Protein AF-A0A3M1UTF3-F1 (afdb_monomer)

Sequence (709 aa):
MISAFPHQFLVDLTLMGKEVNLPTYLRELIRQRDIADFEKFEEFLTQELSNAPLQSQQTVDYFLFLANQGLQYYFYRTDHEGFGHSLEILKHRLVSLRNVQQAHVNTKGWQQYLELAETAFLRTLRHISIEAYEAKIDELDWSLFDKTLIAYVSRLIGYVYLNEEEEEQCGKSRLWLQKSIHESDFEHNLANHLFMAGYYLKHANADNVARLNKIVNHLRAGMDKLSEAGLGIYFSSSVFELETLILNKQFAHFDDNLTRLEFCQQQIREVESAFNKQKNLPAYSQTVILNAIARLYEQLYHMTNDDLEQASFAKYAQRYIDRAIELAEQTHDQVNLMLLRLEKGEIAVSTQSQLTEKETKEVVQFFKKSASYPLYIRAINNYIKLLQRNDTANKTYDLLTDVFKLGSKRMEQGGFYLICCGLRLANDVFLEETEKPGVSWMIHLLDSFFERLKKVIDSMDEYIPRVGKSLIETFRSEFIRFEPVSHFNIKTYFIYQLYEIKMMRIGAMLYGDQHSLTLANKLIAELDNPNNPLHFIHADWEEFKKVPNTVRNNTLNKCISISKGDLPLAAEHLDFSYRNLRSYITFKEVNRLGFFLDLQQTDNKQLEQGIRYMFYDLYKRGTIFEVVFDMPKFLVKYAKKGFYSQDLERELNIKGTTAKKYIKIMMEIKLIRQDKTTGRKHYYRLIRENIMNRLGKDLNTLIEPQQEY

Secondary structure (DSSP, 8-state):
---HHHHHHHHHHHHHHHHS---HHHHHHHHHTS-S-HHHHHHHHHHHHHH---SSHHHHHHHHHHHHHHHHHHHHHT-HHHHHHHHHHHHHHHHHHHT-TT----HHHHHHHHHHHHHHHHHHTTSS-HHHHHHHHHT--GGG--HHHHHHHHHHHHHHHHT-SSHHHHHHHHHHHHHHHHTS-SGGGHHHHHHHHHHHHHT-SHHHHHHHHHHHHHHHHHHHHHTTTT-HHHHHHHHHHHHHHHHHHHHTT--S-HHHHHHHHHHHHHHHHHHHH-TT--HHHHHHHHHHHHHHHHHHHHT---HHHHHHHHHHHHHHHHHHHHHHHHTT-HHHHHHHHHHHHHHHHHTT----HHHHHHHHHHHHHHT-HHHHHHHHHHHHHHHHHTT-HHHHHHHHHHHHHHHHHTGGGTTHHHHHHHHHHHHHHHHHHHTSTT--THHHHHHHHHHHHHHHHHHHHHHHHHH-HHHHHHHHHHHHHTHHHHTTSHHHHHHHHHHHHHHHHHHHHHHT-HHHHHHHHHHHHHHSSTTSHHHHHS--HHHHTTS-HHHHHHHHHHHHHHSTT-HHHHHHHTT--HHHHTTS--HHHHTTS-TT-S---SS-HHHHHHHHHHHHHHHHTT--S---TTHHHHHHHTTTT-EEHHHHHHHTT--HHHHHHHHHHHHHTTSEEEEEEETTEEEEEE-HHHHHHHHHHSGGGS-------

Structure (mmCIF, N/CA/C/O backbone):
data_AF-A0A3M1UTF3-F1
#
_entry.id   AF-A0A3M1UTF3-F1
#
loop_
_atom_site.group_PDB
_atom_site.id
_atom_site.type_symbol
_atom_site.label_atom_id
_atom_site.label_alt_id
_atom_site.label_comp_id
_atom_site.label_asym_id
_atom_site.label_entity_id
_atom_site.label_seq_id
_atom_site.pdbx_PDB_ins_code
_atom_site.Cartn_x
_atom_site.Cartn_y
_atom_site.Cartn_z
_atom_site.occupancy
_atom_site.B_iso_or_equiv
_atom_site.auth_seq_id
_atom_site.auth_comp_id
_atom_site.auth_asym_id
_atom_site.auth_atom_id
_atom_site.pdbx_PDB_model_num
ATOM 1 N N . MET A 1 1 ? 6.282 -5.605 8.129 1.00 56.56 1 MET A N 1
ATOM 2 C CA . MET A 1 1 ? 7.331 -5.553 7.084 1.00 56.56 1 MET A CA 1
ATOM 3 C C . MET A 1 1 ? 8.385 -6.586 7.444 1.00 56.56 1 MET A C 1
ATOM 5 O O . MET A 1 1 ? 8.622 -6.720 8.632 1.00 56.56 1 MET A O 1
ATOM 9 N N . ILE A 1 2 ? 8.947 -7.328 6.484 1.00 70.31 2 ILE A N 1
ATOM 10 C CA . ILE A 1 2 ? 10.072 -8.244 6.751 1.00 70.31 2 ILE A CA 1
ATOM 11 C C . ILE A 1 2 ? 11.376 -7.548 6.348 1.00 70.31 2 ILE A C 1
ATOM 13 O O . ILE A 1 2 ? 11.422 -6.959 5.266 1.00 70.31 2 ILE A O 1
ATOM 17 N N . SER A 1 3 ? 12.430 -7.632 7.162 1.00 77.50 3 SER A N 1
ATOM 18 C CA . SER A 1 3 ? 13.737 -7.004 6.907 1.00 77.50 3 SER A CA 1
ATOM 19 C C . SER A 1 3 ? 14.610 -7.783 5.903 1.00 77.50 3 SER A C 1
ATOM 21 O O . SER A 1 3 ? 15.782 -8.081 6.123 1.00 77.50 3 SER A O 1
ATOM 23 N N . ALA A 1 4 ? 14.043 -8.116 4.741 1.00 83.62 4 ALA A N 1
ATOM 24 C CA . ALA A 1 4 ? 14.695 -8.983 3.759 1.00 83.62 4 ALA A CA 1
ATOM 25 C C . ALA A 1 4 ? 16.003 -8.407 3.188 1.00 83.62 4 ALA A C 1
ATOM 27 O O . ALA A 1 4 ? 16.962 -9.154 2.990 1.00 83.62 4 ALA A O 1
ATOM 28 N N . PHE A 1 5 ? 16.056 -7.094 2.938 1.00 88.44 5 PHE A N 1
ATOM 29 C CA . PHE A 1 5 ? 17.226 -6.465 2.324 1.00 88.44 5 PHE A CA 1
ATOM 30 C C . PHE A 1 5 ? 18.461 -6.447 3.233 1.00 88.44 5 PHE A C 1
ATOM 32 O O . PHE A 1 5 ? 19.465 -7.015 2.813 1.00 88.44 5 PHE A O 1
ATOM 39 N N . PRO A 1 6 ? 18.441 -5.861 4.452 1.00 88.62 6 PRO A N 1
ATOM 40 C CA . PRO A 1 6 ? 19.667 -5.742 5.246 1.00 88.62 6 PRO A CA 1
ATOM 41 C C . PRO A 1 6 ? 20.283 -7.107 5.579 1.00 88.62 6 PRO A C 1
ATOM 43 O O . PRO A 1 6 ? 21.502 -7.266 5.539 1.00 88.62 6 PRO A O 1
ATOM 46 N N . HIS A 1 7 ? 19.439 -8.116 5.821 1.00 88.50 7 HIS A N 1
ATOM 47 C CA . HIS A 1 7 ? 19.877 -9.495 6.007 1.00 88.50 7 HIS A CA 1
ATOM 48 C C . HIS A 1 7 ? 20.588 -10.058 4.772 1.00 88.50 7 HIS A C 1
ATOM 50 O O . HIS A 1 7 ? 21.702 -10.568 4.890 1.00 88.50 7 HIS A O 1
ATOM 56 N N . GLN A 1 8 ? 19.973 -9.955 3.590 1.00 91.31 8 GLN A N 1
ATOM 57 C CA . GLN A 1 8 ? 20.579 -10.455 2.356 1.00 91.31 8 GLN A CA 1
ATOM 58 C C . GLN A 1 8 ? 21.850 -9.685 1.993 1.00 91.31 8 GLN A C 1
ATOM 60 O O . GLN A 1 8 ? 22.844 -10.305 1.630 1.00 91.31 8 GLN A O 1
ATOM 65 N N . PHE A 1 9 ? 21.845 -8.360 2.155 1.00 92.88 9 PHE A N 1
ATOM 66 C CA . PHE A 1 9 ? 23.001 -7.513 1.895 1.00 92.88 9 PHE A CA 1
ATOM 67 C C . PHE A 1 9 ? 24.205 -7.944 2.734 1.00 92.88 9 PHE A C 1
ATOM 69 O O . PHE A 1 9 ? 25.283 -8.146 2.187 1.00 92.88 9 PHE A O 1
ATOM 76 N N . LEU A 1 10 ? 24.034 -8.141 4.046 1.00 91.62 10 LEU A N 1
ATOM 77 C CA . LEU A 1 10 ? 25.134 -8.547 4.926 1.00 91.62 10 LEU A CA 1
ATOM 78 C C . LEU A 1 10 ? 25.625 -9.974 4.640 1.00 91.62 10 LEU A C 1
ATOM 80 O O . LEU A 1 10 ? 26.825 -10.238 4.761 1.00 91.62 10 LEU A O 1
ATOM 84 N N . VAL A 1 11 ? 24.734 -10.883 4.224 1.00 91.12 11 VAL A N 1
ATOM 85 C CA . VAL A 1 11 ? 25.117 -12.227 3.762 1.00 91.12 11 VAL A CA 1
ATOM 86 C C . VAL A 1 11 ? 25.951 -12.138 2.485 1.00 91.12 11 VAL A C 1
ATOM 88 O O . VAL A 1 11 ? 27.083 -12.624 2.471 1.00 91.12 11 VAL A O 1
ATOM 91 N N . ASP A 1 12 ? 25.439 -11.468 1.452 1.00 91.81 12 ASP A N 1
ATOM 92 C CA . ASP A 1 12 ? 26.133 -11.333 0.169 1.00 91.81 12 ASP A CA 1
ATOM 93 C C . ASP A 1 12 ? 27.456 -10.572 0.333 1.00 91.81 12 ASP A C 1
ATOM 95 O O . ASP A 1 12 ? 28.465 -10.949 -0.255 1.00 91.81 12 ASP A O 1
ATOM 99 N N . LEU A 1 13 ? 27.491 -9.550 1.192 1.00 92.81 13 LEU A N 1
ATOM 100 C CA . LEU A 1 13 ? 28.699 -8.789 1.498 1.00 92.81 13 LEU A CA 1
ATOM 101 C C . LEU A 1 13 ? 29.766 -9.654 2.182 1.00 92.81 13 LEU A C 1
ATOM 103 O O . LEU A 1 13 ? 30.949 -9.558 1.856 1.00 92.81 13 LEU A O 1
ATOM 107 N N . THR A 1 14 ? 29.359 -10.518 3.116 1.00 91.00 14 THR A N 1
ATOM 108 C CA . THR A 1 14 ? 30.274 -11.440 3.808 1.00 91.00 14 THR A CA 1
ATOM 109 C C . THR A 1 14 ? 30.868 -12.466 2.839 1.00 91.00 14 THR A C 1
ATOM 111 O O . THR A 1 14 ? 32.042 -12.818 2.960 1.00 91.00 14 THR A O 1
ATOM 114 N N . LEU A 1 15 ? 30.080 -12.934 1.867 1.00 90.25 15 LEU A N 1
ATOM 115 C CA . LEU A 1 15 ? 30.552 -13.823 0.804 1.00 90.25 15 LEU A CA 1
ATOM 116 C C . LEU A 1 15 ? 31.507 -13.088 -0.140 1.00 90.25 15 LEU A C 1
ATOM 118 O O . LEU A 1 15 ? 32.619 -13.561 -0.365 1.00 90.25 15 LEU A O 1
ATOM 122 N N . MET A 1 16 ? 31.131 -11.886 -0.582 1.00 90.12 16 MET A N 1
ATOM 123 C CA . MET A 1 16 ? 31.942 -11.057 -1.473 1.00 90.12 16 MET A CA 1
ATOM 124 C C . MET A 1 16 ? 33.301 -10.694 -0.863 1.00 90.12 16 MET A C 1
ATOM 126 O O . MET A 1 16 ? 34.317 -10.659 -1.555 1.00 90.12 16 MET A O 1
ATOM 130 N N . GLY A 1 17 ? 33.359 -10.499 0.457 1.00 87.88 17 GLY A N 1
ATOM 131 C CA . GLY A 1 17 ? 34.605 -10.246 1.184 1.00 87.88 17 GLY A CA 1
ATOM 132 C C . GLY A 1 17 ? 35.620 -11.393 1.159 1.00 87.88 17 GLY A C 1
ATOM 133 O O . GLY A 1 17 ? 36.774 -11.177 1.529 1.00 87.88 17 GLY A O 1
ATOM 134 N N . LYS A 1 18 ? 35.226 -12.600 0.7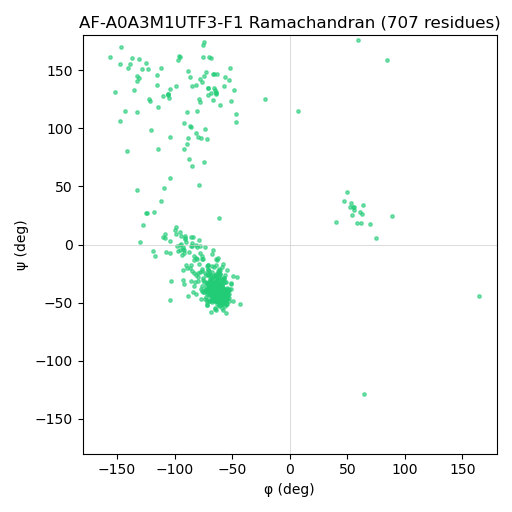27 1.00 87.19 18 LYS A N 1
ATOM 135 C CA . LYS A 1 18 ? 36.150 -13.723 0.494 1.00 87.19 18 LYS A CA 1
ATOM 136 C C . LYS A 1 18 ? 36.825 -13.649 -0.875 1.00 87.19 18 LYS A C 1
ATOM 138 O O . LYS A 1 18 ? 37.904 -14.211 -1.045 1.00 87.19 18 LYS A O 1
ATOM 143 N N . GLU A 1 19 ? 36.199 -12.968 -1.829 1.00 85.88 19 GLU A N 1
ATOM 144 C CA . GLU A 1 19 ? 36.628 -12.904 -3.229 1.00 85.88 19 GLU A CA 1
ATOM 145 C C . GLU A 1 19 ? 37.325 -11.582 -3.559 1.00 85.88 19 GLU A C 1
ATOM 147 O O . GLU A 1 19 ? 38.242 -11.544 -4.383 1.00 85.88 19 GLU A O 1
ATOM 152 N N . VAL A 1 20 ? 36.924 -10.497 -2.887 1.00 86.94 20 VAL A N 1
ATOM 153 C CA . VAL A 1 20 ? 37.408 -9.139 -3.141 1.00 86.94 20 VAL A CA 1
ATOM 154 C C . VAL A 1 20 ? 37.841 -8.455 -1.845 1.00 86.94 20 VAL A C 1
ATOM 156 O O . VAL A 1 20 ? 37.220 -8.590 -0.792 1.00 86.94 20 VAL A O 1
ATOM 159 N N . ASN A 1 21 ? 38.911 -7.659 -1.923 1.00 86.50 21 ASN A N 1
ATOM 160 C CA . ASN A 1 21 ? 39.336 -6.808 -0.816 1.00 86.50 21 ASN A CA 1
ATOM 161 C C . ASN A 1 21 ? 38.387 -5.607 -0.669 1.00 86.50 21 ASN A C 1
ATOM 163 O O . ASN A 1 21 ? 38.494 -4.624 -1.402 1.00 86.50 21 ASN A O 1
ATOM 167 N N . LEU A 1 22 ? 37.455 -5.706 0.277 1.00 90.38 22 LEU A N 1
ATOM 168 C CA . LEU A 1 22 ? 36.430 -4.692 0.510 1.00 90.38 22 LEU A CA 1
ATOM 169 C C . LEU A 1 22 ? 36.994 -3.415 1.169 1.00 90.38 22 LEU A C 1
ATOM 171 O O . LEU A 1 22 ? 37.891 -3.499 2.021 1.00 90.38 22 LEU A O 1
ATOM 175 N N . PRO A 1 23 ? 36.417 -2.232 0.875 1.00 91.25 23 PRO A N 1
ATOM 176 C CA . PRO A 1 23 ? 36.687 -1.007 1.619 1.00 91.25 23 PRO A CA 1
ATOM 177 C C . PRO A 1 23 ? 36.521 -1.178 3.133 1.00 91.25 23 PRO A C 1
ATOM 179 O O . PRO A 1 23 ? 35.727 -1.986 3.617 1.00 91.25 23 PRO A O 1
ATOM 182 N N . THR A 1 24 ? 37.266 -0.383 3.906 1.00 92.31 24 THR A N 1
ATOM 183 C CA . THR A 1 24 ? 37.257 -0.442 5.379 1.00 92.31 24 THR A CA 1
ATOM 184 C C . THR A 1 24 ? 35.855 -0.292 5.964 1.00 92.31 24 THR A C 1
ATOM 186 O O . THR A 1 24 ? 35.524 -1.016 6.896 1.00 92.31 24 THR A O 1
ATOM 189 N N . TYR A 1 25 ? 35.020 0.571 5.382 1.00 93.25 25 TYR A N 1
ATOM 190 C CA . TYR A 1 25 ? 33.638 0.754 5.819 1.00 93.25 25 TYR A CA 1
ATOM 191 C C . TYR A 1 25 ? 32.808 -0.538 5.702 1.00 93.25 25 TYR A C 1
ATOM 193 O O . TYR A 1 25 ? 32.222 -0.976 6.685 1.00 93.25 25 TYR A O 1
ATOM 201 N N . LEU A 1 26 ? 32.839 -1.229 4.558 1.00 92.44 26 LEU A N 1
ATOM 202 C CA . LEU A 1 26 ? 32.107 -2.490 4.372 1.00 92.44 26 LEU A CA 1
ATOM 203 C C . LEU A 1 26 ? 32.621 -3.628 5.266 1.00 92.44 26 LEU A C 1
ATOM 205 O O . LEU A 1 26 ? 31.834 -4.427 5.772 1.00 92.44 26 LEU A O 1
ATOM 209 N N . ARG A 1 27 ? 33.937 -3.695 5.509 1.00 91.88 27 ARG A N 1
ATOM 210 C CA . ARG A 1 27 ? 34.512 -4.662 6.464 1.00 91.88 27 ARG A CA 1
ATOM 211 C C . ARG A 1 27 ? 34.033 -4.408 7.888 1.00 91.88 27 ARG A C 1
ATOM 213 O O . ARG A 1 27 ? 33.811 -5.355 8.640 1.00 91.88 27 ARG A O 1
ATOM 220 N N . GLU A 1 28 ? 33.856 -3.141 8.243 1.00 92.25 28 GLU A N 1
ATOM 221 C CA . GLU A 1 28 ? 33.309 -2.749 9.533 1.00 92.25 28 GLU A CA 1
ATOM 222 C C . GLU A 1 28 ? 31.838 -3.167 9.673 1.00 92.25 28 GLU A C 1
ATOM 224 O O . GLU A 1 28 ? 31.483 -3.708 10.716 1.00 92.25 28 GLU A O 1
ATOM 229 N N . LEU A 1 29 ? 31.023 -3.055 8.615 1.00 91.81 29 LEU A N 1
ATOM 230 C CA . LEU A 1 29 ? 2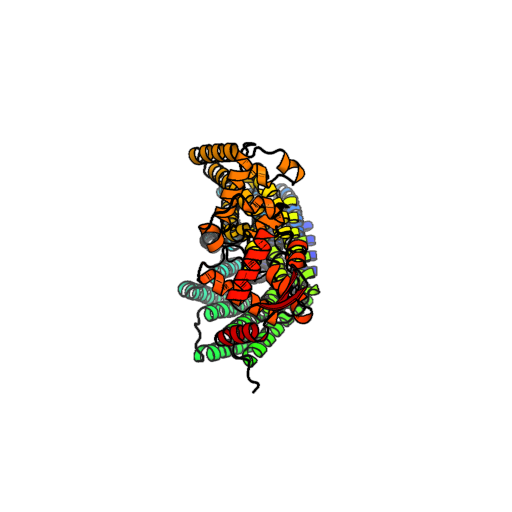9.646 -3.575 8.615 1.00 91.81 29 LEU A CA 1
ATOM 231 C C . LEU A 1 29 ? 29.601 -5.094 8.846 1.00 91.81 29 LEU A C 1
ATOM 233 O O . LEU A 1 29 ? 28.817 -5.563 9.666 1.00 91.81 29 LEU A O 1
ATOM 237 N N . ILE A 1 30 ? 30.481 -5.872 8.198 1.00 89.62 30 ILE A N 1
ATOM 238 C CA . ILE A 1 30 ? 30.591 -7.326 8.443 1.00 89.62 30 ILE A CA 1
ATOM 239 C C . ILE A 1 30 ? 30.978 -7.601 9.904 1.00 89.62 30 ILE A C 1
ATOM 241 O O . ILE A 1 30 ? 30.433 -8.505 10.540 1.00 89.62 30 ILE A O 1
ATOM 245 N N . ARG A 1 31 ? 31.927 -6.830 10.453 1.00 88.44 31 ARG A N 1
ATOM 246 C CA . ARG A 1 31 ? 32.400 -6.994 11.835 1.00 88.44 31 ARG A CA 1
ATOM 247 C C . ARG A 1 31 ? 31.307 -6.669 12.852 1.00 88.44 31 ARG A C 1
ATOM 249 O O . ARG A 1 31 ? 31.159 -7.405 13.827 1.00 88.44 31 ARG A O 1
ATOM 256 N N . GLN A 1 32 ? 30.573 -5.582 12.628 1.00 88.44 32 GLN A N 1
ATOM 257 C CA . GLN A 1 32 ? 29.450 -5.148 13.462 1.00 88.44 32 GLN A CA 1
ATOM 258 C C . GLN A 1 32 ? 28.210 -6.025 13.266 1.00 88.44 32 GLN A C 1
ATOM 260 O O . GLN A 1 32 ? 27.413 -6.150 14.190 1.00 88.44 32 GLN A O 1
ATOM 265 N N . ARG A 1 33 ? 28.096 -6.681 12.102 1.00 88.19 33 ARG A N 1
ATOM 266 C CA . ARG A 1 33 ? 26.949 -7.496 11.668 1.00 88.19 33 ARG A CA 1
ATOM 267 C C . ARG A 1 33 ? 25.657 -6.688 11.571 1.00 88.19 33 ARG A C 1
ATOM 269 O O . ARG A 1 33 ? 24.570 -7.232 11.747 1.00 88.19 33 ARG A O 1
ATOM 276 N N . ASP A 1 34 ? 25.789 -5.395 11.304 1.00 88.94 34 ASP A N 1
ATOM 277 C CA . ASP A 1 34 ? 24.692 -4.439 11.325 1.00 88.94 34 ASP A CA 1
ATOM 278 C C . ASP A 1 34 ? 25.007 -3.225 10.445 1.00 88.94 34 ASP A C 1
ATOM 280 O O . ASP A 1 34 ? 26.169 -2.953 10.134 1.00 88.94 34 ASP A O 1
ATOM 284 N N . ILE A 1 35 ? 23.962 -2.488 10.072 1.00 90.06 35 ILE A N 1
ATOM 285 C CA . ILE A 1 35 ? 24.053 -1.159 9.468 1.00 90.06 35 ILE A CA 1
ATOM 286 C C . ILE A 1 35 ? 23.684 -0.161 10.565 1.00 90.06 35 ILE A C 1
ATOM 288 O O . ILE A 1 35 ? 22.514 0.130 10.795 1.00 90.06 35 ILE A O 1
ATOM 292 N N . ALA A 1 36 ? 24.698 0.331 11.277 1.00 86.62 36 ALA A N 1
ATOM 293 C CA . ALA A 1 36 ? 24.494 1.203 12.435 1.00 86.62 36 ALA A CA 1
ATOM 294 C C . ALA A 1 36 ? 23.982 2.610 12.067 1.00 86.62 36 ALA A C 1
ATOM 296 O O . ALA A 1 36 ? 23.418 3.296 12.914 1.00 86.62 36 ALA A O 1
ATOM 297 N N . ASP A 1 37 ? 24.216 3.050 10.829 1.00 92.00 37 ASP A N 1
ATOM 298 C CA . ASP A 1 37 ? 23.894 4.393 10.347 1.00 92.00 37 ASP A CA 1
ATOM 299 C C . ASP A 1 37 ? 23.534 4.325 8.856 1.00 92.00 37 ASP A C 1
ATOM 301 O O . ASP A 1 37 ? 24.405 4.091 8.010 1.00 92.00 37 ASP A O 1
ATOM 305 N N . PHE A 1 38 ? 22.242 4.464 8.552 1.00 91.56 38 PHE A N 1
ATOM 306 C CA . PHE A 1 38 ? 21.717 4.336 7.192 1.00 91.56 38 PHE A CA 1
ATOM 307 C C . PHE A 1 38 ? 22.014 5.558 6.320 1.00 91.56 38 PHE A C 1
ATOM 309 O O . PHE A 1 38 ? 22.210 5.397 5.119 1.00 91.56 38 PHE A O 1
ATOM 316 N N . GLU A 1 39 ? 22.131 6.750 6.904 1.00 91.69 39 GLU A N 1
ATOM 317 C CA . GLU A 1 39 ? 22.504 7.964 6.171 1.00 91.69 39 GLU A CA 1
ATOM 318 C C . GLU A 1 39 ? 23.940 7.839 5.645 1.00 91.69 39 GLU A C 1
ATOM 320 O O . GLU A 1 39 ? 24.191 7.968 4.446 1.00 91.69 39 GLU A O 1
ATOM 325 N N . LYS A 1 40 ? 24.883 7.434 6.508 1.00 93.12 40 LYS A N 1
ATOM 326 C CA . LYS A 1 40 ? 26.265 7.155 6.074 1.00 93.12 40 LYS A CA 1
ATOM 327 C C . LYS A 1 40 ? 26.350 6.005 5.078 1.00 93.12 40 LYS A C 1
ATOM 329 O O . LYS A 1 40 ? 27.223 6.008 4.209 1.00 93.12 40 LYS A O 1
ATOM 334 N N . PHE A 1 41 ? 25.486 5.003 5.219 1.00 93.06 41 PHE A N 1
ATOM 335 C CA . PHE A 1 41 ? 25.434 3.881 4.289 1.00 93.06 41 PHE A CA 1
ATOM 336 C C . PHE A 1 41 ? 24.988 4.330 2.892 1.00 93.06 41 PHE A C 1
ATOM 338 O O . PHE A 1 41 ? 25.611 3.942 1.905 1.00 93.06 41 PHE A O 1
ATOM 345 N N . GLU A 1 42 ? 23.974 5.192 2.804 1.00 91.38 42 GLU A N 1
ATOM 346 C CA . GLU A 1 42 ? 23.498 5.794 1.552 1.00 91.38 42 GLU A CA 1
ATOM 347 C C . GLU A 1 42 ? 24.562 6.671 0.883 1.00 91.38 42 GLU A C 1
ATOM 349 O O . GLU A 1 42 ? 24.805 6.546 -0.325 1.00 91.38 42 GLU A O 1
ATOM 354 N N . GLU A 1 43 ? 25.242 7.516 1.664 1.00 91.88 43 GLU A N 1
ATOM 355 C CA . GLU A 1 43 ? 26.363 8.328 1.181 1.00 91.88 43 GLU A CA 1
ATOM 356 C C . GLU A 1 43 ? 27.477 7.446 0.608 1.00 91.88 43 GLU A C 1
ATOM 358 O O . GLU A 1 43 ? 27.962 7.687 -0.502 1.00 91.88 43 GLU A O 1
ATOM 363 N N . PHE A 1 44 ? 27.853 6.392 1.340 1.00 93.56 44 PHE A N 1
ATOM 364 C CA . PHE A 1 44 ? 28.868 5.439 0.909 1.00 93.56 44 PHE A CA 1
ATOM 365 C C . PHE A 1 44 ? 28.461 4.716 -0.380 1.00 93.56 44 PHE A C 1
ATOM 367 O O . PHE A 1 44 ? 29.250 4.672 -1.324 1.00 93.56 44 PHE A O 1
ATOM 374 N N . LEU A 1 45 ? 27.236 4.180 -0.448 1.00 91.00 45 LEU A N 1
ATOM 375 C CA . LEU A 1 45 ? 26.735 3.487 -1.638 1.00 91.00 45 LEU A CA 1
ATOM 376 C C . LEU A 1 45 ? 26.787 4.397 -2.866 1.00 91.00 45 LEU A C 1
ATOM 378 O O . LEU A 1 45 ? 27.314 3.997 -3.902 1.00 91.00 45 LEU A O 1
ATOM 382 N N . THR A 1 46 ? 26.304 5.633 -2.748 1.00 89.00 46 THR A N 1
ATOM 383 C CA . THR A 1 46 ? 26.277 6.592 -3.862 1.00 89.00 46 THR A CA 1
ATOM 384 C C . THR A 1 46 ? 27.688 6.930 -4.356 1.00 89.00 46 THR A C 1
ATOM 386 O O . THR A 1 46 ? 27.955 6.952 -5.566 1.00 89.00 46 THR A O 1
ATOM 389 N N . GLN A 1 47 ? 28.622 7.153 -3.426 1.00 91.81 47 GLN A N 1
ATOM 390 C CA . GLN A 1 47 ? 30.020 7.446 -3.747 1.00 91.81 47 GLN A CA 1
ATOM 391 C C . GLN A 1 47 ? 30.719 6.256 -4.410 1.00 91.81 47 GLN A C 1
ATOM 393 O O . GLN A 1 47 ? 31.390 6.434 -5.431 1.00 91.81 47 GLN A O 1
ATOM 398 N N . GLU A 1 48 ? 30.553 5.047 -3.875 1.00 91.88 48 GLU A N 1
ATOM 399 C CA . GLU A 1 48 ? 31.177 3.843 -4.424 1.00 91.88 48 GLU A CA 1
ATOM 400 C C . GLU A 1 48 ? 30.591 3.459 -5.783 1.00 91.88 48 GLU A C 1
ATOM 402 O O . GLU A 1 48 ? 31.346 3.150 -6.702 1.00 91.88 48 GLU A O 1
ATOM 407 N N . LEU A 1 49 ? 29.270 3.543 -5.971 1.00 90.19 49 LEU A N 1
ATOM 408 C CA . LEU A 1 49 ? 28.634 3.288 -7.270 1.00 90.19 49 LEU A CA 1
ATOM 409 C C . LEU A 1 49 ? 29.189 4.197 -8.371 1.00 90.19 49 LEU A C 1
ATOM 411 O O . LEU A 1 49 ? 29.410 3.762 -9.506 1.00 90.19 49 LEU A O 1
ATOM 415 N N . SER A 1 50 ? 29.463 5.452 -8.020 1.00 90.50 50 SER A N 1
ATOM 416 C CA . SER A 1 50 ? 30.018 6.442 -8.941 1.00 90.50 50 SER A CA 1
ATOM 417 C C . SER A 1 50 ? 31.491 6.182 -9.266 1.00 90.50 50 SER A C 1
ATOM 419 O O . SER A 1 50 ? 31.917 6.402 -10.405 1.00 90.50 50 SER A O 1
ATOM 421 N N . ASN A 1 51 ? 32.268 5.690 -8.294 1.00 91.00 51 ASN A N 1
ATOM 422 C CA . ASN A 1 51 ? 33.734 5.726 -8.335 1.00 91.00 51 ASN A CA 1
ATOM 423 C C . ASN A 1 51 ? 34.430 4.360 -8.322 1.00 91.00 51 ASN A C 1
ATOM 425 O O . ASN A 1 51 ? 35.648 4.324 -8.498 1.00 91.00 51 ASN A O 1
ATOM 429 N N . ALA A 1 52 ? 33.706 3.247 -8.171 1.00 89.38 52 ALA A N 1
ATOM 430 C CA . ALA A 1 52 ? 34.310 1.918 -8.100 1.00 89.38 52 ALA A CA 1
ATOM 431 C C . ALA A 1 52 ? 35.255 1.661 -9.298 1.00 89.38 52 ALA A C 1
ATOM 433 O O . ALA A 1 52 ? 34.966 2.082 -10.424 1.00 89.38 52 ALA A O 1
ATOM 434 N N . PRO A 1 53 ? 36.399 0.994 -9.111 1.00 87.56 53 PRO A N 1
ATOM 435 C CA . PRO A 1 53 ? 37.291 0.672 -10.222 1.00 87.56 53 PRO A CA 1
ATOM 436 C C . PRO A 1 53 ? 36.638 -0.333 -11.188 1.00 87.56 53 PRO A C 1
ATOM 438 O O . PRO A 1 53 ? 35.888 -1.200 -10.763 1.00 87.56 53 PRO A O 1
ATOM 441 N N . LEU A 1 54 ? 36.932 -0.223 -12.491 1.00 88.88 54 LEU A N 1
ATOM 442 C CA . LEU A 1 54 ? 36.412 -1.111 -13.553 1.00 88.88 54 LEU A CA 1
ATOM 443 C C . LEU A 1 54 ? 37.540 -1.749 -14.388 1.00 88.88 54 LEU A C 1
ATOM 445 O O . LEU A 1 54 ? 37.385 -1.993 -15.580 1.00 88.88 54 LEU A O 1
ATOM 449 N N . GLN A 1 55 ? 38.724 -1.922 -13.799 1.00 86.12 55 GLN A N 1
ATOM 450 C CA . GLN A 1 55 ? 39.955 -2.237 -14.541 1.00 86.12 55 GLN A CA 1
ATOM 451 C C . GLN A 1 55 ? 40.238 -3.740 -14.646 1.00 86.12 55 GLN A C 1
ATOM 453 O O . GLN A 1 55 ? 40.975 -4.160 -15.530 1.00 86.12 55 GLN A O 1
ATOM 458 N N . SER A 1 56 ? 39.675 -4.546 -13.746 1.00 86.19 56 SER A N 1
ATOM 459 C CA . SER A 1 56 ? 39.896 -5.994 -13.645 1.00 86.19 56 SER A CA 1
ATOM 460 C C . SER A 1 56 ? 38.580 -6.727 -13.396 1.00 86.19 56 SER A C 1
ATOM 462 O O . SER A 1 56 ? 37.639 -6.124 -12.884 1.00 86.19 56 SER A O 1
ATOM 464 N N . GLN A 1 57 ? 38.526 -8.034 -13.672 1.00 88.00 57 GLN A N 1
ATOM 465 C CA . GLN A 1 57 ? 37.320 -8.837 -13.428 1.00 88.00 57 GLN A CA 1
ATOM 466 C C . GLN A 1 57 ? 36.834 -8.732 -11.970 1.00 88.00 57 GLN A C 1
ATOM 468 O O . GLN A 1 57 ? 35.676 -8.420 -11.750 1.00 88.00 57 GLN A O 1
ATOM 473 N N . GLN A 1 58 ? 37.728 -8.830 -10.978 1.00 87.69 58 GLN A N 1
ATOM 474 C CA . GLN A 1 58 ? 37.365 -8.679 -9.557 1.00 87.69 58 GLN A CA 1
ATOM 475 C C . GLN A 1 58 ? 36.736 -7.314 -9.229 1.00 87.69 58 GLN A C 1
ATOM 477 O O . GLN A 1 58 ? 35.798 -7.222 -8.442 1.00 87.69 58 GLN A O 1
ATOM 482 N N . THR A 1 59 ? 37.257 -6.233 -9.819 1.00 88.94 59 THR A N 1
ATOM 483 C CA . THR A 1 59 ? 36.723 -4.878 -9.585 1.00 88.94 59 THR A CA 1
ATOM 484 C C . THR A 1 59 ? 35.402 -4.648 -10.318 1.00 88.94 59 THR A C 1
ATOM 486 O O . THR A 1 59 ? 34.519 -3.963 -9.804 1.00 88.94 59 THR A O 1
ATOM 489 N N . VAL A 1 60 ? 35.222 -5.298 -11.469 1.00 90.06 60 VAL A N 1
ATOM 490 C CA . VAL A 1 60 ? 33.948 -5.360 -12.188 1.00 90.06 60 VAL A CA 1
ATOM 491 C C . VAL A 1 60 ? 32.901 -6.147 -11.399 1.00 90.06 60 VAL A C 1
ATOM 493 O O . VAL A 1 60 ? 31.792 -5.648 -11.237 1.00 90.06 60 VAL A O 1
ATOM 496 N N . ASP A 1 61 ? 33.242 -7.318 -10.863 1.00 89.75 61 ASP A N 1
ATOM 497 C CA . ASP A 1 61 ? 32.334 -8.139 -10.052 1.00 89.75 61 ASP A CA 1
ATOM 498 C C . ASP A 1 61 ? 31.895 -7.380 -8.793 1.00 89.75 61 ASP A C 1
ATOM 500 O O . ASP A 1 61 ? 30.711 -7.353 -8.460 1.00 89.75 61 ASP A O 1
ATOM 504 N N . TYR A 1 62 ? 32.822 -6.658 -8.151 1.00 92.00 62 TYR A N 1
ATOM 505 C CA . TYR A 1 62 ? 32.517 -5.741 -7.048 1.00 92.00 62 TYR A CA 1
ATOM 506 C C . TYR A 1 62 ? 31.559 -4.621 -7.444 1.00 92.00 62 TYR A C 1
ATOM 508 O O . TYR A 1 62 ? 30.583 -4.367 -6.737 1.00 92.00 62 TYR A O 1
ATOM 516 N N . PHE A 1 63 ? 31.791 -3.979 -8.588 1.00 92.62 63 PHE A N 1
ATOM 517 C CA . PHE A 1 63 ? 30.878 -2.960 -9.088 1.00 92.62 63 PHE A CA 1
ATOM 518 C C . PHE A 1 63 ? 29.485 -3.532 -9.394 1.00 92.62 63 PHE A C 1
ATOM 520 O O . PHE A 1 63 ? 28.496 -2.916 -9.013 1.00 92.62 63 PHE A O 1
ATOM 527 N N . LEU A 1 64 ? 29.381 -4.697 -10.043 1.00 91.56 64 LEU A N 1
ATOM 528 C CA . LEU A 1 64 ? 28.094 -5.331 -10.360 1.00 91.56 64 LEU A CA 1
ATOM 529 C C . LEU A 1 64 ? 27.347 -5.789 -9.099 1.00 91.56 64 LEU A C 1
ATOM 531 O O . LEU A 1 64 ? 26.123 -5.655 -9.023 1.00 91.56 64 LEU A O 1
ATOM 535 N N . PHE A 1 65 ? 28.078 -6.274 -8.093 1.00 91.94 65 PHE A N 1
ATOM 536 C CA . PHE A 1 65 ? 27.545 -6.540 -6.760 1.00 91.94 65 PHE A CA 1
ATOM 537 C C . PHE A 1 65 ? 26.941 -5.266 -6.157 1.00 91.94 65 PHE A C 1
ATOM 539 O O . PHE A 1 65 ? 25.747 -5.246 -5.855 1.00 91.94 65 PHE A O 1
ATOM 546 N N . LEU A 1 66 ? 27.720 -4.183 -6.053 1.00 92.44 66 LEU A N 1
ATOM 547 C CA . LEU A 1 66 ? 27.229 -2.912 -5.516 1.00 92.44 66 LEU A CA 1
ATOM 548 C C . LEU A 1 66 ? 26.061 -2.354 -6.328 1.00 92.44 66 LEU A C 1
ATOM 550 O O . LEU A 1 66 ? 25.111 -1.845 -5.743 1.00 92.44 66 LEU A O 1
ATOM 554 N N . ALA A 1 67 ? 26.097 -2.480 -7.654 1.00 91.62 67 ALA A N 1
ATOM 555 C CA . ALA A 1 67 ? 25.037 -2.027 -8.544 1.00 91.62 67 ALA A CA 1
ATOM 556 C C . ALA A 1 67 ? 23.696 -2.682 -8.211 1.00 91.62 67 ALA A C 1
ATOM 558 O O . ALA A 1 67 ? 22.684 -1.998 -8.059 1.00 91.62 67 ALA A O 1
ATOM 559 N N . ASN A 1 68 ? 23.693 -4.004 -8.046 1.00 91.75 68 ASN A N 1
ATOM 560 C CA . ASN A 1 68 ? 22.491 -4.729 -7.665 1.00 91.75 68 ASN A CA 1
ATOM 561 C C . ASN A 1 68 ? 22.027 -4.374 -6.247 1.00 91.75 68 ASN A C 1
ATOM 563 O O . ASN A 1 68 ? 20.840 -4.131 -6.040 1.00 91.75 68 ASN A O 1
ATOM 567 N N . GLN A 1 69 ? 22.948 -4.324 -5.279 1.00 90.88 69 GLN A N 1
ATOM 568 C CA . GLN A 1 69 ? 22.606 -4.025 -3.885 1.00 90.88 69 GLN A CA 1
ATOM 569 C C . GLN A 1 69 ? 22.087 -2.591 -3.718 1.00 90.88 69 GLN A C 1
ATOM 571 O O . GLN A 1 69 ? 21.093 -2.387 -3.030 1.00 90.88 69 GLN A O 1
ATOM 576 N N . GLY A 1 70 ? 22.690 -1.613 -4.397 1.00 91.31 70 GLY A N 1
ATOM 577 C CA . GLY A 1 70 ? 22.238 -0.222 -4.397 1.00 91.31 70 GLY A CA 1
ATOM 578 C C . GLY A 1 70 ? 20.843 -0.068 -4.998 1.00 91.31 70 GLY A C 1
ATOM 579 O O . GLY A 1 70 ? 19.982 0.563 -4.393 1.00 91.31 70 GLY A O 1
ATOM 580 N N . LEU A 1 71 ? 20.563 -0.716 -6.136 1.00 91.50 71 LEU A N 1
ATOM 581 C CA . LEU A 1 71 ? 19.210 -0.711 -6.704 1.00 91.50 71 LEU A CA 1
ATOM 582 C C . LEU A 1 71 ? 18.197 -1.337 -5.753 1.00 91.50 71 LEU A C 1
ATOM 584 O O . LEU A 1 71 ? 17.153 -0.741 -5.504 1.00 91.50 71 LEU A O 1
ATOM 588 N N . GLN A 1 72 ? 18.503 -2.516 -5.207 1.00 91.38 72 GLN A N 1
ATOM 589 C CA . GLN A 1 72 ? 17.610 -3.217 -4.286 1.00 91.38 72 GLN A CA 1
ATOM 590 C C . GLN A 1 72 ? 17.357 -2.413 -3.005 1.00 91.38 72 GLN A C 1
ATOM 592 O O . GLN A 1 72 ? 16.224 -2.394 -2.525 1.00 91.38 72 GLN A O 1
ATOM 597 N N . TYR A 1 73 ? 18.372 -1.712 -2.491 1.00 91.56 73 TYR A N 1
ATOM 598 C CA . TYR A 1 73 ? 18.257 -0.843 -1.323 1.00 91.56 73 TYR A CA 1
ATOM 599 C C . TYR A 1 73 ? 17.152 0.202 -1.506 1.00 91.56 73 TYR A C 1
ATOM 601 O O . TYR A 1 73 ? 16.176 0.214 -0.753 1.00 91.56 73 TYR A O 1
ATOM 609 N N . TYR A 1 74 ? 17.260 1.037 -2.544 1.00 91.31 74 TYR A N 1
ATOM 610 C CA . TYR A 1 74 ? 16.273 2.089 -2.801 1.00 91.31 74 TYR A CA 1
ATOM 611 C C . TYR A 1 74 ? 14.926 1.518 -3.251 1.00 91.31 74 TYR A C 1
ATOM 613 O O . TYR A 1 74 ? 13.868 2.016 -2.857 1.00 91.31 74 TYR A O 1
ATOM 621 N N . PHE A 1 75 ? 14.951 0.423 -4.016 1.00 92.12 75 PHE A N 1
ATOM 622 C CA . PHE A 1 75 ? 13.753 -0.233 -4.524 1.00 92.12 75 PHE A CA 1
ATOM 623 C C . PHE A 1 75 ? 12.848 -0.737 -3.395 1.00 92.12 75 PHE A C 1
ATOM 625 O O . PHE A 1 75 ? 11.667 -0.392 -3.348 1.00 92.12 75 PHE A O 1
ATOM 632 N N . TYR A 1 76 ? 13.388 -1.512 -2.449 1.00 88.88 76 TYR A N 1
ATOM 633 C CA . TYR A 1 76 ? 12.596 -2.074 -1.349 1.00 88.88 76 TYR A CA 1
ATOM 634 C C . TYR A 1 76 ? 12.169 -1.029 -0.313 1.00 88.88 76 TYR A C 1
ATOM 636 O O . TYR A 1 76 ? 11.223 -1.265 0.439 1.00 88.88 76 TYR A O 1
ATOM 644 N N . ARG A 1 77 ? 12.838 0.129 -0.290 1.00 86.38 77 ARG A N 1
ATOM 645 C CA . ARG A 1 77 ? 12.475 1.291 0.533 1.00 86.38 77 ARG A CA 1
ATOM 646 C C . ARG A 1 77 ? 11.472 2.215 -0.155 1.00 86.38 77 ARG A C 1
ATOM 648 O O . ARG A 1 77 ? 10.969 3.139 0.478 1.00 86.38 77 ARG A O 1
ATOM 655 N N . THR A 1 78 ? 11.138 1.963 -1.423 1.00 86.81 78 THR A N 1
ATOM 656 C CA . THR A 1 78 ? 10.290 2.840 -2.248 1.00 86.81 78 THR A CA 1
ATOM 657 C C . THR A 1 78 ? 10.806 4.286 -2.313 1.00 86.81 78 THR A C 1
ATOM 659 O O . THR A 1 78 ? 10.019 5.226 -2.403 1.00 86.81 78 THR A O 1
ATOM 662 N N . ASP A 1 79 ? 12.130 4.474 -2.254 1.00 87.81 79 ASP A N 1
ATOM 663 C CA . ASP A 1 79 ? 12.765 5.794 -2.322 1.00 87.81 79 ASP A CA 1
ATOM 664 C C . ASP A 1 79 ? 12.976 6.216 -3.778 1.00 87.81 79 ASP A C 1
ATOM 666 O O . ASP A 1 79 ? 13.893 5.757 -4.460 1.00 87.81 79 ASP A O 1
ATOM 670 N N . HIS A 1 80 ? 12.089 7.086 -4.262 1.00 87.19 80 HIS A N 1
ATOM 671 C CA . HIS A 1 80 ? 12.066 7.501 -5.659 1.00 87.19 80 HIS A CA 1
ATOM 672 C C . HIS A 1 80 ? 13.287 8.322 -6.080 1.00 87.19 80 HIS A C 1
ATOM 674 O O . HIS A 1 80 ? 13.802 8.121 -7.181 1.00 87.19 80 HIS A O 1
ATOM 680 N N . GLU A 1 81 ? 13.757 9.237 -5.230 1.00 86.88 81 GLU A N 1
ATOM 681 C CA . GLU A 1 81 ? 14.893 10.103 -5.566 1.00 86.88 81 GLU A CA 1
ATOM 682 C C . GLU A 1 81 ? 16.195 9.289 -5.577 1.00 86.88 81 GLU A C 1
ATOM 684 O O . GLU A 1 81 ? 16.933 9.324 -6.568 1.00 86.88 81 GLU A O 1
ATOM 689 N N . GLY A 1 82 ? 16.429 8.485 -4.533 1.00 89.00 82 GLY A N 1
ATOM 690 C CA . GLY A 1 82 ? 17.610 7.626 -4.435 1.00 89.00 82 GLY A CA 1
ATOM 691 C C . GLY A 1 82 ? 17.668 6.545 -5.519 1.00 89.00 82 GLY A C 1
ATOM 692 O O . GLY A 1 82 ? 18.730 6.310 -6.111 1.00 89.00 82 GLY A O 1
ATOM 693 N N . PHE A 1 83 ? 16.523 5.934 -5.855 1.00 93.44 83 PHE A N 1
ATOM 694 C CA . PHE A 1 83 ? 16.442 4.940 -6.927 1.00 93.44 83 PHE A CA 1
ATOM 695 C C . PHE A 1 83 ? 16.758 5.554 -8.294 1.00 93.44 83 PHE A C 1
ATOM 697 O O . PHE A 1 83 ? 17.581 5.005 -9.027 1.00 93.44 83 PHE A O 1
ATOM 704 N N . GLY A 1 84 ? 16.146 6.697 -8.629 1.00 92.31 84 GLY A N 1
ATOM 705 C CA . GLY A 1 84 ? 16.372 7.381 -9.904 1.00 92.31 84 GLY A CA 1
ATOM 706 C C . GLY A 1 84 ? 17.838 7.770 -10.097 1.00 92.31 84 GLY A C 1
ATOM 707 O O . GLY A 1 84 ? 18.436 7.433 -11.119 1.00 92.31 84 GLY A O 1
ATOM 708 N N . HIS A 1 85 ? 18.446 8.387 -9.079 1.00 92.00 85 HIS A N 1
ATOM 709 C CA . HIS A 1 85 ? 19.856 8.773 -9.121 1.00 92.00 85 HIS A CA 1
ATOM 710 C C . HIS A 1 85 ? 20.790 7.564 -9.295 1.00 92.00 85 HIS A C 1
ATOM 712 O O . HIS A 1 85 ? 21.672 7.564 -10.157 1.00 92.00 85 HIS A O 1
ATOM 718 N N . SER A 1 86 ? 20.560 6.497 -8.525 1.00 92.75 86 SER A N 1
ATOM 719 C CA . SER A 1 86 ? 21.355 5.268 -8.618 1.00 92.75 86 SER A CA 1
ATOM 720 C C . SER A 1 86 ? 21.206 4.593 -9.978 1.00 92.75 86 SER A C 1
ATOM 722 O O . SER A 1 86 ? 22.195 4.162 -10.569 1.00 92.75 86 SER A O 1
ATOM 724 N N . LEU A 1 87 ? 19.987 4.531 -10.515 1.00 95.12 87 LEU A N 1
ATOM 725 C CA . LEU A 1 87 ? 19.718 3.960 -11.830 1.00 95.12 87 LEU A CA 1
ATOM 726 C C . LEU A 1 87 ? 20.454 4.722 -12.942 1.00 95.12 87 LEU A C 1
ATOM 728 O O . LEU A 1 87 ? 21.028 4.092 -13.832 1.00 95.12 87 LEU A O 1
ATOM 732 N N . GLU A 1 88 ? 20.474 6.056 -12.892 1.00 94.25 88 GLU A N 1
ATOM 733 C CA . GLU A 1 88 ? 21.207 6.892 -13.851 1.00 94.25 88 GLU A CA 1
ATOM 734 C C . GLU A 1 88 ? 22.717 6.641 -13.799 1.00 94.25 88 GLU A C 1
ATOM 736 O O . GLU A 1 88 ? 23.337 6.398 -14.844 1.00 94.25 88 GLU A O 1
ATOM 741 N N . ILE A 1 89 ? 23.302 6.623 -12.593 1.00 92.69 89 ILE A N 1
ATOM 742 C CA . ILE A 1 89 ? 24.719 6.289 -12.391 1.00 92.69 89 ILE A CA 1
ATOM 743 C C . ILE A 1 89 ? 25.019 4.924 -13.014 1.00 92.69 89 ILE A C 1
ATOM 745 O O . ILE A 1 89 ? 25.979 4.778 -13.774 1.00 92.69 89 ILE A O 1
ATOM 749 N N . LEU A 1 90 ? 24.180 3.925 -12.743 1.00 92.38 90 LEU A N 1
ATOM 750 C CA . LEU A 1 90 ? 24.383 2.564 -13.225 1.00 92.38 90 LEU A CA 1
ATOM 751 C C . LEU A 1 90 ? 24.254 2.437 -14.738 1.00 92.38 90 LEU A C 1
ATOM 753 O O . LEU A 1 90 ? 25.107 1.797 -15.355 1.00 92.38 90 LEU A O 1
ATOM 757 N N . LYS A 1 91 ? 23.261 3.084 -15.355 1.00 92.50 91 LYS A N 1
ATOM 758 C CA . LYS A 1 91 ? 23.125 3.134 -16.819 1.00 92.50 91 LYS A CA 1
ATOM 759 C C . LYS A 1 91 ? 24.374 3.746 -17.461 1.00 92.50 91 LYS A C 1
ATOM 761 O O . LYS A 1 91 ? 24.914 3.168 -18.404 1.00 92.50 91 LYS A O 1
ATOM 766 N N . HIS A 1 92 ? 24.884 4.857 -16.923 1.00 92.06 92 HIS A N 1
ATOM 767 C CA . HIS A 1 92 ? 26.103 5.501 -17.422 1.00 92.06 92 HIS A CA 1
ATOM 768 C C . HIS A 1 92 ? 27.340 4.600 -17.264 1.00 92.06 92 HIS A C 1
ATOM 770 O O . HIS A 1 92 ? 28.110 4.391 -18.201 1.00 92.06 92 HIS A O 1
ATOM 776 N N . ARG A 1 93 ? 27.516 4.005 -16.084 1.00 91.12 93 ARG A N 1
ATOM 777 C CA . ARG A 1 93 ? 28.664 3.149 -15.759 1.00 91.12 93 ARG A CA 1
ATOM 778 C C . ARG A 1 93 ? 28.649 1.821 -16.529 1.00 91.12 93 ARG A C 1
ATOM 780 O O . ARG A 1 93 ? 29.714 1.315 -16.884 1.00 91.12 93 ARG A O 1
ATOM 787 N N . LEU A 1 94 ? 27.470 1.293 -16.867 1.00 89.88 94 LEU A N 1
ATOM 788 C CA . LEU A 1 94 ? 27.317 0.108 -17.717 1.00 89.88 94 LEU A CA 1
ATOM 789 C C . LEU A 1 94 ? 27.811 0.355 -19.153 1.00 89.88 94 LEU A C 1
ATOM 791 O O . LEU A 1 94 ? 28.363 -0.552 -19.777 1.00 89.88 94 LEU A O 1
ATOM 795 N N . VAL A 1 95 ? 27.674 1.582 -19.674 1.00 87.31 95 VAL A N 1
ATOM 796 C CA . VAL A 1 95 ? 28.272 1.965 -20.966 1.00 87.31 95 VAL A CA 1
ATOM 797 C C . VAL A 1 95 ? 29.796 1.913 -20.885 1.00 87.31 95 VAL A C 1
ATOM 799 O O . VAL A 1 95 ? 30.432 1.364 -21.783 1.00 87.31 95 VAL A O 1
ATOM 802 N N . SER A 1 96 ? 30.389 2.404 -19.793 1.00 86.31 96 SER A N 1
ATOM 803 C CA . SER A 1 96 ? 31.839 2.326 -19.573 1.00 86.31 96 SER A CA 1
ATOM 804 C C . SER A 1 96 ? 32.345 0.882 -19.524 1.00 86.31 96 SER A C 1
ATOM 806 O O . SER A 1 96 ? 33.391 0.591 -20.098 1.00 86.31 96 SER A O 1
ATOM 808 N N . LEU A 1 97 ? 31.581 -0.038 -18.920 1.00 85.44 97 LEU A N 1
ATOM 809 C CA . LEU A 1 97 ? 31.908 -1.469 -18.876 1.00 85.44 97 LEU A CA 1
ATOM 810 C C . LEU A 1 97 ? 31.978 -2.128 -20.258 1.00 85.44 97 LEU A C 1
ATOM 812 O O . LEU A 1 97 ? 32.811 -3.007 -20.461 1.00 85.44 97 LEU A O 1
ATOM 816 N N . ARG A 1 98 ? 31.164 -1.693 -21.231 1.00 80.12 98 ARG A N 1
ATOM 817 C CA . ARG A 1 98 ? 31.217 -2.228 -22.609 1.00 80.12 98 ARG A CA 1
ATOM 818 C C . ARG A 1 98 ? 32.570 -2.014 -23.280 1.00 80.12 98 ARG A C 1
ATOM 820 O O . ARG A 1 98 ? 32.926 -2.769 -24.178 1.00 80.12 98 ARG A O 1
ATOM 827 N N . ASN A 1 99 ? 33.306 -0.994 -22.848 1.00 74.81 99 ASN A N 1
ATOM 828 C CA . ASN A 1 99 ? 34.587 -0.612 -23.431 1.00 74.81 99 ASN A CA 1
ATOM 829 C C . ASN A 1 99 ? 35.785 -1.285 -22.735 1.00 74.81 99 ASN A C 1
ATOM 831 O O . ASN A 1 99 ? 36.921 -1.125 -23.182 1.00 74.81 99 ASN A O 1
ATOM 835 N N . VAL A 1 100 ? 35.557 -2.047 -21.657 1.00 77.75 100 VAL A N 1
ATOM 836 C CA . VAL A 1 100 ? 36.612 -2.752 -20.918 1.00 77.75 100 VAL A CA 1
ATOM 837 C C . VAL A 1 100 ? 36.868 -4.113 -21.569 1.00 77.75 100 VAL A C 1
ATOM 839 O O . VAL A 1 100 ? 36.126 -5.066 -21.360 1.00 77.75 100 VAL A O 1
ATOM 842 N N . GLN A 1 101 ? 37.952 -4.226 -22.342 1.00 63.00 101 GLN A N 1
ATOM 843 C CA . GLN A 1 101 ? 38.289 -5.449 -23.096 1.00 63.00 101 GLN A CA 1
ATOM 844 C C . GLN A 1 101 ? 38.595 -6.681 -22.222 1.00 63.00 101 GLN A C 1
ATOM 846 O O . GLN A 1 101 ? 38.585 -7.799 -22.728 1.00 63.00 101 GLN A O 1
ATOM 851 N N . GLN A 1 102 ? 38.893 -6.492 -20.932 1.00 65.31 102 GLN A N 1
ATOM 852 C CA . GLN A 1 102 ? 39.330 -7.557 -20.019 1.00 65.31 102 GLN A CA 1
ATOM 853 C C . GLN A 1 102 ? 38.200 -8.174 -19.178 1.00 65.31 102 GLN A C 1
ATOM 855 O O . GLN A 1 102 ? 38.466 -9.116 -18.435 1.00 65.31 102 GLN A O 1
ATOM 860 N N . ALA A 1 103 ? 36.968 -7.660 -19.262 1.00 66.69 103 ALA A N 1
ATOM 861 C CA . ALA A 1 103 ? 35.859 -8.103 -18.419 1.00 66.69 103 ALA A CA 1
ATOM 862 C C . ALA A 1 103 ? 34.805 -8.879 -19.224 1.00 66.69 103 ALA A C 1
ATOM 864 O O . ALA A 1 103 ? 34.277 -8.386 -20.223 1.00 66.69 103 ALA A O 1
ATOM 865 N N . HIS A 1 104 ? 34.449 -10.082 -18.769 1.00 79.12 104 HIS A N 1
ATOM 866 C CA . HIS A 1 104 ? 33.390 -10.890 -19.380 1.00 79.12 104 HIS A CA 1
ATOM 867 C C . HIS A 1 104 ? 32.029 -10.529 -18.774 1.00 79.12 104 HIS A C 1
ATOM 869 O O . HIS A 1 104 ? 31.470 -11.279 -17.980 1.00 79.12 104 HIS A O 1
ATOM 875 N N . VAL A 1 105 ? 31.491 -9.359 -19.135 1.00 83.88 105 VAL A N 1
ATOM 876 C CA . VAL A 1 105 ? 30.197 -8.883 -18.614 1.00 83.88 105 VAL A CA 1
ATOM 877 C C . VAL A 1 105 ? 29.098 -9.006 -19.656 1.00 83.88 105 VAL A C 1
ATOM 879 O O . VAL A 1 105 ? 29.192 -8.475 -20.765 1.00 83.88 105 VAL A O 1
ATOM 882 N N . ASN A 1 106 ? 27.986 -9.614 -19.254 1.00 88.94 106 ASN A N 1
ATOM 883 C CA . ASN A 1 106 ? 26.757 -9.650 -20.032 1.00 88.94 106 ASN A CA 1
ATOM 884 C C . ASN A 1 106 ? 26.020 -8.294 -20.011 1.00 88.94 106 ASN A C 1
ATOM 886 O O . ASN A 1 106 ? 24.974 -8.116 -19.387 1.00 88.94 106 ASN A O 1
ATOM 890 N N . THR A 1 107 ? 26.576 -7.295 -20.696 1.00 89.88 107 THR A N 1
ATOM 891 C CA . THR A 1 107 ? 26.054 -5.916 -20.663 1.00 89.88 107 THR A CA 1
ATOM 892 C C . THR A 1 107 ? 24.682 -5.745 -21.323 1.00 89.88 107 THR A C 1
ATOM 894 O O . THR A 1 107 ? 24.013 -4.743 -21.071 1.00 89.88 107 THR A O 1
ATOM 897 N N . LYS A 1 108 ? 24.250 -6.689 -22.172 1.00 92.00 108 LYS A N 1
ATOM 898 C CA . LYS A 1 108 ? 22.900 -6.691 -22.760 1.00 92.00 108 LYS A CA 1
ATOM 899 C C . LYS A 1 108 ? 21.860 -7.176 -21.750 1.00 92.00 108 LYS A C 1
ATOM 901 O O . LYS A 1 108 ? 20.858 -6.492 -21.566 1.00 92.00 108 LYS A O 1
ATOM 906 N N . GLY A 1 109 ? 22.138 -8.283 -21.054 1.00 94.44 109 GLY A N 1
ATOM 907 C CA . GLY A 1 109 ? 21.294 -8.771 -19.962 1.00 94.44 109 GLY A CA 1
ATOM 908 C C . GLY A 1 109 ? 21.158 -7.736 -18.845 1.00 94.44 109 GLY A C 1
ATOM 909 O O . GLY A 1 109 ? 20.049 -7.403 -18.438 1.00 94.44 109 GLY A O 1
ATOM 910 N N . TRP A 1 110 ? 22.266 -7.121 -18.421 1.00 94.75 110 TRP A N 1
ATOM 911 C CA . TRP A 1 110 ? 22.219 -6.036 -17.435 1.00 94.75 110 TRP A CA 1
ATOM 912 C C . TRP A 1 110 ? 21.389 -4.836 -17.899 1.00 94.75 110 TRP A C 1
ATOM 914 O O . TRP A 1 110 ? 20.643 -4.282 -17.101 1.00 94.75 110 TRP A O 1
ATOM 924 N N . GLN A 1 111 ? 21.458 -4.448 -19.177 1.00 94.75 111 GLN A N 1
ATOM 925 C CA . GLN A 1 111 ? 20.625 -3.357 -19.686 1.00 94.75 111 GLN A CA 1
ATOM 926 C C . GLN A 1 111 ? 19.128 -3.691 -19.571 1.00 94.75 111 GLN A C 1
ATOM 928 O O . GLN A 1 111 ? 18.377 -2.878 -19.036 1.00 94.75 111 GLN A O 1
ATOM 933 N N . GLN A 1 112 ? 18.701 -4.883 -20.009 1.00 95.81 112 GLN A N 1
ATOM 934 C CA . GLN A 1 112 ? 17.298 -5.297 -19.869 1.00 95.81 112 GLN A CA 1
ATOM 935 C C . GLN A 1 112 ? 16.867 -5.396 -18.398 1.00 95.81 112 GLN A C 1
ATOM 937 O O . GLN A 1 112 ? 15.750 -5.004 -18.065 1.00 95.81 112 GLN A O 1
ATOM 942 N N . TYR A 1 113 ? 17.752 -5.851 -17.503 1.00 96.31 113 TYR A N 1
ATOM 943 C CA . TYR A 1 113 ? 17.486 -5.859 -16.063 1.00 96.31 113 TYR A CA 1
ATOM 944 C C . TYR A 1 113 ? 17.251 -4.447 -15.506 1.00 96.31 113 TYR A C 1
ATOM 946 O O . TYR A 1 113 ? 16.290 -4.247 -14.769 1.00 96.31 113 TYR A O 1
ATOM 954 N N . LEU A 1 114 ? 18.071 -3.457 -15.881 1.00 95.94 114 LEU A N 1
ATOM 955 C CA . LEU A 1 114 ? 17.900 -2.068 -15.434 1.00 95.94 114 LEU A CA 1
ATOM 956 C C . LEU A 1 114 ? 16.588 -1.448 -15.943 1.00 95.94 114 LEU A C 1
ATOM 958 O O . LEU A 1 114 ? 15.907 -0.755 -15.191 1.00 95.94 114 LEU A O 1
ATOM 962 N N . GLU A 1 115 ? 16.211 -1.712 -17.196 1.00 95.94 115 GLU A N 1
ATOM 963 C CA . GLU A 1 115 ? 14.928 -1.263 -17.761 1.00 95.94 115 GLU A CA 1
ATOM 964 C C . GLU A 1 115 ? 13.727 -1.912 -17.052 1.00 95.94 115 GLU A C 1
ATOM 966 O O . GLU A 1 115 ? 12.713 -1.258 -16.784 1.00 95.94 115 GLU A O 1
ATOM 971 N N . LEU A 1 116 ? 13.836 -3.201 -16.717 1.00 97.19 116 LEU A N 1
ATOM 972 C CA . LEU A 1 116 ? 12.825 -3.891 -15.925 1.00 97.19 116 LEU A CA 1
ATOM 973 C C . LEU A 1 116 ? 12.760 -3.337 -14.498 1.00 97.19 116 LEU A C 1
ATOM 975 O O . LEU A 1 116 ? 11.660 -3.147 -13.995 1.00 97.19 116 LEU A O 1
ATOM 979 N N . ALA A 1 117 ? 13.899 -3.066 -13.854 1.00 97.00 117 ALA A N 1
ATOM 980 C CA . ALA A 1 117 ? 13.969 -2.496 -12.507 1.00 97.00 117 ALA A CA 1
ATOM 981 C C . ALA A 1 117 ? 13.268 -1.138 -12.428 1.00 97.00 117 ALA A C 1
ATOM 983 O O . ALA A 1 117 ? 12.491 -0.907 -11.506 1.00 97.00 117 ALA A O 1
ATOM 984 N N . GLU A 1 118 ? 13.479 -0.276 -13.420 1.00 96.88 118 GLU A N 1
ATOM 985 C CA . GLU A 1 118 ? 12.778 1.003 -13.547 1.00 96.88 118 GLU A CA 1
ATOM 986 C C . GLU A 1 118 ? 11.262 0.817 -13.650 1.00 96.88 118 GLU A C 1
ATOM 988 O O . GLU A 1 118 ? 10.500 1.401 -12.881 1.00 96.88 118 GLU A O 1
ATOM 993 N N . THR A 1 119 ? 10.823 -0.067 -14.545 1.00 96.62 119 THR A N 1
ATOM 994 C CA . THR A 1 119 ? 9.396 -0.346 -14.759 1.00 96.62 119 THR A CA 1
ATOM 995 C C . THR A 1 119 ? 8.759 -0.970 -13.510 1.00 96.62 119 THR A C 1
ATOM 997 O O . THR A 1 119 ? 7.682 -0.563 -13.076 1.00 96.62 119 THR A O 1
ATOM 1000 N N . ALA A 1 120 ? 9.453 -1.917 -12.878 1.00 97.19 120 ALA A N 1
ATOM 1001 C CA . ALA A 1 120 ? 9.058 -2.543 -11.623 1.00 97.19 120 ALA A CA 1
ATOM 1002 C C . ALA A 1 120 ? 8.908 -1.508 -10.501 1.00 97.19 120 ALA A C 1
ATOM 1004 O O . ALA A 1 120 ? 7.954 -1.574 -9.728 1.00 97.19 120 ALA A O 1
ATOM 1005 N N . PHE A 1 121 ? 9.812 -0.530 -10.433 1.00 96.19 121 PHE A N 1
ATOM 1006 C CA . PHE A 1 121 ? 9.808 0.496 -9.397 1.00 96.19 121 PHE A CA 1
ATOM 1007 C C . PHE A 1 121 ? 8.654 1.482 -9.591 1.00 96.19 121 PHE A C 1
ATOM 1009 O O . PHE A 1 121 ? 7.918 1.800 -8.659 1.00 96.19 121 PHE A O 1
ATOM 1016 N N . LEU A 1 122 ? 8.402 1.894 -10.835 1.00 95.06 122 LEU A N 1
ATOM 1017 C CA . LEU A 1 122 ? 7.209 2.673 -11.158 1.00 95.06 122 LEU A CA 1
ATOM 1018 C C . LEU A 1 122 ? 5.926 1.907 -10.802 1.00 95.06 122 LEU A C 1
ATOM 1020 O O . LEU A 1 122 ? 4.956 2.511 -10.337 1.00 95.06 122 LEU A O 1
ATOM 1024 N N . ARG A 1 123 ? 5.902 0.575 -10.960 1.00 94.94 123 ARG A N 1
ATOM 1025 C CA . ARG A 1 123 ? 4.739 -0.239 -10.580 1.00 94.94 123 ARG A CA 1
ATOM 1026 C C . ARG A 1 123 ? 4.538 -0.324 -9.066 1.00 94.94 123 ARG A C 1
ATOM 1028 O O . ARG A 1 123 ? 3.390 -0.208 -8.623 1.00 94.94 123 ARG A O 1
ATOM 1035 N N . THR A 1 124 ? 5.599 -0.486 -8.270 1.00 94.00 124 THR A N 1
ATOM 1036 C CA . THR A 1 124 ? 5.490 -0.509 -6.795 1.00 94.00 124 THR A CA 1
ATOM 1037 C C . THR A 1 124 ? 4.983 0.823 -6.243 1.00 94.00 124 THR A C 1
ATOM 1039 O O . THR A 1 124 ? 4.195 0.831 -5.298 1.00 94.00 124 THR A O 1
ATOM 1042 N N . LEU A 1 125 ? 5.332 1.943 -6.886 1.00 93.50 125 LEU A N 1
ATOM 1043 C CA . LEU A 1 125 ? 4.805 3.275 -6.565 1.00 93.50 125 LEU A CA 1
ATOM 1044 C C . LEU A 1 125 ? 3.392 3.550 -7.110 1.00 93.50 125 LEU A C 1
ATOM 1046 O O . LEU A 1 125 ? 2.799 4.572 -6.761 1.00 93.50 125 LEU A O 1
ATOM 1050 N N . ARG A 1 126 ? 2.838 2.646 -7.934 1.00 94.06 126 ARG A N 1
ATOM 1051 C CA . ARG A 1 126 ? 1.562 2.797 -8.665 1.00 94.06 126 ARG A CA 1
ATOM 1052 C C . ARG A 1 126 ? 1.561 3.932 -9.692 1.00 94.06 126 ARG A C 1
ATOM 1054 O O . ARG A 1 126 ? 0.530 4.557 -9.916 1.00 94.06 126 ARG A O 1
ATOM 1061 N N . HIS A 1 127 ? 2.701 4.190 -10.331 1.00 93.69 127 HIS A N 1
ATOM 1062 C CA . HIS A 1 127 ? 2.827 5.176 -11.414 1.00 93.69 127 HIS A CA 1
ATOM 1063 C C . HIS A 1 127 ? 2.483 4.597 -12.793 1.00 93.69 127 HIS A C 1
ATOM 1065 O O . HIS A 1 127 ? 2.181 5.356 -13.708 1.00 93.69 127 HIS A O 1
ATOM 1071 N N . ILE A 1 128 ? 2.476 3.266 -12.926 1.00 93.38 128 ILE A N 1
ATOM 1072 C CA . ILE A 1 128 ? 2.047 2.536 -14.130 1.00 93.38 128 ILE A CA 1
ATOM 1073 C C . ILE A 1 128 ? 1.057 1.412 -13.786 1.00 93.38 128 ILE A C 1
ATOM 1075 O O . ILE A 1 128 ? 0.990 0.944 -12.640 1.00 93.38 128 ILE A O 1
ATOM 1079 N N . SER A 1 129 ? 0.295 0.961 -14.784 1.00 92.06 129 SER A N 1
ATOM 1080 C CA . SER A 1 129 ? -0.638 -0.163 -14.656 1.00 92.06 129 SER A CA 1
ATOM 1081 C C . SER A 1 129 ? 0.076 -1.511 -14.499 1.00 92.06 129 SER A C 1
ATOM 1083 O O . SER A 1 129 ? 1.268 -1.637 -14.792 1.00 92.06 129 SER A O 1
ATOM 1085 N N . ILE A 1 130 ? -0.647 -2.525 -14.007 1.00 92.81 130 ILE A N 1
ATOM 1086 C CA . ILE A 1 130 ? -0.095 -3.884 -13.911 1.00 92.81 130 ILE A CA 1
ATOM 1087 C C . ILE A 1 130 ? 0.095 -4.478 -15.305 1.00 92.81 130 ILE A C 1
ATOM 1089 O O . ILE A 1 130 ? 1.102 -5.119 -15.561 1.00 92.81 130 ILE A O 1
ATOM 1093 N N . GLU A 1 131 ? -0.806 -4.169 -16.232 1.00 92.31 131 GLU A N 1
ATOM 1094 C CA . GLU A 1 131 ? -0.764 -4.651 -17.608 1.00 92.31 131 GLU A CA 1
ATOM 1095 C C . GLU A 1 131 ? 0.444 -4.085 -18.370 1.00 92.31 131 GLU A C 1
ATOM 1097 O O . GLU A 1 131 ? 1.083 -4.802 -19.133 1.00 92.31 131 GLU A O 1
ATOM 1102 N N . ALA A 1 132 ? 0.811 -2.818 -18.134 1.00 92.62 132 ALA A N 1
ATOM 1103 C CA . ALA A 1 132 ? 2.027 -2.234 -18.706 1.00 92.62 132 ALA A CA 1
ATOM 1104 C C . ALA A 1 132 ? 3.295 -2.896 -18.144 1.00 92.62 132 ALA A C 1
ATOM 1106 O O . ALA A 1 132 ? 4.272 -3.097 -18.866 1.00 92.62 132 ALA A O 1
ATOM 1107 N N . TYR A 1 133 ? 3.278 -3.255 -16.858 1.00 95.62 133 TYR A N 1
ATOM 1108 C CA . TYR A 1 133 ? 4.368 -3.999 -16.239 1.00 95.62 133 TYR A CA 1
ATOM 1109 C C . TYR A 1 133 ? 4.479 -5.427 -16.799 1.00 95.62 133 TYR A C 1
ATOM 1111 O O . TYR A 1 133 ? 5.578 -5.873 -17.121 1.00 95.62 133 TYR A O 1
ATOM 1119 N N . GLU A 1 134 ? 3.353 -6.117 -16.973 1.00 95.62 134 GLU A N 1
ATOM 1120 C CA . GLU A 1 134 ? 3.281 -7.452 -17.576 1.00 95.62 134 GLU A CA 1
ATOM 1121 C C . GLU A 1 134 ? 3.766 -7.458 -19.025 1.00 95.62 134 GLU A C 1
ATOM 1123 O O . GLU A 1 134 ? 4.602 -8.287 -19.375 1.00 95.62 134 GLU A O 1
ATOM 1128 N N . ALA A 1 135 ? 3.358 -6.473 -19.829 1.00 94.94 135 ALA A N 1
ATOM 1129 C CA . ALA A 1 135 ? 3.864 -6.309 -21.189 1.00 94.94 135 ALA A CA 1
ATOM 1130 C C . ALA A 1 135 ? 5.397 -6.179 -21.215 1.00 94.94 135 ALA A C 1
ATOM 1132 O O . ALA A 1 135 ? 6.059 -6.811 -22.036 1.00 94.94 135 ALA A O 1
ATOM 1133 N N . LYS A 1 136 ? 5.991 -5.438 -20.265 1.00 96.38 136 LYS A N 1
ATOM 1134 C CA . LYS A 1 136 ? 7.455 -5.336 -20.159 1.00 96.38 136 LYS A CA 1
ATOM 1135 C C . LYS A 1 136 ? 8.117 -6.667 -19.790 1.00 96.38 136 LYS A C 1
ATOM 1137 O O . LYS A 1 136 ? 9.241 -6.905 -20.221 1.00 96.38 136 LYS A O 1
ATOM 1142 N N . ILE A 1 137 ? 7.459 -7.520 -18.999 1.00 97.19 137 ILE A N 1
ATOM 1143 C CA . ILE A 1 137 ? 7.953 -8.873 -18.689 1.00 97.19 137 ILE A CA 1
ATOM 1144 C C . ILE A 1 137 ? 7.916 -9.756 -19.943 1.00 97.19 137 ILE A C 1
ATOM 1146 O O . ILE A 1 137 ? 8.873 -10.491 -20.193 1.00 97.19 137 ILE A O 1
ATOM 1150 N N . ASP A 1 138 ? 6.846 -9.667 -20.733 1.00 96.75 138 ASP A N 1
ATOM 1151 C CA . ASP A 1 138 ? 6.674 -10.444 -21.966 1.00 96.75 138 ASP A CA 1
ATOM 1152 C C . ASP A 1 138 ? 7.684 -10.046 -23.059 1.00 96.75 138 ASP A C 1
ATOM 1154 O O . ASP A 1 138 ? 8.075 -10.874 -23.881 1.00 96.75 138 ASP A O 1
ATOM 1158 N N . GLU A 1 139 ? 8.159 -8.798 -23.042 1.00 96.19 139 GLU A N 1
ATOM 1159 C CA . GLU A 1 139 ? 9.203 -8.280 -23.936 1.00 96.19 139 GLU A CA 1
ATOM 1160 C C . GLU A 1 139 ? 10.632 -8.731 -23.573 1.00 96.19 139 GLU A C 1
ATOM 1162 O O . GLU A 1 139 ? 11.568 -8.479 -24.341 1.00 96.19 139 GLU A O 1
ATOM 1167 N N . LEU A 1 140 ? 10.843 -9.359 -22.410 1.00 96.44 140 LEU A N 1
ATOM 1168 C CA . LEU A 1 140 ? 12.180 -9.769 -21.976 1.00 96.44 140 LEU A CA 1
ATOM 1169 C C . LEU A 1 140 ? 12.737 -10.891 -22.860 1.00 96.44 140 LEU A C 1
ATOM 1171 O O . LEU A 1 140 ? 12.119 -11.943 -23.035 1.00 96.44 140 LEU A O 1
ATOM 1175 N N . ASP A 1 141 ? 13.973 -10.717 -23.330 1.00 96.25 141 ASP A N 1
ATOM 1176 C CA . ASP A 1 141 ? 14.697 -11.781 -24.019 1.00 96.25 141 ASP A CA 1
ATOM 1177 C C . ASP A 1 141 ? 15.451 -12.621 -22.986 1.00 96.25 141 ASP A C 1
ATOM 1179 O O . ASP A 1 141 ? 16.594 -12.343 -22.621 1.00 96.25 141 ASP A O 1
ATOM 1183 N N . TRP A 1 142 ? 14.795 -13.682 -22.516 1.00 94.50 142 TRP A N 1
ATOM 1184 C CA . TRP A 1 142 ? 15.348 -14.589 -21.510 1.00 94.50 142 TRP A CA 1
ATOM 1185 C C . TRP A 1 142 ? 16.665 -15.254 -21.929 1.00 94.50 142 TRP A C 1
ATOM 1187 O O . TRP A 1 142 ? 17.408 -15.700 -21.056 1.00 94.50 142 TRP A O 1
ATOM 1197 N N . SER A 1 143 ? 16.989 -15.299 -23.229 1.00 95.25 143 SER A N 1
ATOM 1198 C CA . SER A 1 143 ? 18.273 -15.828 -23.707 1.00 95.25 143 SER A CA 1
ATOM 1199 C C . SER A 1 143 ? 19.459 -14.916 -23.372 1.00 95.25 143 SER A C 1
ATOM 1201 O O . SER A 1 143 ? 20.606 -15.363 -23.380 1.00 95.25 143 SER A O 1
ATOM 1203 N N . LEU A 1 144 ? 19.190 -13.649 -23.036 1.00 94.06 144 LEU A N 1
ATOM 1204 C CA . LEU A 1 144 ? 20.192 -12.673 -22.624 1.00 94.06 144 LEU A CA 1
ATOM 1205 C C . LEU A 1 144 ? 20.507 -12.723 -21.132 1.00 94.06 144 LEU A C 1
ATOM 1207 O O . LEU A 1 144 ? 21.344 -11.939 -20.700 1.00 94.06 144 LEU A O 1
ATOM 1211 N N . PHE A 1 145 ? 19.880 -13.583 -20.330 1.00 94.38 145 PHE A N 1
ATOM 1212 C CA . PHE A 1 145 ? 20.166 -13.670 -18.898 1.00 94.38 145 PHE A CA 1
ATOM 1213 C C . PHE A 1 145 ? 20.976 -14.924 -18.572 1.00 94.38 145 PHE A C 1
ATOM 1215 O O . PHE A 1 145 ? 20.608 -16.038 -18.938 1.00 94.38 145 PHE A O 1
ATOM 1222 N N . ASP A 1 146 ? 22.076 -14.739 -17.843 1.00 91.56 146 ASP A N 1
ATOM 1223 C CA . ASP A 1 146 ? 22.734 -15.846 -17.153 1.00 91.56 146 ASP A CA 1
ATOM 1224 C C . ASP A 1 146 ? 21.934 -16.254 -15.904 1.00 91.56 146 ASP A C 1
ATOM 1226 O O . ASP A 1 146 ? 20.978 -15.586 -15.505 1.00 91.56 146 ASP A O 1
ATOM 1230 N N . LYS A 1 147 ? 22.330 -17.363 -15.274 1.00 90.69 147 LYS A N 1
ATOM 1231 C CA . LYS A 1 147 ? 21.649 -17.917 -14.096 1.00 90.69 147 LYS A CA 1
ATOM 1232 C C . LYS A 1 147 ? 21.461 -16.876 -12.976 1.00 90.69 147 LYS A C 1
ATOM 1234 O O . LYS A 1 147 ? 20.376 -16.770 -12.405 1.00 90.69 147 LYS A O 1
ATOM 1239 N N . THR A 1 148 ? 22.483 -16.061 -12.716 1.00 89.62 148 THR A N 1
ATOM 1240 C CA . THR A 1 148 ? 22.459 -15.013 -11.686 1.00 89.62 148 THR A CA 1
ATOM 1241 C C . THR A 1 148 ? 21.450 -13.914 -12.021 1.00 89.62 148 THR A C 1
ATOM 1243 O O . THR A 1 148 ? 20.621 -13.549 -11.185 1.00 89.62 148 THR A O 1
ATOM 1246 N N . LEU A 1 149 ? 21.456 -13.413 -13.259 1.00 92.38 149 LEU A N 1
ATOM 1247 C CA . LEU A 1 149 ? 20.489 -12.416 -13.719 1.00 92.38 149 LEU A CA 1
ATOM 1248 C C . LEU A 1 149 ? 19.062 -12.968 -13.751 1.00 92.38 149 LEU A C 1
ATOM 1250 O O . LEU A 1 149 ? 18.140 -12.248 -13.370 1.00 92.38 149 LEU A O 1
ATOM 1254 N N . ILE A 1 150 ? 18.860 -14.238 -14.122 1.00 94.81 150 ILE A N 1
ATOM 1255 C CA . ILE A 1 150 ? 17.540 -14.884 -14.044 1.00 94.81 150 ILE A CA 1
ATOM 1256 C C . ILE A 1 150 ? 17.025 -14.847 -12.604 1.00 94.81 150 ILE A C 1
ATOM 1258 O O . ILE A 1 150 ? 15.848 -14.533 -12.387 1.00 94.81 150 ILE A O 1
ATOM 1262 N N . ALA A 1 151 ? 17.880 -15.125 -11.617 1.00 92.69 151 ALA A N 1
ATOM 1263 C CA . ALA A 1 151 ? 17.494 -15.056 -10.217 1.00 92.69 151 ALA A CA 1
ATOM 1264 C C . ALA A 1 151 ? 17.108 -13.628 -9.792 1.00 92.69 151 ALA A C 1
ATOM 1266 O O . ALA A 1 151 ? 16.065 -13.457 -9.153 1.00 92.69 151 ALA A O 1
ATOM 1267 N N . TYR A 1 152 ? 17.876 -12.605 -10.185 1.00 93.19 152 TYR A N 1
ATOM 1268 C CA . TYR A 1 152 ? 17.573 -11.197 -9.875 1.00 93.19 152 TYR A CA 1
ATOM 1269 C C . TYR A 1 152 ? 16.286 -10.705 -10.538 1.00 93.19 152 TYR A C 1
ATOM 1271 O O . TYR A 1 152 ? 15.418 -10.158 -9.858 1.00 93.19 152 TYR A O 1
ATOM 1279 N N . VAL A 1 153 ? 16.121 -10.962 -11.837 1.00 96.00 153 VAL A N 1
ATOM 1280 C CA . VAL A 1 153 ? 14.903 -10.646 -12.597 1.00 96.00 153 VAL A CA 1
ATOM 1281 C C . VAL A 1 153 ? 13.690 -11.320 -11.951 1.00 96.00 153 VAL A C 1
ATOM 1283 O O . VAL A 1 153 ? 12.682 -10.668 -11.688 1.00 96.00 153 VAL A O 1
ATOM 1286 N N . SER A 1 154 ? 13.794 -12.608 -11.616 1.00 96.62 154 SER A N 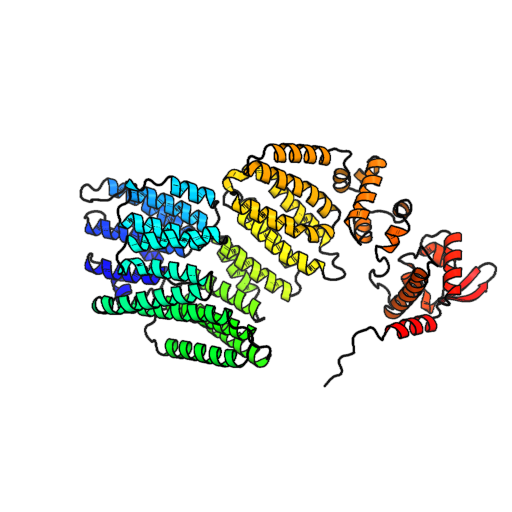1
ATOM 1287 C CA . SER A 1 154 ? 12.687 -13.357 -11.009 1.00 96.62 154 SER A CA 1
ATOM 1288 C C . SER A 1 154 ? 12.348 -12.858 -9.598 1.00 96.62 154 SER A C 1
ATOM 1290 O O . SER A 1 154 ? 11.173 -12.774 -9.249 1.00 96.62 154 SER A O 1
ATOM 1292 N N . ARG A 1 155 ? 13.350 -12.475 -8.792 1.00 94.69 155 ARG A N 1
ATOM 1293 C CA . ARG A 1 155 ? 13.147 -11.860 -7.466 1.00 94.69 155 ARG A CA 1
ATOM 1294 C C . ARG A 1 155 ? 12.406 -10.535 -7.578 1.00 94.69 155 ARG A C 1
ATOM 1296 O O . ARG A 1 155 ? 11.433 -10.325 -6.860 1.00 94.69 155 ARG A O 1
ATOM 1303 N N . LEU A 1 156 ? 12.862 -9.668 -8.480 1.00 95.56 156 LEU A N 1
ATOM 1304 C CA . LEU A 1 156 ? 12.271 -8.358 -8.729 1.00 95.56 156 LEU A CA 1
ATOM 1305 C C . LEU A 1 156 ? 10.795 -8.494 -9.123 1.00 95.56 156 LEU A C 1
ATOM 1307 O O . LEU A 1 156 ? 9.936 -7.873 -8.500 1.00 95.56 156 LEU A O 1
ATOM 1311 N N . ILE A 1 157 ? 10.497 -9.372 -10.087 1.00 97.31 157 ILE A N 1
ATOM 1312 C CA . ILE A 1 157 ? 9.123 -9.661 -10.513 1.00 97.31 157 ILE A CA 1
ATOM 1313 C C . ILE A 1 157 ? 8.290 -10.218 -9.355 1.00 97.31 157 ILE A C 1
ATOM 1315 O O . ILE A 1 157 ? 7.179 -9.750 -9.096 1.00 97.31 157 ILE A O 1
ATOM 1319 N N . GLY A 1 158 ? 8.842 -11.176 -8.607 1.00 95.88 158 GLY A N 1
ATOM 1320 C CA . GLY A 1 158 ? 8.195 -11.746 -7.430 1.00 95.88 158 GLY A CA 1
ATOM 1321 C C . GLY A 1 158 ? 7.839 -10.698 -6.374 1.00 95.88 158 GLY A C 1
ATOM 1322 O O . GLY A 1 158 ? 6.739 -10.740 -5.827 1.00 95.88 158 GLY A O 1
ATOM 1323 N N . TYR A 1 159 ? 8.725 -9.732 -6.120 1.00 94.62 159 TYR A N 1
ATOM 1324 C CA . TYR A 1 159 ? 8.479 -8.652 -5.166 1.00 94.62 159 TYR A CA 1
ATOM 1325 C C . TYR A 1 159 ? 7.397 -7.675 -5.637 1.00 94.62 159 TYR A C 1
ATOM 1327 O O . TYR A 1 159 ? 6.578 -7.248 -4.820 1.00 94.62 159 TYR A O 1
ATOM 1335 N N . VAL A 1 160 ? 7.359 -7.314 -6.926 1.00 95.94 160 VAL A N 1
ATOM 1336 C CA . VAL A 1 160 ? 6.293 -6.442 -7.452 1.00 95.94 160 VAL A CA 1
ATOM 1337 C C . VAL A 1 160 ? 4.935 -7.098 -7.232 1.00 95.94 160 VAL A C 1
ATOM 1339 O O . VAL A 1 160 ? 4.077 -6.501 -6.584 1.00 95.94 160 VAL A O 1
ATOM 1342 N N . TYR A 1 161 ? 4.781 -8.358 -7.656 1.00 96.31 161 TYR A N 1
ATOM 1343 C CA . TYR A 1 161 ? 3.543 -9.107 -7.437 1.00 96.31 161 TYR A CA 1
ATOM 1344 C C . TYR A 1 161 ? 3.210 -9.271 -5.957 1.00 96.31 161 TYR A C 1
ATOM 1346 O O . TYR A 1 161 ? 2.054 -9.128 -5.579 1.00 96.31 161 TYR A O 1
ATOM 1354 N N . LEU A 1 162 ? 4.204 -9.498 -5.090 1.00 93.44 162 LEU A N 1
ATOM 1355 C CA . LEU A 1 162 ? 3.977 -9.588 -3.646 1.00 93.44 162 LEU A CA 1
ATOM 1356 C C . LEU A 1 162 ? 3.305 -8.324 -3.094 1.00 93.44 162 LEU A C 1
ATOM 1358 O O . LEU A 1 162 ? 2.595 -8.409 -2.097 1.00 93.44 162 LEU A O 1
ATOM 1362 N N . ASN A 1 163 ? 3.514 -7.161 -3.714 1.00 91.69 163 ASN A N 1
ATOM 1363 C CA . ASN A 1 163 ? 2.930 -5.883 -3.311 1.00 91.69 163 ASN A CA 1
ATOM 1364 C C . ASN A 1 163 ? 1.627 -5.532 -4.047 1.00 91.69 163 ASN A C 1
ATOM 1366 O O . ASN A 1 163 ? 1.106 -4.434 -3.864 1.00 91.69 163 ASN A O 1
ATOM 1370 N N . GLU A 1 164 ? 1.066 -6.439 -4.844 1.00 91.62 164 GLU A N 1
ATOM 1371 C CA . GLU A 1 164 ? -0.262 -6.271 -5.436 1.00 91.62 164 GLU A CA 1
ATOM 1372 C C . GLU A 1 164 ? -1.380 -6.469 -4.401 1.00 91.62 164 GLU A C 1
ATOM 1374 O O . GLU A 1 164 ? -1.240 -7.244 -3.452 1.00 91.62 164 GLU A O 1
ATOM 1379 N N . GLU A 1 165 ? -2.470 -5.707 -4.553 1.00 85.31 165 GLU A N 1
ATOM 1380 C CA . GLU A 1 165 ? -3.648 -5.794 -3.671 1.00 85.31 165 GLU A CA 1
ATOM 1381 C C . GLU A 1 165 ? -4.588 -6.930 -4.094 1.00 85.31 165 GLU A C 1
ATOM 1383 O O . GLU A 1 165 ? -5.179 -7.592 -3.244 1.00 85.31 165 GLU A O 1
ATOM 1388 N N . GLU A 1 166 ? -4.708 -7.175 -5.401 1.00 85.88 166 GLU A N 1
ATOM 1389 C CA . GLU A 1 166 ? -5.532 -8.253 -5.944 1.00 85.88 166 GLU A CA 1
ATOM 1390 C C . GLU A 1 166 ? -4.899 -9.618 -5.651 1.00 85.88 166 GLU A C 1
ATOM 1392 O O . GLU A 1 166 ? -3.729 -9.855 -5.961 1.00 85.88 166 GLU A O 1
ATOM 1397 N N . GLU A 1 167 ? -5.681 -10.543 -5.088 1.00 86.38 167 GLU A N 1
ATOM 1398 C CA . GLU A 1 167 ? -5.198 -11.870 -4.687 1.00 86.38 167 GLU A CA 1
ATOM 1399 C C . GLU A 1 167 ? -4.629 -12.674 -5.864 1.00 86.38 167 GLU A C 1
ATOM 1401 O O . GLU A 1 167 ? -3.600 -13.333 -5.713 1.00 86.38 167 GLU A O 1
ATOM 1406 N N . GLU A 1 168 ? -5.242 -12.583 -7.046 1.00 88.25 168 GLU A N 1
ATOM 1407 C CA . GLU A 1 168 ? -4.753 -13.254 -8.256 1.00 88.25 168 GLU A CA 1
ATOM 1408 C C . GLU A 1 168 ? -3.350 -12.762 -8.643 1.00 88.25 168 GLU A C 1
ATOM 1410 O O . GLU A 1 168 ? -2.442 -13.566 -8.876 1.00 88.25 168 GLU A O 1
ATOM 1415 N N . GLN A 1 169 ? -3.149 -11.442 -8.645 1.00 91.31 169 GLN A N 1
ATOM 1416 C CA . GLN A 1 169 ? -1.864 -10.827 -8.967 1.00 91.31 169 GLN A CA 1
ATOM 1417 C C . GLN A 1 169 ? -0.825 -11.119 -7.881 1.00 91.31 169 GLN A C 1
ATOM 1419 O O . GLN A 1 169 ? 0.292 -11.539 -8.185 1.00 91.31 169 GLN A O 1
ATOM 1424 N N . CYS A 1 170 ? -1.208 -11.013 -6.606 1.00 91.00 170 CYS A N 1
ATOM 1425 C CA . CYS A 1 170 ? -0.363 -11.408 -5.482 1.00 91.00 170 CYS A CA 1
ATOM 1426 C C . CYS A 1 170 ? 0.053 -12.885 -5.576 1.00 91.00 170 CYS A C 1
ATOM 1428 O O . CYS A 1 170 ? 1.209 -13.230 -5.322 1.00 91.00 170 CYS A O 1
ATOM 1430 N N . GLY A 1 171 ? -0.845 -13.764 -6.029 1.00 91.12 171 GLY A N 1
ATOM 1431 C CA . GLY A 1 171 ? -0.599 -15.190 -6.241 1.00 91.12 171 GLY A CA 1
ATOM 1432 C C . GLY A 1 171 ? 0.541 -15.497 -7.216 1.00 91.12 171 GLY A C 1
ATOM 1433 O O . GLY A 1 171 ? 1.264 -16.481 -7.017 1.00 91.12 171 GLY A O 1
ATOM 1434 N N . LYS A 1 172 ? 0.772 -14.636 -8.219 1.00 94.81 172 LYS A N 1
ATOM 1435 C CA . LYS A 1 172 ? 1.881 -14.781 -9.180 1.00 94.81 172 LYS A CA 1
ATOM 1436 C C . LYS A 1 172 ? 3.253 -14.653 -8.515 1.00 94.81 172 LYS A C 1
ATOM 1438 O O . LYS A 1 172 ? 4.208 -15.271 -8.989 1.00 94.81 172 LYS A O 1
ATOM 1443 N N . SER A 1 173 ? 3.358 -13.939 -7.389 1.00 95.25 173 SER A N 1
ATOM 1444 C CA . SER A 1 173 ? 4.621 -13.774 -6.650 1.00 95.25 173 SER A CA 1
ATOM 1445 C C . SER A 1 173 ? 5.270 -15.113 -6.295 1.00 95.25 173 SER A C 1
ATOM 1447 O O . SER A 1 173 ? 6.478 -15.280 -6.459 1.00 95.25 173 SER A O 1
ATOM 1449 N N . ARG A 1 174 ? 4.465 -16.108 -5.896 1.00 93.44 174 ARG A N 1
ATOM 1450 C CA . ARG A 1 174 ? 4.940 -17.436 -5.492 1.00 93.44 174 ARG A CA 1
ATOM 1451 C C . ARG A 1 174 ? 5.752 -18.116 -6.591 1.00 93.44 174 ARG A C 1
ATOM 1453 O O . ARG A 1 174 ? 6.809 -18.667 -6.301 1.00 93.44 174 ARG A O 1
ATOM 1460 N N . LEU A 1 175 ? 5.264 -18.078 -7.832 1.00 95.06 175 LEU A N 1
ATOM 1461 C CA . LEU A 1 175 ? 5.923 -18.715 -8.976 1.00 95.06 175 LEU A CA 1
ATOM 1462 C C . LEU A 1 175 ? 7.299 -18.085 -9.228 1.00 95.06 175 LEU A C 1
ATOM 1464 O O . LEU A 1 175 ? 8.300 -18.785 -9.362 1.00 95.06 175 LEU A O 1
ATOM 1468 N N . TRP A 1 176 ? 7.345 -16.755 -9.252 1.00 96.44 176 TRP A N 1
ATOM 1469 C CA . TRP A 1 176 ? 8.559 -15.996 -9.538 1.00 96.44 176 TRP A CA 1
ATOM 1470 C C . TRP A 1 176 ? 9.604 -16.110 -8.427 1.00 96.44 176 TRP A C 1
ATOM 1472 O O . TRP A 1 176 ? 10.787 -16.309 -8.706 1.00 96.44 176 TRP A O 1
ATOM 1482 N N . LEU A 1 177 ? 9.172 -16.086 -7.166 1.00 95.25 177 LEU A N 1
ATOM 1483 C CA . LEU A 1 177 ? 10.064 -16.300 -6.028 1.00 95.25 177 LEU A CA 1
ATOM 1484 C C . LEU A 1 177 ? 10.606 -17.736 -6.000 1.00 95.25 177 LEU A C 1
ATOM 1486 O O . LEU A 1 177 ? 11.793 -17.924 -5.751 1.00 95.25 177 LEU A O 1
ATOM 1490 N N . GLN A 1 178 ? 9.789 -18.746 -6.321 1.00 94.69 178 GLN A N 1
ATOM 1491 C CA . GLN A 1 178 ? 10.253 -20.133 -6.457 1.00 94.69 178 GLN A CA 1
ATOM 1492 C C . GLN A 1 178 ? 11.280 -20.292 -7.580 1.00 94.69 178 GLN A C 1
ATOM 1494 O O . GLN A 1 178 ? 12.292 -20.963 -7.380 1.00 94.69 178 GLN A O 1
ATOM 1499 N N . LYS A 1 179 ? 11.050 -19.645 -8.731 1.00 94.38 179 LYS A N 1
ATOM 1500 C CA . LYS A 1 179 ? 12.020 -19.606 -9.829 1.00 94.38 179 LYS A CA 1
ATOM 1501 C C . LYS A 1 179 ? 13.337 -18.979 -9.370 1.00 94.38 179 LYS A C 1
ATOM 1503 O O . LYS A 1 179 ? 14.382 -19.582 -9.560 1.00 94.38 179 LYS A O 1
ATOM 1508 N N . SER A 1 180 ? 13.296 -17.831 -8.689 1.00 94.19 180 SER A N 1
ATOM 1509 C CA . SER A 1 180 ? 14.507 -17.191 -8.157 1.00 94.19 180 SER A CA 1
ATOM 1510 C C . SER A 1 180 ? 15.264 -18.099 -7.176 1.00 94.19 180 SER A C 1
ATOM 1512 O O . SER A 1 180 ? 16.479 -18.225 -7.283 1.00 94.19 180 SER A O 1
ATOM 1514 N N . ILE A 1 181 ? 14.548 -18.794 -6.280 1.00 93.69 181 ILE A N 1
ATOM 1515 C CA . ILE A 1 181 ? 15.152 -19.744 -5.331 1.00 93.69 181 ILE A CA 1
ATOM 1516 C C . ILE A 1 181 ? 15.851 -20.896 -6.057 1.00 93.69 181 ILE A C 1
ATOM 1518 O O . ILE A 1 181 ? 16.951 -21.276 -5.672 1.00 93.69 181 ILE A O 1
ATOM 1522 N N . HIS A 1 182 ? 15.241 -21.444 -7.109 1.00 93.38 182 HIS A N 1
ATOM 1523 C CA . HIS A 1 182 ? 15.822 -22.548 -7.877 1.00 93.38 182 HIS A CA 1
ATOM 1524 C C . HIS A 1 182 ? 17.117 -22.158 -8.610 1.00 93.38 182 HIS A C 1
ATOM 1526 O O . HIS A 1 182 ? 18.020 -22.980 -8.766 1.00 93.38 182 HIS A O 1
ATOM 1532 N N . GLU A 1 183 ? 17.214 -20.899 -9.033 1.00 90.69 183 GLU A N 1
ATOM 1533 C CA . GLU A 1 183 ? 18.319 -20.380 -9.842 1.00 90.69 183 GLU A CA 1
ATOM 1534 C C . GLU A 1 183 ? 19.469 -19.798 -9.009 1.00 90.69 183 GLU A C 1
ATOM 1536 O O . GLU A 1 183 ? 20.402 -19.216 -9.554 1.00 90.69 183 GLU A O 1
ATOM 1541 N N . SER A 1 184 ? 19.456 -19.936 -7.687 1.00 87.56 184 SER A N 1
ATOM 1542 C CA . SER A 1 184 ? 20.520 -19.418 -6.820 1.00 87.56 184 SER A CA 1
ATOM 1543 C C . SER A 1 184 ? 20.876 -20.401 -5.720 1.00 87.56 184 SER A C 1
ATOM 1545 O O . SER A 1 184 ? 20.061 -21.234 -5.324 1.00 87.56 184 SER A O 1
ATOM 1547 N N . ASP A 1 185 ? 22.100 -20.294 -5.215 1.00 86.88 185 ASP A N 1
ATOM 1548 C CA . ASP A 1 185 ? 22.522 -21.073 -4.057 1.00 86.88 185 ASP A CA 1
ATOM 1549 C C . ASP A 1 185 ? 21.784 -20.608 -2.795 1.00 86.88 185 ASP A C 1
ATOM 1551 O O . ASP A 1 185 ? 21.174 -19.533 -2.745 1.00 86.88 185 ASP A O 1
ATOM 1555 N N . PHE A 1 186 ? 21.765 -21.459 -1.773 1.00 88.19 186 PHE A N 1
ATOM 1556 C CA . PHE A 1 186 ? 20.915 -21.264 -0.600 1.00 88.19 186 PHE A CA 1
ATOM 1557 C C . PHE A 1 186 ? 21.225 -19.947 0.138 1.00 88.19 186 PHE A C 1
ATOM 1559 O O . PHE A 1 186 ? 20.309 -19.212 0.511 1.00 88.19 186 PHE A O 1
ATOM 1566 N N . GLU A 1 187 ? 22.504 -19.613 0.296 1.00 86.50 187 GLU A N 1
ATOM 1567 C CA . GLU A 1 187 ? 22.990 -18.392 0.942 1.00 86.50 187 GLU A CA 1
ATOM 1568 C C . GLU A 1 187 ? 22.552 -17.101 0.223 1.00 86.50 187 GLU A C 1
ATOM 1570 O O . GLU A 1 187 ? 22.208 -16.115 0.875 1.00 86.50 187 GLU A O 1
ATOM 1575 N N . HIS A 1 188 ? 22.441 -17.120 -1.107 1.00 87.50 188 HIS A N 1
ATOM 1576 C CA . HIS A 1 188 ? 22.000 -15.971 -1.909 1.00 87.50 188 HIS A CA 1
ATOM 1577 C C . HIS A 1 188 ? 20.473 -15.805 -1.956 1.00 87.50 188 HIS A C 1
ATOM 1579 O O . HIS A 1 188 ? 19.953 -14.884 -2.593 1.00 87.50 188 HIS A O 1
ATOM 1585 N N . ASN A 1 189 ? 19.736 -16.697 -1.290 1.00 89.00 189 ASN A N 1
ATOM 1586 C CA . ASN A 1 189 ? 18.284 -16.789 -1.355 1.00 89.00 189 ASN A CA 1
ATOM 1587 C C . ASN A 1 189 ? 17.560 -16.370 -0.071 1.00 89.00 189 ASN A C 1
ATOM 1589 O O . ASN A 1 189 ? 16.339 -16.529 -0.002 1.00 89.00 189 ASN A O 1
ATOM 1593 N N . LEU A 1 190 ? 18.243 -15.844 0.947 1.00 90.69 190 LEU A N 1
ATOM 1594 C CA . LEU A 1 190 ? 17.604 -15.438 2.204 1.00 90.69 190 LEU A CA 1
ATOM 1595 C C . LEU A 1 190 ? 16.453 -14.438 1.971 1.00 90.69 190 LEU A C 1
ATOM 1597 O O . LEU A 1 190 ? 15.333 -14.691 2.414 1.00 90.69 190 LEU A O 1
ATOM 1601 N N . ALA A 1 191 ? 16.668 -13.378 1.185 1.00 90.12 191 ALA A N 1
ATOM 1602 C CA . ALA A 1 191 ? 15.618 -12.424 0.815 1.00 90.12 191 ALA A CA 1
ATOM 1603 C C . ALA A 1 191 ? 14.441 -13.097 0.097 1.00 90.12 191 ALA A C 1
ATOM 1605 O O . ALA A 1 191 ? 13.289 -12.789 0.386 1.00 90.12 191 ALA A O 1
ATOM 1606 N N . ASN A 1 192 ? 14.708 -14.051 -0.801 1.00 92.06 192 ASN A N 1
ATOM 1607 C CA . ASN A 1 192 ? 13.655 -14.764 -1.523 1.00 92.06 192 ASN A CA 1
ATOM 1608 C C . ASN A 1 192 ? 12.793 -15.612 -0.582 1.00 92.06 192 ASN A C 1
ATOM 1610 O O . ASN A 1 192 ? 11.570 -15.585 -0.695 1.00 92.06 192 ASN A O 1
ATOM 1614 N N . HIS A 1 193 ? 13.408 -16.326 0.366 1.00 93.44 193 HIS A N 1
ATOM 1615 C CA . HIS A 1 193 ? 12.685 -17.079 1.395 1.00 93.44 193 HIS A CA 1
ATOM 1616 C C . HIS A 1 193 ? 11.848 -16.158 2.286 1.00 93.44 193 HIS A C 1
ATOM 1618 O O . HIS A 1 193 ? 10.709 -16.489 2.614 1.00 93.44 193 HIS A O 1
ATOM 1624 N N . LEU A 1 194 ? 12.386 -14.986 2.627 1.00 92.69 194 LEU A N 1
ATOM 1625 C CA . LEU A 1 194 ? 11.697 -13.968 3.411 1.00 92.69 194 LEU A CA 1
ATOM 1626 C C . LEU A 1 194 ? 10.518 -13.344 2.652 1.00 92.69 194 LEU A C 1
ATOM 1628 O O . LEU A 1 194 ? 9.433 -13.220 3.213 1.00 92.69 194 LEU A O 1
ATOM 1632 N N . PHE A 1 195 ? 10.661 -13.041 1.361 1.00 93.31 195 PHE A N 1
ATOM 1633 C CA . PHE A 1 195 ? 9.541 -12.601 0.521 1.00 93.31 195 PHE A CA 1
ATOM 1634 C C . PHE A 1 195 ? 8.484 -13.692 0.356 1.00 93.31 195 PHE A C 1
ATOM 1636 O O . PHE A 1 195 ? 7.289 -13.406 0.420 1.00 93.31 195 PHE A O 1
ATOM 1643 N N . MET A 1 196 ? 8.908 -14.951 0.231 1.00 92.94 196 MET A N 1
ATOM 1644 C CA . MET A 1 196 ? 7.993 -16.089 0.202 1.00 92.94 196 MET A CA 1
ATOM 1645 C C . MET A 1 196 ? 7.207 -16.215 1.515 1.00 92.94 196 MET A C 1
ATOM 1647 O O . MET A 1 196 ? 5.996 -16.444 1.508 1.00 92.94 196 MET A O 1
ATOM 1651 N N . ALA A 1 197 ? 7.869 -16.027 2.657 1.00 92.75 197 ALA A N 1
ATOM 1652 C CA . ALA A 1 197 ? 7.189 -15.961 3.944 1.00 92.75 197 ALA A CA 1
ATOM 1653 C C . ALA A 1 197 ? 6.217 -14.769 3.997 1.00 92.75 197 ALA A C 1
ATOM 1655 O O . ALA A 1 197 ? 5.080 -14.927 4.433 1.00 92.75 197 ALA A O 1
ATOM 1656 N N . GLY A 1 198 ? 6.610 -13.610 3.464 1.00 90.75 198 GLY A N 1
ATOM 1657 C CA . GLY A 1 198 ? 5.739 -12.444 3.302 1.00 90.75 198 GLY A CA 1
ATOM 1658 C C . GLY A 1 198 ? 4.446 -12.758 2.542 1.00 90.75 198 GLY A C 1
ATOM 1659 O O . GLY A 1 198 ? 3.371 -12.366 2.994 1.00 90.75 198 GLY A O 1
ATOM 1660 N N . TYR A 1 199 ? 4.528 -13.523 1.449 1.00 91.25 199 TYR A N 1
ATOM 1661 C CA . TYR A 1 199 ? 3.355 -13.990 0.703 1.00 91.25 199 TYR A CA 1
ATOM 1662 C C . TYR A 1 199 ? 2.412 -14.821 1.588 1.00 91.25 199 TYR A C 1
ATOM 1664 O O . TYR A 1 199 ? 1.222 -14.524 1.688 1.00 91.25 199 TYR A O 1
ATOM 1672 N N . TYR A 1 200 ? 2.933 -15.827 2.297 1.00 90.44 200 TYR A N 1
ATOM 1673 C CA . TYR A 1 200 ? 2.097 -16.667 3.163 1.00 90.44 200 TYR A CA 1
ATOM 1674 C C . TYR A 1 200 ? 1.538 -15.924 4.384 1.00 90.44 200 TYR A C 1
ATOM 1676 O O . TYR A 1 200 ? 0.441 -16.250 4.835 1.00 90.44 200 TYR A O 1
ATOM 1684 N N . LEU A 1 201 ? 2.242 -14.911 4.898 1.00 87.94 201 LEU A N 1
ATOM 1685 C CA . LEU A 1 201 ? 1.737 -14.051 5.974 1.00 87.94 201 LEU A CA 1
ATOM 1686 C C . LEU A 1 201 ? 0.571 -13.162 5.510 1.00 87.94 201 LEU A C 1
ATOM 1688 O O . LEU A 1 201 ? -0.301 -12.842 6.322 1.00 87.94 201 LEU A O 1
ATOM 1692 N N . LYS A 1 202 ? 0.525 -12.757 4.233 1.00 85.25 202 LYS A N 1
ATOM 1693 C CA . LYS A 1 202 ? -0.608 -11.988 3.686 1.00 85.25 202 LYS A CA 1
ATOM 1694 C C . LYS A 1 202 ? -1.894 -12.814 3.624 1.00 85.25 202 LYS A C 1
ATOM 1696 O O . LYS A 1 202 ? -2.949 -12.293 3.965 1.00 85.25 202 LYS A O 1
ATOM 1701 N N . HIS A 1 203 ? -1.794 -14.096 3.279 1.00 78.25 203 HIS A N 1
ATOM 1702 C CA . HIS A 1 203 ? -2.941 -14.994 3.096 1.00 78.25 203 HIS A CA 1
ATOM 1703 C C . HIS A 1 203 ? -3.043 -16.036 4.219 1.00 78.25 203 HIS A C 1
ATOM 1705 O O . HIS A 1 203 ? -3.135 -17.230 3.952 1.00 78.25 203 HIS A O 1
ATOM 1711 N N . ALA A 1 204 ? -2.952 -15.628 5.485 1.00 64.12 204 ALA A N 1
ATOM 1712 C CA . ALA A 1 204 ? -2.866 -16.582 6.588 1.00 64.12 204 ALA A CA 1
ATOM 1713 C C . ALA A 1 204 ? -4.100 -17.507 6.655 1.00 64.12 204 ALA A C 1
ATOM 1715 O O . ALA A 1 204 ? -5.239 -17.069 6.779 1.00 64.12 204 ALA A O 1
ATOM 1716 N N . ASN A 1 205 ? -3.839 -18.804 6.536 1.00 78.06 205 ASN A N 1
ATOM 1717 C CA . ASN A 1 205 ? -4.751 -19.906 6.804 1.00 78.06 205 ASN A CA 1
ATOM 1718 C C . ASN A 1 205 ? -3.911 -21.072 7.356 1.00 78.06 205 ASN A C 1
ATOM 1720 O O . ASN A 1 205 ? -2.676 -21.012 7.327 1.00 78.06 205 ASN A O 1
ATOM 1724 N N . ALA A 1 206 ? -4.549 -22.130 7.860 1.00 74.94 206 ALA A N 1
ATOM 1725 C CA . ALA A 1 206 ? -3.837 -23.251 8.485 1.00 74.94 206 ALA A CA 1
ATOM 1726 C C . ALA A 1 206 ? -2.742 -23.853 7.574 1.00 74.94 206 ALA A C 1
ATOM 1728 O O . ALA A 1 206 ? -1.627 -24.122 8.033 1.00 74.94 206 ALA A O 1
ATOM 1729 N N . ASP A 1 207 ? -3.012 -23.974 6.271 1.00 83.88 207 ASP A N 1
ATOM 1730 C CA . ASP A 1 207 ? -2.047 -24.474 5.286 1.00 83.88 207 ASP A CA 1
ATOM 1731 C C . ASP A 1 207 ? -0.850 -23.532 5.115 1.00 83.88 207 ASP A C 1
ATOM 1733 O O . ASP A 1 207 ? 0.298 -23.975 5.017 1.00 83.88 207 ASP A O 1
ATOM 1737 N N . ASN A 1 208 ? -1.090 -22.223 5.105 1.00 86.50 208 ASN A N 1
ATOM 1738 C CA . ASN A 1 208 ? -0.045 -21.215 4.980 1.00 86.50 208 ASN A CA 1
ATOM 1739 C C . ASN A 1 208 ? 0.797 -21.098 6.255 1.00 86.50 208 ASN A C 1
ATOM 1741 O O . ASN A 1 208 ? 2.011 -20.943 6.143 1.00 86.50 208 ASN A O 1
ATOM 1745 N N . VAL A 1 209 ? 0.226 -21.305 7.448 1.00 84.19 209 VAL A N 1
ATOM 1746 C CA . VAL A 1 209 ? 1.004 -21.446 8.696 1.00 84.19 209 VAL A CA 1
ATOM 1747 C C . VAL A 1 209 ? 1.920 -22.674 8.629 1.00 84.19 209 VAL A C 1
ATOM 1749 O O . VAL A 1 209 ? 3.106 -22.584 8.950 1.00 84.19 209 VAL A O 1
ATOM 1752 N N . ALA A 1 210 ? 1.427 -23.814 8.132 1.00 86.88 210 ALA A N 1
ATOM 1753 C CA . ALA A 1 210 ? 2.264 -24.998 7.937 1.00 86.88 210 ALA A CA 1
ATOM 1754 C C . ALA A 1 210 ? 3.400 -24.746 6.926 1.00 86.88 210 ALA A C 1
ATOM 1756 O O . ALA A 1 210 ? 4.531 -25.197 7.126 1.00 86.88 210 ALA A O 1
ATOM 1757 N N . ARG A 1 211 ? 3.133 -24.000 5.848 1.00 91.19 211 ARG A N 1
ATOM 1758 C CA . ARG A 1 211 ? 4.150 -23.611 4.857 1.00 91.19 211 ARG A CA 1
ATOM 1759 C C . ARG A 1 211 ? 5.164 -22.605 5.415 1.00 91.19 211 ARG A C 1
ATOM 1761 O O . ARG A 1 211 ? 6.347 -22.736 5.109 1.00 91.19 211 ARG A O 1
ATOM 1768 N N . LEU A 1 212 ? 4.742 -21.669 6.262 1.00 91.44 212 LEU A N 1
ATOM 1769 C CA . LEU A 1 212 ? 5.633 -20.759 6.990 1.00 91.44 212 LEU A CA 1
ATOM 1770 C C . LEU A 1 212 ? 6.589 -21.531 7.902 1.00 91.44 212 LEU A C 1
ATOM 1772 O O . LEU A 1 212 ? 7.799 -21.335 7.827 1.00 91.44 212 LEU A O 1
ATOM 1776 N N . ASN A 1 213 ? 6.073 -22.495 8.668 1.00 90.06 213 ASN A N 1
ATOM 1777 C CA . ASN A 1 213 ? 6.902 -23.364 9.505 1.00 90.06 213 ASN A CA 1
ATOM 1778 C C . ASN A 1 213 ? 7.900 -24.196 8.680 1.00 90.06 213 ASN A C 1
ATOM 1780 O O . ASN A 1 213 ? 9.029 -24.416 9.117 1.00 90.06 213 ASN A O 1
ATOM 1784 N N . LYS A 1 214 ? 7.538 -24.619 7.458 1.00 93.06 214 LYS A N 1
ATOM 1785 C CA . LYS A 1 214 ? 8.492 -25.260 6.533 1.00 93.06 214 LYS A CA 1
ATOM 1786 C C . LYS A 1 214 ? 9.624 -24.314 6.127 1.00 93.06 214 LYS A C 1
ATOM 1788 O O . LYS A 1 214 ? 10.767 -24.759 6.091 1.00 93.06 214 LYS A O 1
ATOM 1793 N N . ILE A 1 215 ? 9.332 -23.038 5.856 1.00 93.19 215 ILE A N 1
ATOM 1794 C CA . ILE A 1 215 ? 10.365 -22.030 5.560 1.00 93.19 215 ILE A CA 1
ATOM 1795 C C . ILE A 1 215 ? 11.274 -21.832 6.778 1.00 93.19 215 ILE A C 1
ATOM 1797 O O . ILE A 1 215 ? 12.489 -21.907 6.633 1.00 93.19 215 ILE A O 1
ATOM 1801 N N . VAL A 1 216 ? 10.709 -21.667 7.979 1.00 93.69 216 VAL A N 1
ATOM 1802 C CA . VAL A 1 216 ? 11.485 -21.525 9.227 1.00 93.69 216 VAL A CA 1
ATOM 1803 C C . VAL A 1 216 ? 12.423 -22.715 9.438 1.00 93.69 216 VAL A C 1
ATOM 1805 O O . VAL A 1 216 ? 13.617 -22.532 9.666 1.00 93.69 216 VAL A O 1
ATOM 1808 N N . ASN A 1 217 ? 11.916 -23.942 9.301 1.00 93.00 217 ASN A N 1
ATOM 1809 C CA . ASN A 1 217 ? 12.729 -25.149 9.448 1.00 93.00 217 ASN A CA 1
ATOM 1810 C C . ASN A 1 217 ? 13.817 -25.253 8.370 1.00 93.00 217 ASN A C 1
ATOM 1812 O O . ASN A 1 217 ? 14.927 -25.693 8.663 1.00 93.00 217 ASN A O 1
ATOM 1816 N N . HIS A 1 218 ? 13.524 -24.824 7.141 1.00 92.00 218 HIS A N 1
ATOM 1817 C CA . HIS A 1 218 ? 14.510 -24.782 6.065 1.00 92.00 218 HIS A CA 1
ATOM 1818 C C . HIS A 1 218 ? 15.636 -23.780 6.361 1.00 92.00 218 HIS A C 1
ATOM 1820 O O . HIS A 1 218 ? 16.810 -24.123 6.223 1.00 92.00 218 HIS A O 1
ATOM 1826 N N . LEU A 1 219 ? 15.294 -22.583 6.850 1.00 92.12 219 LEU A N 1
ATOM 1827 C CA . LEU A 1 219 ? 16.268 -21.567 7.256 1.00 92.12 219 LEU A CA 1
ATOM 1828 C C . LEU A 1 219 ? 17.119 -22.026 8.448 1.00 92.12 219 LEU A C 1
ATOM 1830 O O . LEU A 1 219 ? 18.330 -21.826 8.432 1.00 92.12 219 LEU A O 1
ATOM 1834 N N . ARG A 1 220 ? 16.525 -22.708 9.438 1.00 91.31 220 ARG A N 1
ATOM 1835 C CA . ARG A 1 220 ? 17.256 -23.317 10.565 1.00 91.31 220 ARG A CA 1
ATOM 1836 C C . ARG A 1 220 ? 18.246 -24.387 10.110 1.00 91.31 220 ARG A C 1
ATOM 1838 O O . ARG A 1 220 ? 19.405 -24.347 10.497 1.00 91.31 220 ARG A O 1
ATOM 1845 N N . ALA A 1 221 ? 17.819 -25.299 9.239 1.00 88.12 221 ALA A N 1
ATOM 1846 C CA . ALA A 1 221 ? 18.708 -26.330 8.704 1.00 88.12 221 ALA A CA 1
ATOM 1847 C C . ALA A 1 221 ? 19.872 -25.733 7.891 1.00 88.12 221 ALA A C 1
ATOM 1849 O O . ALA A 1 221 ? 20.975 -26.278 7.873 1.00 88.12 221 ALA A O 1
ATOM 1850 N N . GLY A 1 222 ? 19.631 -24.612 7.206 1.00 83.75 222 GLY A N 1
ATOM 1851 C CA . GLY A 1 222 ? 20.671 -23.851 6.520 1.00 83.75 222 GLY A CA 1
ATOM 1852 C C . GLY A 1 222 ? 21.620 -23.117 7.467 1.00 83.75 222 GLY A C 1
ATOM 1853 O O . GLY A 1 222 ? 22.826 -23.106 7.234 1.00 83.75 222 GLY A O 1
ATOM 1854 N N . MET A 1 223 ? 21.097 -22.558 8.560 1.00 85.75 223 MET A N 1
ATOM 1855 C CA . MET A 1 223 ? 21.877 -21.885 9.600 1.00 85.75 223 MET A CA 1
ATOM 1856 C C . MET A 1 223 ? 22.970 -22.794 10.171 1.00 85.75 223 MET A C 1
ATOM 1858 O O . MET A 1 223 ? 24.109 -22.348 10.301 1.00 85.75 223 MET A O 1
ATOM 1862 N N . ASP A 1 224 ? 22.654 -24.062 10.449 1.00 78.38 224 ASP A N 1
ATOM 1863 C CA . ASP A 1 224 ? 23.623 -25.025 10.986 1.00 78.38 224 ASP A CA 1
ATOM 1864 C C . ASP A 1 224 ? 24.797 -25.235 10.018 1.00 78.38 224 ASP A C 1
ATOM 1866 O O . ASP A 1 224 ? 25.958 -25.186 10.428 1.00 78.38 224 ASP A O 1
ATOM 1870 N N . LYS A 1 225 ? 24.507 -25.360 8.716 1.00 80.38 225 LYS A N 1
ATOM 1871 C CA . LYS A 1 225 ? 25.518 -25.521 7.654 1.00 80.38 225 LYS A CA 1
ATOM 1872 C C . LYS A 1 225 ? 26.370 -24.271 7.438 1.00 80.38 225 LYS A C 1
ATOM 1874 O O . LYS A 1 225 ? 27.539 -24.375 7.091 1.00 80.38 225 LYS A O 1
ATOM 1879 N N . LEU A 1 226 ? 25.781 -23.090 7.615 1.00 82.62 226 LEU A N 1
ATOM 1880 C CA . LEU A 1 226 ? 26.420 -21.800 7.342 1.00 82.62 226 LEU A CA 1
ATOM 1881 C C . LEU A 1 226 ? 27.050 -21.151 8.588 1.00 82.62 226 LEU A C 1
ATOM 1883 O O . LEU A 1 226 ? 27.636 -20.066 8.506 1.00 82.62 226 LEU A O 1
ATOM 1887 N N . SER A 1 227 ? 26.944 -21.808 9.745 1.00 77.62 227 SER A N 1
ATOM 1888 C CA . SER A 1 227 ? 27.528 -21.360 11.012 1.00 77.62 227 SER A CA 1
ATOM 1889 C C . SER A 1 227 ? 29.057 -21.257 10.935 1.00 77.62 227 SER A C 1
ATOM 1891 O O . SER A 1 227 ? 29.621 -20.243 11.349 1.00 77.62 227 SER A O 1
ATOM 1893 N N . GLU A 1 228 ? 29.714 -22.231 10.296 1.00 72.06 228 GLU A N 1
ATOM 1894 C CA . GLU A 1 228 ? 31.166 -22.259 10.063 1.00 72.06 228 GLU A CA 1
ATOM 1895 C C . GLU A 1 228 ? 31.645 -21.107 9.165 1.00 72.06 228 GLU A C 1
ATOM 1897 O O . GLU A 1 228 ? 32.766 -20.621 9.307 1.00 72.06 228 GLU A O 1
ATOM 1902 N N . ALA A 1 229 ? 30.774 -20.608 8.281 1.00 71.06 229 ALA A N 1
ATOM 1903 C CA . ALA A 1 229 ? 31.049 -19.474 7.401 1.00 71.06 229 ALA A CA 1
ATOM 1904 C C . ALA A 1 229 ? 30.787 -18.103 8.057 1.00 71.06 229 ALA A C 1
ATOM 1906 O O . ALA A 1 229 ? 30.934 -17.079 7.390 1.00 71.06 229 ALA A O 1
ATOM 1907 N N . GLY A 1 230 ? 30.376 -18.065 9.332 1.00 78.00 230 GLY A N 1
ATOM 1908 C CA . GLY A 1 230 ? 30.040 -16.833 10.053 1.00 78.00 230 GLY A CA 1
ATOM 1909 C C . GLY A 1 230 ? 28.692 -16.210 9.668 1.00 78.00 230 GLY A C 1
ATOM 1910 O O . GLY A 1 230 ? 28.358 -15.138 10.170 1.00 78.00 230 GLY A O 1
ATOM 1911 N N . LEU A 1 231 ? 27.901 -16.878 8.821 1.00 84.00 231 LEU A N 1
ATOM 1912 C CA . LEU A 1 231 ? 26.625 -16.373 8.296 1.00 84.00 231 LEU A CA 1
ATOM 1913 C C . LEU A 1 231 ? 25.420 -16.749 9.169 1.00 84.00 231 LEU A C 1
ATOM 1915 O O . LEU A 1 231 ? 24.363 -16.129 9.058 1.00 84.00 231 LEU A O 1
ATOM 1919 N N . GLY A 1 232 ? 25.567 -17.743 10.053 1.00 83.19 232 GLY A N 1
ATOM 1920 C CA . GLY A 1 232 ? 24.462 -18.279 10.858 1.00 83.19 232 GLY A CA 1
ATOM 1921 C C . GLY A 1 232 ? 23.733 -17.235 11.715 1.00 83.19 232 GLY A C 1
ATOM 1922 O O . GLY A 1 232 ? 22.541 -17.376 11.972 1.00 83.19 232 GLY A O 1
ATOM 1923 N N . ILE A 1 233 ? 24.401 -16.145 12.105 1.00 82.62 233 ILE A N 1
ATOM 1924 C CA . ILE A 1 233 ? 23.758 -15.065 12.866 1.00 82.62 233 ILE A CA 1
ATOM 1925 C C . ILE A 1 233 ? 22.679 -14.328 12.063 1.00 82.62 233 ILE A C 1
ATOM 1927 O O . ILE A 1 233 ? 21.624 -14.041 12.618 1.00 82.62 233 ILE A O 1
ATOM 1931 N N . TYR A 1 234 ? 22.891 -14.090 10.765 1.00 84.75 234 TYR A N 1
ATOM 1932 C CA . TYR A 1 234 ? 21.913 -13.399 9.920 1.00 84.75 234 TYR A CA 1
ATOM 1933 C C . TYR A 1 234 ? 20.645 -14.243 9.754 1.00 84.75 234 TYR A C 1
ATOM 1935 O O . TYR A 1 234 ? 19.537 -13.740 9.915 1.00 84.75 234 TYR A O 1
ATOM 1943 N N . PHE A 1 235 ? 20.814 -15.553 9.550 1.00 87.62 235 PHE A N 1
ATOM 1944 C CA . PHE A 1 235 ? 19.707 -16.509 9.486 1.00 87.62 235 PHE A CA 1
ATOM 1945 C C . PHE A 1 235 ? 18.980 -16.638 10.827 1.00 87.62 235 PHE A C 1
ATOM 1947 O O . PHE A 1 235 ? 17.754 -16.678 10.843 1.00 87.62 235 PHE A O 1
ATOM 1954 N N . SER A 1 236 ? 19.709 -16.656 11.946 1.00 87.31 236 SER A N 1
ATOM 1955 C CA . SER A 1 236 ? 19.124 -16.689 13.292 1.00 87.31 236 SER A CA 1
ATOM 1956 C C . SER A 1 236 ? 18.218 -15.481 13.550 1.00 87.31 236 SER A C 1
ATOM 1958 O O . SER A 1 236 ? 17.072 -15.645 13.970 1.00 87.31 236 SER A O 1
ATOM 1960 N N . SER A 1 237 ? 18.689 -14.272 13.221 1.00 87.56 237 SER A N 1
ATOM 1961 C CA . SER A 1 237 ? 17.894 -13.046 13.341 1.00 87.56 237 SER A CA 1
ATOM 1962 C C . SER A 1 237 ? 16.653 -13.071 12.443 1.00 87.56 237 SER A C 1
ATOM 1964 O O . SER A 1 237 ? 15.558 -12.788 12.925 1.00 87.56 237 SER A O 1
ATOM 1966 N N . SER A 1 238 ? 16.791 -13.490 11.179 1.00 89.50 238 SER A N 1
ATOM 1967 C CA . SER A 1 238 ? 15.654 -13.627 10.258 1.00 89.50 238 SER A CA 1
ATOM 1968 C C . SER A 1 238 ? 14.632 -14.670 10.721 1.00 89.50 238 SER A C 1
ATOM 1970 O O . SER A 1 238 ? 13.429 -14.466 10.582 1.00 89.50 238 SER A O 1
ATOM 1972 N N . VAL A 1 239 ? 15.091 -15.793 11.283 1.00 91.44 239 VAL A N 1
ATOM 1973 C CA . VAL A 1 239 ? 14.215 -16.826 11.854 1.00 91.44 239 VAL A CA 1
ATOM 1974 C C . VAL A 1 239 ? 13.436 -16.260 13.034 1.00 91.44 239 VAL A C 1
ATOM 1976 O O . VAL A 1 239 ? 12.220 -16.416 13.069 1.00 91.44 239 VAL A O 1
ATOM 1979 N N . PHE A 1 240 ? 14.097 -15.560 13.958 1.00 91.38 240 PHE A N 1
ATOM 1980 C CA . PHE A 1 240 ? 13.419 -14.986 15.118 1.00 91.38 240 PHE A CA 1
ATOM 1981 C C . PHE A 1 240 ? 12.384 -13.918 14.724 1.00 91.38 240 PHE A C 1
ATOM 1983 O O . PHE A 1 240 ? 11.276 -13.885 15.269 1.00 91.38 240 PHE A O 1
ATOM 1990 N N . GLU A 1 241 ? 12.702 -13.093 13.723 1.00 90.88 241 GLU A N 1
ATOM 1991 C CA . GLU A 1 241 ? 11.750 -12.153 13.129 1.00 90.88 241 GLU A CA 1
ATOM 1992 C C . GLU A 1 241 ? 10.527 -12.881 12.548 1.00 90.88 241 GLU A C 1
ATOM 1994 O O . GLU A 1 241 ? 9.387 -12.542 12.874 1.00 90.88 241 GLU A O 1
ATOM 1999 N N . LEU A 1 242 ? 10.747 -13.919 11.733 1.00 91.62 242 LEU A N 1
ATOM 2000 C CA . LEU A 1 242 ? 9.667 -14.702 11.133 1.00 91.62 242 LEU A CA 1
ATOM 2001 C C . LEU A 1 242 ? 8.796 -15.399 12.175 1.00 91.62 242 LEU A C 1
ATOM 2003 O O . LEU A 1 242 ? 7.578 -15.372 12.044 1.00 91.62 242 LEU A O 1
ATOM 2007 N N . GLU A 1 243 ? 9.382 -16.003 13.205 1.00 91.50 243 GLU A N 1
ATOM 2008 C CA . GLU A 1 243 ? 8.623 -16.661 14.273 1.00 91.50 243 GLU A CA 1
ATOM 2009 C C . GLU A 1 243 ? 7.717 -15.671 15.009 1.00 91.50 243 GLU A C 1
ATOM 2011 O O . GLU A 1 243 ? 6.541 -15.957 15.239 1.00 91.50 243 GLU A O 1
ATOM 2016 N N . THR A 1 244 ? 8.220 -14.462 15.271 1.00 90.06 244 THR A N 1
ATOM 2017 C CA . THR A 1 244 ? 7.425 -13.386 15.877 1.00 90.06 244 THR A CA 1
ATOM 2018 C C . THR A 1 244 ? 6.283 -12.931 14.955 1.00 90.06 244 THR A C 1
ATOM 2020 O O . THR A 1 244 ? 5.159 -12.691 15.400 1.00 90.06 244 THR A O 1
ATOM 2023 N N . LEU A 1 245 ? 6.528 -12.841 13.645 1.00 89.31 245 LEU A N 1
ATOM 2024 C CA . LEU A 1 245 ? 5.498 -12.493 12.660 1.00 89.31 245 LEU A CA 1
ATOM 2025 C C . LEU A 1 245 ? 4.465 -13.612 12.448 1.00 89.31 245 LEU A C 1
ATOM 2027 O O . LEU A 1 245 ? 3.293 -13.321 12.205 1.00 89.31 245 LEU A O 1
ATOM 2031 N N . ILE A 1 246 ? 4.867 -14.880 12.554 1.00 89.19 246 ILE A N 1
ATOM 2032 C CA . ILE A 1 246 ? 3.964 -16.037 12.473 1.00 89.19 246 ILE A CA 1
ATOM 2033 C C . ILE A 1 246 ? 2.986 -16.024 13.651 1.00 89.19 246 ILE A C 1
ATOM 2035 O O . ILE A 1 246 ? 1.795 -16.253 13.435 1.00 89.19 246 ILE A O 1
ATOM 2039 N N . LEU A 1 247 ? 3.451 -15.691 14.861 1.00 87.31 247 LEU A N 1
ATOM 2040 C CA . LEU A 1 247 ? 2.587 -15.566 16.041 1.00 87.31 247 LEU A CA 1
ATOM 2041 C C . LEU A 1 247 ? 1.459 -14.546 15.824 1.00 87.31 247 LEU A C 1
ATOM 2043 O O . LEU A 1 247 ? 0.301 -14.866 16.087 1.00 87.31 247 LEU A O 1
ATOM 2047 N N . ASN A 1 248 ? 1.758 -13.386 15.222 1.00 81.69 248 ASN A N 1
ATOM 2048 C CA . ASN A 1 248 ? 0.741 -12.380 14.870 1.00 81.69 248 ASN A CA 1
ATOM 2049 C C . ASN A 1 248 ? -0.373 -12.955 13.981 1.00 81.69 248 ASN A C 1
ATOM 2051 O O . ASN A 1 248 ? -1.520 -12.523 14.034 1.00 81.69 248 ASN A O 1
ATOM 2055 N N . LYS A 1 249 ? -0.062 -13.923 13.117 1.00 80.25 249 LYS A N 1
ATOM 2056 C CA . LYS A 1 249 ? -1.069 -14.544 12.247 1.00 80.25 249 LYS A CA 1
ATOM 2057 C C . LYS A 1 249 ? -1.806 -15.687 12.918 1.00 80.25 249 LYS A C 1
ATOM 2059 O O . LYS A 1 249 ? -2.984 -15.873 12.644 1.00 80.25 249 LYS A O 1
ATOM 2064 N N . GLN A 1 250 ? -1.153 -16.414 13.817 1.00 80.12 250 GLN A N 1
ATOM 2065 C CA . GLN A 1 250 ? -1.817 -17.442 14.614 1.00 80.12 250 GLN A CA 1
ATOM 2066 C C . GLN A 1 250 ? -2.893 -16.837 15.520 1.00 80.12 250 GLN A C 1
ATOM 2068 O O . GLN A 1 250 ? -3.985 -17.392 15.607 1.00 80.12 250 GLN A O 1
ATOM 2073 N N . PHE A 1 251 ? -2.622 -15.675 16.121 1.00 78.44 251 PHE A N 1
ATOM 2074 C CA . PHE A 1 251 ? -3.573 -15.001 17.007 1.00 78.44 251 PHE A CA 1
ATOM 2075 C C . PHE A 1 251 ? -4.825 -14.518 16.273 1.00 78.44 251 PHE A C 1
ATOM 2077 O O . PHE A 1 251 ? -5.927 -14.664 16.787 1.00 78.44 251 PHE A O 1
ATOM 2084 N N . ALA A 1 252 ? -4.680 -14.058 15.027 1.00 68.38 252 ALA A N 1
ATOM 2085 C CA . ALA A 1 252 ? -5.803 -13.640 14.187 1.00 68.38 252 ALA A CA 1
ATOM 2086 C C . ALA A 1 252 ? -6.810 -14.768 13.854 1.00 68.38 252 ALA A C 1
ATOM 2088 O O . ALA A 1 252 ? -7.877 -14.485 13.317 1.00 68.38 252 ALA A O 1
ATOM 2089 N N . HIS A 1 253 ? -6.484 -16.035 14.140 1.00 67.75 253 HIS A N 1
ATOM 2090 C CA . HIS A 1 253 ? -7.360 -17.194 13.920 1.00 67.75 253 HIS A CA 1
ATOM 2091 C C . HIS A 1 253 ? -7.998 -17.744 15.205 1.00 67.75 253 HIS A C 1
ATOM 2093 O O . HIS A 1 253 ? -8.684 -18.769 15.162 1.00 67.75 253 HIS A O 1
ATOM 2099 N N . PHE A 1 254 ? -7.762 -17.114 16.355 1.00 68.25 254 PHE A N 1
ATOM 2100 C CA . PHE A 1 254 ? -8.355 -17.533 17.617 1.00 68.25 254 PHE A CA 1
ATOM 2101 C C . PHE A 1 254 ? -9.677 -16.795 17.871 1.00 68.25 254 PHE A C 1
ATOM 2103 O O . PHE A 1 254 ? -9.663 -15.648 18.288 1.00 68.25 254 PHE A O 1
ATOM 2110 N N . ASP A 1 255 ? -10.813 -17.478 17.681 1.00 54.97 255 ASP A N 1
ATOM 2111 C CA . ASP A 1 255 ? -12.125 -16.999 18.160 1.00 54.97 255 ASP A CA 1
ATOM 2112 C C . ASP A 1 255 ? -12.173 -16.889 19.699 1.00 54.97 255 ASP A C 1
ATOM 2114 O O . ASP A 1 255 ? -11.568 -17.715 20.402 1.00 54.97 255 ASP A O 1
ATOM 2118 N N . ASP A 1 256 ? -12.932 -15.906 20.192 1.00 55.16 256 ASP A N 1
ATOM 2119 C CA . ASP A 1 256 ? -13.079 -15.482 21.592 1.00 55.16 256 ASP A CA 1
ATOM 2120 C C . ASP A 1 256 ? -13.284 -16.642 22.580 1.00 55.16 256 ASP A C 1
ATOM 2122 O O . ASP A 1 256 ? -14.354 -17.243 22.687 1.00 55.16 256 ASP A O 1
ATOM 2126 N N . ASN A 1 257 ? -12.242 -16.963 23.347 1.00 57.09 257 ASN A N 1
ATOM 2127 C CA . ASN A 1 257 ? -12.339 -17.836 24.513 1.00 57.09 257 ASN A CA 1
ATOM 2128 C C . ASN A 1 257 ? -11.245 -17.464 25.522 1.00 57.09 257 ASN A C 1
ATOM 2130 O O . ASN A 1 257 ? -10.074 -17.383 25.155 1.00 57.09 257 ASN A O 1
ATOM 2134 N N . LEU A 1 258 ? -11.601 -17.297 26.800 1.00 55.72 258 LEU A N 1
ATOM 2135 C CA . LEU A 1 258 ? -10.699 -16.810 27.862 1.00 55.72 258 LEU A CA 1
ATOM 2136 C C . LEU A 1 258 ? -9.399 -17.634 27.992 1.00 55.72 258 LEU A C 1
ATOM 2138 O O . LEU A 1 258 ? -8.318 -17.078 28.161 1.00 55.72 258 LEU A O 1
ATOM 2142 N N . THR A 1 259 ? -9.475 -18.959 27.818 1.00 60.09 259 THR A N 1
ATOM 2143 C CA . THR A 1 259 ? -8.311 -19.870 27.847 1.00 60.09 259 THR A CA 1
ATOM 2144 C C . THR A 1 259 ? -7.296 -19.577 26.729 1.00 60.09 259 THR A C 1
ATOM 2146 O O . THR A 1 259 ? -6.122 -19.922 26.844 1.00 60.09 259 THR A O 1
ATOM 2149 N N . ARG A 1 260 ? -7.726 -18.934 25.635 1.00 75.75 260 ARG A N 1
ATOM 2150 C CA . ARG A 1 260 ? -6.851 -18.529 24.526 1.00 75.75 260 ARG A CA 1
ATOM 2151 C C . ARG A 1 260 ? -6.138 -17.212 24.817 1.00 75.75 260 ARG A C 1
ATOM 2153 O O . ARG A 1 260 ? -4.992 -17.074 24.401 1.00 75.75 260 ARG A O 1
ATOM 2160 N N . LEU A 1 261 ? -6.755 -16.290 25.561 1.00 82.38 261 LEU A N 1
ATOM 2161 C CA . LEU A 1 261 ? -6.134 -15.014 25.931 1.00 82.38 261 LEU A CA 1
ATOM 2162 C C . LEU A 1 261 ? -4.895 -15.236 26.812 1.00 82.38 261 LEU A C 1
ATOM 2164 O O . LEU A 1 261 ? -3.822 -14.728 26.494 1.00 82.38 261 LEU A O 1
ATOM 2168 N N . GLU A 1 262 ? -5.006 -16.060 27.858 1.00 84.19 262 GLU A N 1
ATOM 2169 C CA . GLU A 1 262 ? -3.875 -16.411 28.734 1.00 84.19 262 GLU A CA 1
ATOM 2170 C C . GLU A 1 262 ? -2.741 -17.101 27.961 1.00 84.19 262 GLU A C 1
ATOM 2172 O O . GLU A 1 262 ? -1.564 -16.783 28.150 1.00 84.19 262 GLU A O 1
ATOM 2177 N N . PHE A 1 263 ? -3.089 -18.010 27.042 1.00 87.25 263 PHE A N 1
ATOM 2178 C CA . PHE A 1 263 ? -2.121 -18.656 26.157 1.00 87.25 263 PHE A CA 1
ATOM 2179 C C . PHE A 1 263 ? -1.395 -17.633 25.271 1.00 87.25 263 PHE A C 1
ATOM 2181 O O . PHE A 1 263 ? -0.168 -17.659 25.178 1.00 87.25 263 PHE A O 1
ATOM 2188 N N . CYS A 1 264 ? -2.131 -16.700 24.664 1.00 88.88 264 CYS A N 1
ATOM 2189 C CA . CYS A 1 264 ? -1.556 -15.654 23.824 1.00 88.88 264 CYS A CA 1
ATOM 2190 C C . CYS A 1 264 ? -0.642 -14.721 24.633 1.00 88.88 264 CYS A C 1
ATOM 2192 O O . CYS A 1 264 ? 0.483 -14.450 24.217 1.00 88.88 264 CYS A O 1
ATOM 2194 N N . GLN A 1 265 ? -1.060 -14.302 25.831 1.00 90.06 265 GLN A N 1
ATOM 2195 C CA . GLN A 1 265 ? -0.218 -13.524 26.745 1.00 90.06 265 GLN A CA 1
ATOM 2196 C C . GLN A 1 265 ? 1.077 -14.264 27.107 1.00 90.06 265 GLN A C 1
ATOM 2198 O O . GLN A 1 265 ? 2.150 -13.660 27.127 1.00 90.06 265 GLN A O 1
ATOM 2203 N N . GLN A 1 266 ? 1.000 -15.571 27.375 1.00 91.50 266 GLN A N 1
ATOM 2204 C CA . GLN A 1 266 ? 2.171 -16.391 27.677 1.00 91.50 266 GLN A CA 1
ATOM 2205 C C . GLN A 1 266 ? 3.135 -16.464 26.482 1.00 91.50 266 GLN A C 1
ATOM 2207 O O . GLN A 1 266 ? 4.337 -16.270 26.662 1.00 91.50 266 GLN A O 1
ATOM 2212 N N . GLN A 1 267 ? 2.620 -16.661 25.265 1.00 92.06 267 GLN A N 1
ATOM 2213 C CA . GLN A 1 267 ? 3.429 -16.652 24.042 1.00 92.06 267 GLN A CA 1
ATOM 2214 C C . GLN A 1 267 ? 4.110 -15.293 23.809 1.00 92.06 267 GLN A C 1
ATOM 2216 O O . GLN A 1 267 ? 5.297 -15.248 23.483 1.00 92.06 267 GLN A O 1
ATOM 2221 N N . ILE A 1 268 ? 3.416 -14.173 24.051 1.00 93.06 268 ILE A N 1
ATOM 2222 C CA . ILE A 1 268 ? 4.039 -12.841 23.972 1.00 93.06 268 ILE A CA 1
ATOM 2223 C C . ILE A 1 268 ? 5.175 -12.714 24.992 1.00 93.06 268 ILE A C 1
ATOM 2225 O O . ILE A 1 268 ? 6.272 -12.295 24.628 1.00 93.06 268 ILE A O 1
ATOM 2229 N N . ARG A 1 269 ? 4.962 -13.123 26.250 1.00 93.06 269 ARG A N 1
ATOM 2230 C CA . ARG A 1 269 ? 6.005 -13.076 27.293 1.00 93.06 269 ARG A CA 1
ATOM 2231 C C . ARG A 1 269 ? 7.228 -13.919 26.935 1.00 93.06 269 ARG A C 1
ATOM 2233 O O . ARG A 1 269 ? 8.354 -13.547 27.271 1.00 93.06 269 ARG A O 1
ATOM 2240 N N . GLU A 1 270 ? 7.034 -15.048 26.257 1.00 93.00 270 GLU A N 1
ATOM 2241 C CA . GLU A 1 270 ? 8.125 -15.887 25.751 1.00 93.00 270 GLU A CA 1
ATOM 2242 C C . GLU A 1 270 ? 8.943 -15.161 24.678 1.00 93.00 270 GLU A C 1
ATOM 2244 O O . GLU A 1 270 ? 10.174 -15.127 24.779 1.00 93.00 270 GLU A O 1
ATOM 2249 N N . VAL A 1 271 ? 8.281 -14.503 23.719 1.00 92.88 271 VAL A N 1
ATOM 2250 C CA . VAL A 1 271 ? 8.940 -13.657 22.708 1.00 92.88 271 VAL A CA 1
ATOM 2251 C C . VAL A 1 271 ? 9.682 -12.493 23.359 1.00 92.88 271 VAL A C 1
ATOM 2253 O O . VAL A 1 271 ? 10.847 -12.261 23.045 1.00 92.88 271 VAL A O 1
ATOM 2256 N N . GLU A 1 272 ? 9.062 -11.784 24.304 1.00 93.31 272 GLU A N 1
ATOM 2257 C CA . GLU A 1 272 ? 9.701 -10.687 25.040 1.00 93.31 272 GLU A CA 1
ATOM 2258 C C . GLU A 1 272 ? 10.932 -11.175 25.816 1.00 93.31 272 GLU A C 1
ATOM 2260 O O . GLU A 1 272 ? 11.980 -10.524 25.821 1.00 93.31 272 GLU A O 1
ATOM 2265 N N . SER A 1 273 ? 10.834 -12.339 26.466 1.00 93.00 273 SER A N 1
ATOM 2266 C CA . SER A 1 273 ? 11.955 -12.958 27.176 1.00 93.00 273 SER A CA 1
ATOM 2267 C C . SER A 1 273 ? 13.087 -13.319 26.216 1.00 93.00 273 SER A C 1
ATOM 2269 O O . SER A 1 273 ? 14.252 -13.046 26.517 1.00 93.00 273 SER A O 1
ATOM 2271 N N . ALA A 1 274 ? 12.765 -13.902 25.059 1.00 90.50 274 ALA A N 1
ATOM 2272 C CA . ALA A 1 274 ? 13.736 -14.237 24.024 1.00 90.50 274 ALA A CA 1
ATOM 2273 C C . ALA A 1 274 ? 14.414 -12.978 23.467 1.00 90.50 274 ALA A C 1
ATOM 2275 O O . ALA A 1 274 ? 15.644 -12.918 23.433 1.00 90.50 274 ALA A O 1
ATOM 2276 N N . PHE A 1 275 ? 13.636 -11.944 23.137 1.00 91.69 275 PHE A N 1
ATOM 2277 C CA . PHE A 1 275 ? 14.130 -10.656 22.657 1.00 91.69 275 PHE A CA 1
ATOM 2278 C C . PHE A 1 275 ? 15.098 -10.015 23.659 1.00 91.69 275 PHE A C 1
ATOM 2280 O O . PHE A 1 275 ? 16.221 -9.669 23.305 1.00 91.69 275 PHE A O 1
ATOM 2287 N N . ASN A 1 276 ? 14.725 -9.948 24.940 1.00 88.50 276 ASN A N 1
ATOM 2288 C CA . ASN A 1 276 ? 15.571 -9.357 25.982 1.00 88.50 276 ASN A CA 1
ATOM 2289 C C . ASN A 1 276 ? 16.851 -10.169 26.271 1.00 88.50 276 ASN A C 1
ATOM 2291 O O . ASN A 1 276 ? 17.829 -9.618 26.781 1.00 88.50 276 ASN A O 1
ATOM 2295 N N . LYS A 1 277 ? 16.869 -11.475 25.967 1.00 88.19 277 LYS A N 1
ATOM 2296 C CA . LYS A 1 277 ? 18.062 -12.330 26.103 1.00 88.19 277 LYS A CA 1
ATOM 2297 C C . LYS A 1 277 ? 19.026 -12.192 24.922 1.00 88.19 277 LYS A C 1
ATOM 2299 O O . LYS A 1 277 ? 20.224 -12.425 25.097 1.00 88.19 277 LYS A O 1
ATOM 2304 N N . GLN A 1 278 ? 18.540 -11.825 23.737 1.00 82.62 278 GLN A N 1
ATOM 2305 C CA . GLN A 1 278 ? 19.371 -11.690 22.544 1.00 82.62 278 GLN A CA 1
ATOM 2306 C C . GLN A 1 278 ? 20.108 -10.342 22.528 1.00 82.62 278 GLN A C 1
ATOM 2308 O O . GLN A 1 278 ? 19.597 -9.326 22.075 1.00 82.62 278 GLN A O 1
ATOM 2313 N N . LYS A 1 279 ? 21.360 -10.341 23.002 1.00 69.25 279 LYS A N 1
ATOM 2314 C CA . LYS A 1 279 ? 22.190 -9.124 23.111 1.00 69.25 279 LYS A CA 1
ATOM 2315 C C . LYS A 1 279 ? 22.770 -8.599 21.787 1.00 69.25 279 LYS A C 1
ATOM 2317 O O . LYS A 1 279 ? 23.276 -7.486 21.775 1.00 69.25 279 LYS A O 1
ATOM 2322 N N . ASN A 1 280 ? 22.715 -9.383 20.707 1.00 75.06 280 ASN A N 1
ATOM 2323 C CA . ASN A 1 280 ? 23.427 -9.109 19.448 1.00 75.06 280 ASN A CA 1
ATOM 2324 C C . ASN A 1 280 ? 22.495 -9.062 18.224 1.00 75.06 280 ASN A C 1
ATOM 2326 O O . ASN A 1 280 ? 22.919 -9.407 17.122 1.00 75.06 280 ASN A O 1
ATOM 2330 N N . LEU A 1 281 ? 21.218 -8.722 18.409 1.00 85.19 281 LEU A N 1
ATOM 2331 C CA . LEU A 1 281 ? 20.328 -8.523 17.268 1.00 85.19 281 LEU A CA 1
ATOM 2332 C C . LEU A 1 281 ? 20.705 -7.234 16.528 1.00 85.19 281 LEU A C 1
ATOM 2334 O O . LEU A 1 281 ? 20.861 -6.208 17.193 1.00 85.19 281 LEU A O 1
ATOM 2338 N N . PRO A 1 282 ? 20.787 -7.252 15.188 1.00 87.88 282 PRO A N 1
ATOM 2339 C CA . PRO A 1 282 ? 20.936 -6.030 14.408 1.00 87.88 282 PRO A CA 1
ATOM 2340 C C . PRO A 1 282 ? 19.804 -5.041 14.705 1.00 87.88 282 PRO A C 1
ATOM 2342 O O . PRO A 1 282 ? 18.658 -5.455 14.922 1.00 87.88 282 PRO A O 1
ATOM 2345 N N . ALA A 1 283 ? 20.103 -3.743 14.716 1.00 88.19 283 ALA A N 1
ATOM 2346 C CA . ALA A 1 283 ? 19.150 -2.698 15.067 1.00 88.19 283 ALA A CA 1
ATOM 2347 C C . ALA A 1 283 ? 17.902 -2.739 14.171 1.00 88.19 283 ALA A C 1
ATOM 2349 O O . ALA A 1 283 ? 16.779 -2.668 14.671 1.00 88.19 283 ALA A O 1
ATOM 2350 N N . TYR A 1 284 ? 18.067 -2.976 12.865 1.00 85.50 284 TYR A N 1
ATOM 2351 C CA . TYR A 1 284 ? 16.931 -3.115 11.950 1.00 85.50 284 TYR A CA 1
ATOM 2352 C C . TYR A 1 284 ? 16.018 -4.298 12.329 1.00 85.50 284 TYR A C 1
ATOM 2354 O O . TYR A 1 284 ? 14.801 -4.122 12.396 1.00 85.50 284 TYR A O 1
ATOM 2362 N N . SER A 1 285 ? 16.568 -5.473 12.667 1.00 89.06 285 SER A N 1
ATOM 2363 C CA . SER A 1 285 ? 15.770 -6.629 13.108 1.00 89.06 285 SER A CA 1
ATOM 2364 C C . SER A 1 285 ? 15.044 -6.327 14.415 1.00 89.06 285 SER A C 1
ATOM 2366 O O . SER A 1 285 ? 13.881 -6.691 14.579 1.00 89.06 285 SER A O 1
ATOM 2368 N N . GLN A 1 286 ? 15.698 -5.613 15.338 1.00 92.00 286 GLN A N 1
ATOM 2369 C CA . GLN A 1 286 ? 15.055 -5.175 16.574 1.00 92.00 286 GLN A CA 1
ATOM 2370 C C . GLN A 1 286 ? 13.850 -4.270 16.290 1.00 92.00 286 GLN A C 1
ATOM 2372 O O . GLN A 1 286 ? 12.804 -4.489 16.895 1.00 92.00 286 GLN A O 1
ATOM 2377 N N . THR A 1 287 ? 13.940 -3.312 15.354 1.00 92.94 287 THR A N 1
ATOM 2378 C CA . THR A 1 287 ? 12.780 -2.465 15.002 1.00 92.94 287 THR A CA 1
ATOM 2379 C C . THR A 1 287 ? 11.595 -3.287 14.487 1.00 92.94 287 THR A C 1
ATOM 2381 O O . THR A 1 287 ? 10.459 -3.045 14.900 1.00 92.94 287 THR A O 1
ATOM 2384 N N . VAL A 1 288 ? 11.844 -4.305 13.651 1.00 91.31 288 VAL A N 1
ATOM 2385 C CA . VAL A 1 288 ? 10.780 -5.173 13.123 1.00 91.31 288 VAL A CA 1
ATOM 2386 C C . VAL A 1 288 ? 10.164 -6.034 14.220 1.00 91.31 288 VAL A C 1
ATOM 2388 O O . VAL A 1 288 ? 8.939 -6.115 14.304 1.00 91.31 288 VAL A O 1
ATOM 2391 N N . ILE A 1 289 ? 10.982 -6.641 15.083 1.00 93.19 289 ILE A N 1
ATOM 2392 C CA . ILE A 1 289 ? 10.501 -7.477 16.191 1.00 93.19 289 ILE A CA 1
ATOM 2393 C C . ILE A 1 289 ? 9.695 -6.638 17.189 1.00 93.19 289 ILE A C 1
ATOM 2395 O O . ILE A 1 289 ? 8.614 -7.052 17.596 1.00 93.19 289 ILE A O 1
ATOM 2399 N N . LEU A 1 290 ? 10.168 -5.440 17.544 1.00 95.62 290 LEU A N 1
ATOM 2400 C CA . LEU A 1 290 ? 9.450 -4.524 18.435 1.00 95.62 290 LEU A CA 1
ATOM 2401 C C . LEU A 1 290 ? 8.095 -4.107 17.845 1.00 95.62 290 LEU A C 1
ATOM 2403 O O . LEU A 1 290 ? 7.088 -4.159 18.549 1.00 95.62 290 LEU A O 1
ATOM 2407 N N . ASN A 1 291 ? 8.039 -3.769 16.551 1.00 95.38 291 ASN A N 1
ATOM 2408 C CA . ASN A 1 291 ? 6.770 -3.498 15.870 1.00 95.38 291 ASN A CA 1
ATOM 2409 C C . ASN A 1 291 ? 5.857 -4.740 15.866 1.00 95.38 291 ASN A C 1
ATOM 2411 O O . ASN A 1 291 ? 4.668 -4.648 16.156 1.00 95.38 291 ASN A O 1
ATOM 2415 N N . ALA A 1 292 ? 6.406 -5.929 15.610 1.00 93.38 292 ALA A N 1
ATOM 2416 C CA . ALA A 1 292 ? 5.638 -7.169 15.641 1.00 93.38 292 ALA A CA 1
ATOM 2417 C C . ALA A 1 292 ? 5.068 -7.470 17.041 1.00 93.38 292 ALA A C 1
ATOM 2419 O O . ALA A 1 292 ? 3.923 -7.900 17.135 1.00 93.38 292 ALA A O 1
ATOM 2420 N N . ILE A 1 293 ? 5.810 -7.194 18.120 1.00 95.38 293 ILE A N 1
ATOM 2421 C CA . ILE A 1 293 ? 5.309 -7.290 19.502 1.00 95.38 293 ILE A CA 1
ATOM 2422 C C . ILE A 1 293 ? 4.207 -6.252 19.754 1.00 95.38 293 ILE A C 1
ATOM 2424 O O . ILE A 1 293 ? 3.191 -6.579 20.365 1.00 95.38 293 ILE A O 1
ATOM 2428 N N . ALA A 1 294 ? 4.359 -5.023 19.251 1.00 96.38 294 ALA A N 1
ATOM 2429 C CA . ALA A 1 294 ? 3.317 -4.003 19.357 1.00 96.38 294 ALA A CA 1
ATOM 2430 C C . ALA A 1 294 ? 1.998 -4.464 18.708 1.00 96.38 294 ALA A C 1
ATOM 2432 O O . ALA A 1 294 ? 0.933 -4.308 19.306 1.00 96.38 294 ALA A O 1
ATOM 2433 N N . ARG A 1 295 ? 2.077 -5.109 17.536 1.00 94.25 295 ARG A N 1
ATOM 2434 C CA . ARG A 1 295 ? 0.926 -5.711 16.842 1.00 94.25 295 ARG A CA 1
ATOM 2435 C C . ARG A 1 295 ? 0.311 -6.895 17.601 1.00 94.25 295 ARG A C 1
ATOM 2437 O O . ARG A 1 295 ? -0.909 -7.022 17.609 1.00 94.25 295 ARG A O 1
ATOM 2444 N N . LEU A 1 296 ? 1.107 -7.700 18.311 1.00 93.56 296 LEU A N 1
ATOM 2445 C CA . LEU A 1 296 ? 0.573 -8.771 19.167 1.00 93.56 296 LEU A CA 1
ATOM 2446 C C . LEU A 1 296 ? -0.274 -8.197 20.314 1.00 93.56 296 LEU A C 1
ATOM 2448 O O . LEU A 1 296 ? -1.350 -8.711 20.607 1.00 93.56 296 LEU A O 1
ATOM 2452 N N . TYR A 1 297 ? 0.175 -7.105 20.940 1.00 95.44 297 TYR A N 1
ATOM 2453 C CA . TYR A 1 297 ? -0.606 -6.420 21.975 1.00 95.44 297 TYR A CA 1
ATOM 2454 C C . TYR A 1 297 ? -1.842 -5.703 21.418 1.00 95.44 297 TYR A C 1
ATOM 2456 O O . TYR A 1 297 ? -2.882 -5.706 22.071 1.00 95.44 297 TYR A O 1
ATOM 2464 N N . GLU A 1 298 ? -1.769 -5.132 20.212 1.00 93.81 298 GLU A N 1
ATOM 2465 C CA . GLU A 1 298 ? -2.957 -4.631 19.504 1.00 93.81 298 GLU A CA 1
ATOM 2466 C C . GLU A 1 298 ? -3.987 -5.750 19.288 1.00 93.81 298 GLU A C 1
ATOM 2468 O O . GLU A 1 298 ? -5.178 -5.528 19.465 1.00 93.81 298 GLU A O 1
ATOM 2473 N N . GLN A 1 299 ? -3.559 -6.967 18.955 1.00 90.56 299 GLN A N 1
ATOM 2474 C CA . GLN A 1 299 ? -4.481 -8.096 18.820 1.00 90.56 299 GLN A CA 1
ATOM 2475 C C . GLN A 1 299 ? -5.092 -8.500 20.161 1.00 90.56 299 GLN A C 1
ATOM 2477 O O . GLN A 1 299 ? -6.303 -8.682 20.224 1.00 90.56 299 GLN A O 1
ATOM 2482 N N . LEU A 1 300 ? -4.300 -8.565 21.241 1.00 91.12 300 LEU A N 1
ATOM 2483 C CA . LEU A 1 300 ? -4.841 -8.834 22.579 1.00 91.12 300 LEU A CA 1
ATOM 2484 C C . LEU A 1 300 ? -5.891 -7.804 23.003 1.00 91.12 300 LEU A C 1
ATOM 2486 O O . LEU A 1 300 ? -6.873 -8.189 23.628 1.00 91.12 300 LEU A O 1
ATOM 2490 N N . TYR A 1 301 ? -5.710 -6.526 22.646 1.00 92.19 301 TYR A N 1
ATOM 2491 C CA . TYR A 1 301 ? -6.709 -5.480 22.887 1.00 92.19 301 TYR A CA 1
ATOM 2492 C C . TYR A 1 301 ? -8.077 -5.852 22.295 1.00 92.19 301 TYR A C 1
ATOM 2494 O O . TYR A 1 301 ? -9.089 -5.690 22.965 1.00 92.19 301 TYR A O 1
ATOM 2502 N N . HIS A 1 302 ? -8.106 -6.413 21.083 1.00 89.00 302 HIS A N 1
ATOM 2503 C CA . HIS A 1 302 ? -9.350 -6.826 20.419 1.00 89.00 302 HIS A CA 1
ATOM 2504 C C . HIS A 1 302 ? -9.899 -8.179 20.894 1.00 89.00 302 HIS A C 1
ATOM 2506 O O . HIS A 1 302 ? -11.034 -8.505 20.571 1.00 89.00 302 HIS A O 1
ATOM 2512 N N . MET A 1 303 ? -9.121 -8.964 21.648 1.00 87.44 303 MET A N 1
ATOM 2513 C CA . MET A 1 303 ? -9.514 -10.289 22.162 1.00 87.44 303 MET A CA 1
ATOM 2514 C C . MET A 1 303 ? -10.143 -10.251 23.565 1.00 87.44 303 MET A C 1
ATOM 2516 O O . MET A 1 303 ? -10.524 -11.294 24.100 1.00 87.44 303 MET A O 1
ATOM 2520 N N . THR A 1 304 ? -10.203 -9.082 24.205 1.00 85.62 304 THR A N 1
ATOM 2521 C CA . THR A 1 304 ? -10.814 -8.903 25.529 1.00 85.62 304 THR A CA 1
ATOM 2522 C C . THR A 1 304 ? -11.829 -7.766 25.492 1.00 85.62 304 THR A C 1
ATOM 2524 O O . THR A 1 304 ? -11.689 -6.826 24.715 1.00 85.62 304 THR A O 1
ATOM 2527 N N . ASN A 1 305 ? -12.845 -7.848 26.350 1.00 85.25 305 ASN A N 1
ATOM 2528 C CA . ASN A 1 305 ? -13.822 -6.778 26.585 1.00 85.25 305 ASN A CA 1
ATOM 2529 C C . ASN A 1 305 ? -13.627 -6.117 27.962 1.00 85.25 305 ASN A C 1
ATOM 2531 O O . ASN A 1 305 ? -14.461 -5.319 28.379 1.00 85.25 305 ASN A O 1
ATOM 2535 N N . ASP A 1 306 ? -12.576 -6.486 28.701 1.00 89.00 306 ASP A N 1
ATOM 2536 C CA . ASP A 1 306 ? -12.241 -5.857 29.977 1.00 89.00 306 ASP A CA 1
ATOM 2537 C C . ASP A 1 306 ? -11.491 -4.540 29.723 1.00 89.00 306 ASP A C 1
ATOM 2539 O O . ASP A 1 306 ? -10.373 -4.540 29.204 1.00 89.00 306 ASP A O 1
ATOM 2543 N N . ASP A 1 307 ? -12.099 -3.413 30.104 1.00 90.00 307 ASP A N 1
ATOM 2544 C CA . ASP A 1 307 ? -11.553 -2.069 29.879 1.00 90.00 307 ASP A CA 1
ATOM 2545 C C . ASP A 1 307 ? -10.154 -1.865 30.499 1.00 90.00 307 ASP A C 1
ATOM 2547 O O . ASP A 1 307 ? -9.325 -1.131 29.950 1.00 90.00 307 ASP A O 1
ATOM 2551 N N . LEU A 1 308 ? -9.854 -2.504 31.639 1.00 90.25 308 LEU A N 1
ATOM 2552 C CA . LEU A 1 308 ? -8.550 -2.393 32.304 1.00 90.25 308 LEU A CA 1
ATOM 2553 C C . LEU A 1 308 ? -7.480 -3.193 31.558 1.00 90.25 308 LEU A C 1
ATOM 2555 O O . LEU A 1 308 ? -6.341 -2.724 31.407 1.00 90.25 308 LEU A O 1
ATOM 2559 N N . GLU A 1 309 ? -7.830 -4.388 31.081 1.00 91.06 309 GLU A N 1
ATOM 2560 C CA . GLU A 1 309 ? -6.948 -5.188 30.232 1.00 91.06 309 GLU A CA 1
ATOM 2561 C C . GLU A 1 309 ? -6.708 -4.503 28.886 1.00 91.06 309 GLU A C 1
ATOM 2563 O O . GLU A 1 309 ? -5.555 -4.351 28.477 1.00 91.06 309 GLU A O 1
ATOM 2568 N N . GLN A 1 310 ? -7.763 -3.997 28.242 1.00 93.19 310 GLN A N 1
ATOM 2569 C CA . GLN A 1 310 ? -7.673 -3.223 27.005 1.00 93.19 310 GLN A CA 1
ATOM 2570 C C . GLN A 1 310 ? -6.746 -2.014 27.171 1.00 93.19 310 GLN A C 1
ATOM 2572 O O . GLN A 1 310 ? -5.793 -1.848 26.405 1.00 93.19 310 GLN A O 1
ATOM 2577 N N . ALA A 1 311 ? -6.948 -1.197 28.209 1.00 92.88 311 ALA A N 1
ATOM 2578 C CA . ALA A 1 311 ? -6.081 -0.052 28.486 1.00 92.88 311 ALA A CA 1
ATOM 2579 C C . ALA A 1 311 ? -4.613 -0.470 28.693 1.00 92.88 311 ALA A C 1
ATOM 2581 O O . ALA A 1 311 ? -3.687 0.216 28.243 1.00 92.88 311 ALA A O 1
ATOM 2582 N N . SER A 1 312 ? -4.387 -1.618 29.338 1.00 95.12 312 SER A N 1
ATOM 2583 C CA . SER A 1 312 ? -3.049 -2.172 29.551 1.00 95.12 312 SER A CA 1
ATOM 2584 C C . SER A 1 312 ? -2.404 -2.620 28.238 1.00 95.12 312 SER A C 1
ATOM 2586 O O . SER A 1 312 ? -1.275 -2.216 27.950 1.00 95.12 312 SER A O 1
ATOM 2588 N N . PHE A 1 313 ? -3.106 -3.392 27.405 1.00 95.56 313 PHE A N 1
ATOM 2589 C CA . PHE A 1 313 ? -2.597 -3.856 26.111 1.00 95.56 313 PHE A CA 1
ATOM 2590 C C . PHE A 1 313 ? -2.343 -2.704 25.142 1.00 95.56 313 PHE A C 1
ATOM 2592 O O . PHE A 1 313 ? -1.277 -2.659 24.527 1.00 95.56 313 PHE A O 1
ATOM 2599 N N . ALA A 1 314 ? -3.235 -1.714 25.083 1.00 95.81 314 ALA A N 1
ATOM 2600 C CA . ALA A 1 314 ? -3.024 -0.499 24.301 1.00 95.81 314 ALA A CA 1
ATOM 2601 C C . ALA A 1 314 ? -1.737 0.231 24.728 1.00 95.81 314 ALA A C 1
ATOM 2603 O O . ALA A 1 314 ? -0.923 0.615 23.885 1.00 95.81 314 ALA A O 1
ATOM 2604 N N . LYS A 1 315 ? -1.494 0.357 26.041 1.00 96.31 315 LYS A N 1
ATOM 2605 C CA . LYS A 1 315 ? -0.269 0.965 26.582 1.00 96.31 315 LYS A CA 1
ATOM 2606 C C . LYS A 1 315 ? 0.989 0.165 26.231 1.00 96.31 315 LYS A C 1
ATOM 2608 O O . LYS A 1 315 ? 2.016 0.767 25.914 1.00 96.31 315 LYS A O 1
ATOM 2613 N N . TYR A 1 316 ? 0.937 -1.167 26.285 1.00 96.62 316 TYR A N 1
ATOM 2614 C CA . TYR A 1 316 ? 2.061 -2.010 25.868 1.00 96.62 316 TYR A CA 1
ATOM 2615 C C . TYR A 1 316 ? 2.338 -1.879 24.370 1.00 96.62 316 TYR A C 1
ATOM 2617 O O . TYR A 1 316 ? 3.494 -1.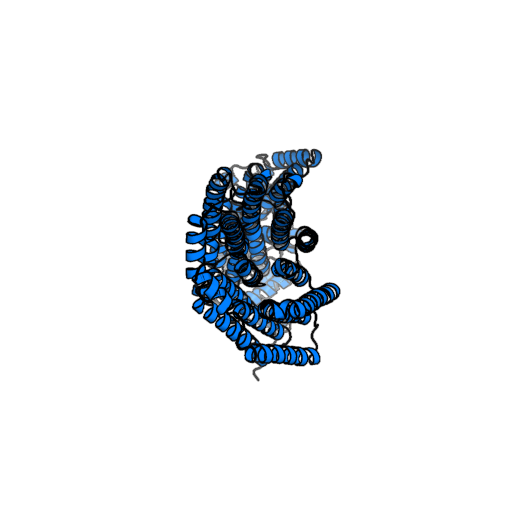674 23.998 1.00 96.62 316 TYR A O 1
ATOM 2625 N N . ALA A 1 317 ? 1.301 -1.903 23.529 1.00 96.81 317 ALA A N 1
ATOM 2626 C CA . ALA A 1 317 ? 1.435 -1.704 22.089 1.00 96.81 317 ALA A CA 1
ATOM 2627 C C . ALA A 1 317 ? 2.130 -0.369 21.768 1.00 96.81 317 ALA A C 1
ATOM 2629 O O . ALA A 1 317 ? 3.132 -0.358 21.051 1.00 96.81 317 ALA A O 1
ATOM 2630 N N . GLN A 1 318 ? 1.677 0.735 22.379 1.00 96.06 318 GLN A N 1
ATOM 2631 C CA . GLN A 1 318 ? 2.296 2.059 22.214 1.00 96.06 318 GLN A CA 1
ATOM 2632 C C . GLN A 1 318 ? 3.759 2.085 22.683 1.00 96.06 318 GLN A C 1
ATOM 2634 O O . GLN A 1 318 ? 4.636 2.558 21.966 1.00 96.06 318 GLN A O 1
ATOM 2639 N N . ARG A 1 319 ? 4.063 1.489 23.841 1.00 96.69 319 ARG A N 1
ATOM 2640 C CA . ARG A 1 319 ? 5.438 1.429 24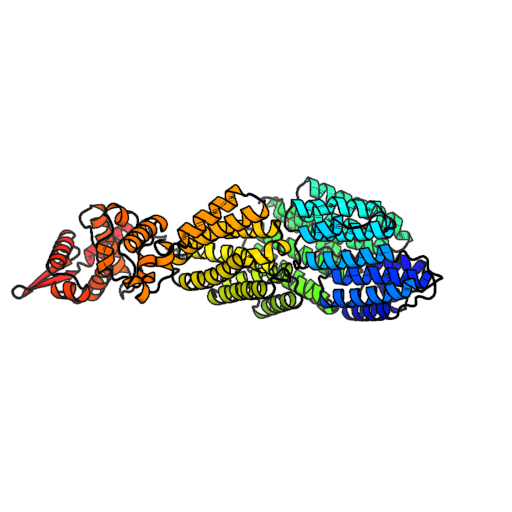.361 1.00 96.69 319 ARG A CA 1
ATOM 2641 C C . ARG A 1 319 ? 6.400 0.710 23.410 1.00 96.69 319 ARG A C 1
ATOM 2643 O O . ARG A 1 319 ? 7.545 1.134 23.266 1.00 96.69 319 ARG A O 1
ATOM 2650 N N . TYR A 1 320 ? 5.976 -0.403 22.813 1.00 97.31 320 TYR A N 1
ATOM 2651 C CA . TYR A 1 320 ? 6.833 -1.180 21.917 1.00 97.31 320 TYR A CA 1
ATOM 2652 C C . TYR A 1 320 ? 7.053 -0.487 20.572 1.00 97.31 320 TYR A C 1
ATOM 2654 O O . TYR A 1 320 ? 8.186 -0.486 20.087 1.00 97.31 320 TYR A O 1
ATOM 2662 N N . ILE A 1 321 ? 6.022 0.151 20.004 1.00 97.12 321 ILE A N 1
ATOM 2663 C CA . ILE A 1 321 ? 6.190 0.914 18.762 1.00 97.12 321 ILE A CA 1
ATOM 2664 C C . ILE A 1 321 ? 7.019 2.186 18.980 1.00 97.12 321 ILE A C 1
ATOM 2666 O O . ILE A 1 321 ? 7.874 2.487 18.151 1.00 97.12 321 ILE A O 1
ATOM 2670 N N . ASP A 1 322 ? 6.872 2.873 20.117 1.00 96.56 322 ASP A N 1
ATOM 2671 C CA . ASP A 1 322 ? 7.713 4.025 20.467 1.00 96.56 322 ASP A CA 1
ATOM 2672 C C . ASP A 1 322 ? 9.187 3.618 20.613 1.00 96.56 322 ASP A C 1
ATOM 2674 O O . ASP A 1 322 ? 10.070 4.277 20.073 1.00 96.56 322 ASP A O 1
ATOM 2678 N N . ARG A 1 323 ? 9.469 2.466 21.236 1.00 96.50 323 ARG A N 1
ATOM 2679 C CA . ARG A 1 323 ? 10.839 1.932 21.316 1.00 96.50 323 ARG A CA 1
ATOM 2680 C C . ARG A 1 323 ? 11.409 1.566 19.940 1.00 96.50 323 ARG A C 1
ATOM 2682 O O . ARG A 1 323 ? 12.607 1.719 19.715 1.00 96.50 323 ARG A O 1
ATOM 2689 N N . ALA A 1 324 ? 10.580 1.064 19.022 1.00 96.31 324 ALA A N 1
ATOM 2690 C CA . ALA A 1 324 ? 11.005 0.808 17.645 1.00 96.31 324 ALA A CA 1
ATOM 2691 C C . ALA A 1 324 ? 11.352 2.119 16.918 1.00 96.31 324 ALA A C 1
ATOM 2693 O O . ALA A 1 324 ? 12.354 2.174 16.208 1.00 96.31 324 ALA A O 1
ATOM 2694 N N . ILE A 1 325 ? 10.550 3.169 17.130 1.00 96.25 325 ILE A N 1
ATOM 2695 C CA . ILE A 1 325 ? 10.767 4.522 16.600 1.00 96.25 325 ILE A CA 1
ATOM 2696 C C . ILE A 1 325 ? 12.081 5.111 17.128 1.00 96.25 325 ILE A C 1
ATOM 2698 O O . ILE A 1 325 ? 12.900 5.546 16.325 1.00 96.25 325 ILE A O 1
ATOM 2702 N N . GLU A 1 326 ? 12.322 5.056 18.442 1.00 96.06 326 GLU A N 1
ATOM 2703 C CA . GLU A 1 326 ? 13.571 5.526 19.063 1.00 96.06 326 GLU A CA 1
ATOM 2704 C C . GLU A 1 326 ? 14.803 4.846 18.453 1.00 96.06 326 GLU A C 1
ATOM 2706 O O . GLU A 1 326 ? 15.826 5.485 18.208 1.00 96.06 326 GLU A O 1
ATOM 2711 N N . LEU A 1 327 ? 14.713 3.541 18.182 1.00 93.94 327 LEU A N 1
ATOM 2712 C CA . LEU A 1 327 ? 15.808 2.799 17.572 1.00 93.94 327 LEU A CA 1
ATOM 2713 C C . LEU A 1 327 ? 16.011 3.174 16.096 1.00 93.94 327 LEU A C 1
ATOM 2715 O O . LEU A 1 327 ? 17.151 3.327 15.663 1.00 93.94 327 LEU A O 1
ATOM 2719 N N . ALA A 1 328 ? 14.932 3.380 15.335 1.00 93.88 328 ALA A N 1
ATOM 2720 C CA . ALA A 1 328 ? 15.031 3.864 13.958 1.00 93.88 328 ALA A CA 1
ATOM 2721 C C . ALA A 1 328 ? 15.680 5.261 13.887 1.00 93.88 328 ALA A C 1
ATOM 2723 O O . ALA A 1 328 ? 16.535 5.489 13.027 1.00 93.88 328 ALA A O 1
ATOM 2724 N N . GLU A 1 329 ? 15.349 6.154 14.830 1.00 95.06 329 GLU A N 1
ATOM 2725 C CA . GLU A 1 329 ? 15.988 7.471 14.984 1.00 95.06 329 GLU A CA 1
ATOM 2726 C C . GLU A 1 329 ? 17.491 7.341 15.274 1.00 95.06 329 GLU A C 1
ATOM 2728 O O . GLU A 1 329 ? 18.293 8.020 14.639 1.00 95.06 329 GLU A O 1
ATOM 2733 N N . GLN A 1 330 ? 17.894 6.423 16.159 1.00 93.88 330 GLN A N 1
ATOM 2734 C CA . GLN A 1 330 ? 19.311 6.164 16.460 1.00 93.88 330 GLN A CA 1
ATOM 2735 C C . GLN A 1 330 ? 20.101 5.652 15.248 1.00 93.88 330 GLN A C 1
ATOM 2737 O O . GLN A 1 330 ? 21.284 5.961 15.113 1.00 93.88 330 GLN A O 1
ATOM 2742 N N . THR A 1 331 ? 19.454 4.884 14.368 1.00 92.00 331 THR A N 1
ATOM 2743 C CA . THR A 1 331 ? 20.067 4.367 13.132 1.00 92.00 331 THR A CA 1
ATOM 2744 C C . THR A 1 331 ? 20.021 5.343 11.954 1.00 92.00 331 THR A C 1
ATOM 2746 O O . THR A 1 331 ? 20.522 5.011 10.880 1.00 92.00 331 THR A O 1
ATOM 2749 N N . HIS A 1 332 ? 19.431 6.532 12.131 1.00 93.56 332 HIS A N 1
ATOM 2750 C CA . HIS A 1 332 ? 19.224 7.532 11.074 1.00 93.56 332 HIS A CA 1
ATOM 2751 C C . HIS A 1 332 ? 18.454 6.979 9.856 1.00 93.56 332 HIS A C 1
ATOM 2753 O O . HIS A 1 332 ? 18.626 7.431 8.726 1.00 93.56 332 HIS A O 1
ATOM 2759 N N . ASP A 1 333 ? 17.574 5.994 10.071 1.00 90.12 333 ASP A N 1
ATOM 2760 C CA . ASP A 1 333 ? 16.761 5.402 9.008 1.00 90.12 333 ASP A CA 1
ATOM 2761 C C . ASP A 1 333 ? 15.435 6.166 8.859 1.00 90.12 333 ASP A C 1
ATOM 2763 O O . ASP A 1 333 ? 14.406 5.796 9.430 1.00 90.12 333 ASP A O 1
ATOM 2767 N N . GLN A 1 334 ? 15.448 7.239 8.064 1.00 90.31 334 GLN A N 1
ATOM 2768 C CA . GLN A 1 334 ? 14.285 8.118 7.905 1.00 90.31 334 GLN A CA 1
ATOM 2769 C C . GLN A 1 334 ? 13.063 7.418 7.281 1.00 90.31 334 GLN A C 1
ATOM 2771 O O . GLN A 1 334 ? 11.925 7.711 7.657 1.00 90.31 334 GLN A O 1
ATOM 2776 N N . VAL A 1 335 ? 13.266 6.493 6.337 1.00 89.19 335 VAL A N 1
ATOM 2777 C CA . VAL A 1 335 ? 12.157 5.769 5.690 1.00 89.19 335 VAL A CA 1
ATOM 2778 C C . VAL A 1 335 ? 11.512 4.803 6.682 1.00 89.19 335 VAL A C 1
ATOM 2780 O O . VAL A 1 335 ? 10.289 4.825 6.840 1.00 89.19 335 VAL A O 1
ATOM 2783 N N . ASN A 1 336 ? 12.309 3.995 7.392 1.00 90.62 336 ASN A N 1
ATOM 2784 C CA . ASN A 1 336 ? 11.796 3.077 8.411 1.00 90.62 336 ASN A CA 1
ATOM 2785 C C . ASN A 1 336 ? 11.148 3.840 9.572 1.00 90.62 336 ASN A C 1
ATOM 2787 O O . ASN A 1 336 ? 10.083 3.452 10.041 1.00 90.62 336 ASN A O 1
ATOM 2791 N N . LEU A 1 337 ? 11.718 4.978 9.978 1.00 93.81 337 LEU A N 1
ATOM 2792 C CA . LEU A 1 337 ? 11.121 5.861 10.977 1.00 93.81 337 LEU A CA 1
ATOM 2793 C C . LEU A 1 337 ? 9.706 6.302 10.576 1.00 93.81 337 LEU A C 1
ATOM 2795 O O . LEU A 1 337 ? 8.770 6.196 11.370 1.00 93.81 337 LEU A O 1
ATOM 2799 N N . MET A 1 338 ? 9.523 6.776 9.341 1.00 94.81 338 MET A N 1
ATOM 2800 C CA . MET A 1 338 ? 8.209 7.214 8.853 1.00 94.81 338 MET A CA 1
ATOM 2801 C C . MET A 1 338 ? 7.226 6.052 8.692 1.00 94.81 338 MET A C 1
ATOM 2803 O O . MET A 1 338 ? 6.035 6.219 8.960 1.00 94.81 338 MET A O 1
ATOM 2807 N N . LEU A 1 339 ? 7.710 4.864 8.320 1.00 93.44 339 LEU A N 1
ATOM 2808 C CA . LEU A 1 339 ? 6.910 3.639 8.313 1.00 93.44 339 LEU A CA 1
ATOM 2809 C C . LEU A 1 339 ? 6.460 3.255 9.727 1.00 93.44 339 LEU A C 1
ATOM 2811 O O . LEU A 1 339 ? 5.279 3.012 9.934 1.00 93.44 339 LEU A O 1
ATOM 2815 N N . LEU A 1 340 ? 7.346 3.269 10.722 1.00 95.69 340 LEU A N 1
ATOM 2816 C CA . LEU A 1 340 ? 6.992 2.966 12.113 1.00 95.69 340 LEU A CA 1
ATOM 2817 C C . LEU A 1 340 ? 6.030 4.005 12.701 1.00 95.69 340 LEU A C 1
ATOM 2819 O O . LEU A 1 340 ? 5.110 3.640 13.429 1.00 95.69 340 LEU A O 1
ATOM 2823 N N . ARG A 1 341 ? 6.166 5.288 12.339 1.00 95.81 341 ARG A N 1
ATOM 2824 C CA . ARG A 1 341 ? 5.189 6.331 12.706 1.00 95.81 341 ARG A CA 1
ATOM 2825 C C . ARG A 1 341 ? 3.828 6.120 12.034 1.00 95.81 341 ARG A C 1
ATOM 2827 O O . ARG A 1 341 ? 2.801 6.370 12.663 1.00 95.81 341 ARG A O 1
ATOM 2834 N N . LEU A 1 342 ? 3.798 5.630 10.791 1.00 95.81 342 LEU A N 1
ATOM 2835 C CA . LEU A 1 342 ? 2.555 5.215 10.134 1.00 95.81 342 LEU A CA 1
ATOM 2836 C C . LEU A 1 342 ? 1.895 4.052 10.888 1.00 95.81 342 LEU A C 1
ATOM 2838 O O . LEU A 1 342 ? 0.708 4.130 11.195 1.00 95.81 342 LEU A O 1
ATOM 2842 N N . GLU A 1 343 ? 2.666 3.018 11.233 1.00 95.56 343 GLU A N 1
ATOM 2843 C CA . GLU A 1 343 ? 2.198 1.846 11.987 1.00 95.56 343 GLU A CA 1
ATOM 2844 C C . GLU A 1 343 ? 1.715 2.241 13.396 1.00 95.56 343 GLU A C 1
ATOM 2846 O O . GLU A 1 343 ? 0.654 1.791 13.823 1.00 95.56 343 GLU A O 1
ATOM 2851 N N . LYS A 1 344 ? 2.408 3.161 14.086 1.00 95.81 344 LYS A N 1
ATOM 2852 C CA . LYS A 1 344 ? 1.951 3.761 15.354 1.00 95.81 344 LYS A CA 1
ATOM 2853 C C . LYS A 1 344 ? 0.579 4.415 15.205 1.00 95.81 344 LYS A C 1
ATOM 2855 O O . LYS A 1 344 ? -0.283 4.226 16.061 1.00 95.81 344 LYS A O 1
ATOM 2860 N N . GLY A 1 345 ? 0.373 5.164 14.119 1.00 94.50 345 GLY A N 1
ATOM 2861 C CA . GLY A 1 345 ? -0.917 5.767 13.792 1.00 94.50 345 GLY A CA 1
ATOM 2862 C C . GLY A 1 345 ? -2.020 4.724 13.606 1.00 94.50 345 GLY A C 1
ATOM 2863 O O . GLY A 1 345 ? -3.106 4.893 14.153 1.00 94.50 345 GLY A O 1
ATOM 2864 N N . GLU A 1 346 ? -1.734 3.623 12.903 1.00 94.62 346 GLU A N 1
ATOM 2865 C CA . GLU A 1 346 ? -2.682 2.513 12.725 1.00 94.62 346 GLU A CA 1
ATOM 2866 C C . GLU A 1 346 ? -3.023 1.846 14.063 1.00 94.62 346 GLU A C 1
ATOM 2868 O O . GLU A 1 346 ? -4.203 1.673 14.360 1.00 94.62 346 GLU A O 1
ATOM 2873 N N . ILE A 1 347 ? -2.021 1.550 14.900 1.00 94.69 347 ILE A N 1
ATOM 2874 C CA . ILE A 1 347 ? -2.228 0.981 16.240 1.00 94.69 347 ILE A CA 1
ATOM 2875 C C . ILE A 1 347 ? -3.068 1.936 17.091 1.00 94.69 347 ILE A C 1
ATOM 2877 O O . ILE A 1 347 ? -4.049 1.512 17.686 1.00 94.69 347 ILE A O 1
ATOM 2881 N N . ALA A 1 348 ? -2.750 3.234 17.125 1.00 93.06 348 ALA A N 1
ATOM 2882 C CA . ALA A 1 348 ? -3.497 4.206 17.928 1.00 93.06 348 ALA A CA 1
ATOM 2883 C C . ALA A 1 348 ? -4.954 4.363 17.460 1.00 93.06 348 ALA A C 1
ATOM 2885 O O . ALA A 1 348 ? -5.880 4.535 18.260 1.00 93.06 348 ALA A O 1
ATOM 2886 N N . VAL A 1 349 ? -5.181 4.280 16.151 1.00 90.81 349 VAL A N 1
ATOM 2887 C CA . VAL A 1 349 ? -6.518 4.228 15.562 1.00 90.81 349 VAL A CA 1
ATOM 2888 C C . VAL A 1 349 ? -7.230 2.911 15.895 1.00 90.81 349 VAL A C 1
ATOM 2890 O O . VAL A 1 349 ? -8.431 2.905 16.126 1.00 90.81 349 VAL A O 1
ATOM 2893 N N . SER A 1 350 ? -6.530 1.797 15.986 1.00 91.00 350 SER A N 1
ATOM 2894 C CA . SER A 1 350 ? -7.129 0.502 16.301 1.00 91.00 350 SER A CA 1
ATOM 2895 C C . SER A 1 350 ? -7.491 0.380 17.789 1.00 91.00 350 SER A C 1
ATOM 2897 O O . SER A 1 350 ? -8.588 -0.044 18.130 1.00 91.00 350 SER A O 1
ATOM 2899 N N . THR A 1 351 ? -6.623 0.871 18.678 1.00 92.00 351 THR A N 1
ATOM 2900 C CA . THR A 1 351 ? -6.750 0.746 20.142 1.00 92.00 351 THR A CA 1
ATOM 2901 C C . THR A 1 351 ? -7.318 1.989 20.833 1.00 92.00 351 THR A C 1
ATOM 2903 O O . THR A 1 351 ? -7.184 2.152 22.044 1.00 92.00 351 THR A O 1
ATOM 2906 N N . GLN A 1 352 ? -7.868 2.931 20.061 1.00 87.44 352 GLN A N 1
ATOM 2907 C CA . GLN A 1 352 ? -8.389 4.217 20.555 1.00 87.44 352 GLN A CA 1
ATOM 2908 C C . GLN A 1 352 ? -7.397 5.048 21.396 1.00 87.44 352 GLN A C 1
ATOM 2910 O O . GLN A 1 352 ? -7.789 5.901 22.190 1.00 87.44 352 GLN A O 1
ATOM 2915 N N . SER A 1 353 ? -6.094 4.843 21.195 1.00 88.00 353 SER A N 1
ATOM 2916 C CA . SER A 1 353 ? -5.052 5.603 21.889 1.00 88.00 353 SER A CA 1
ATOM 2917 C C . SER A 1 353 ? -4.903 7.023 21.332 1.00 88.00 353 SER A C 1
ATOM 2919 O O . SER A 1 353 ? -5.330 7.332 20.214 1.00 88.00 353 SER A O 1
ATOM 2921 N N . GLN A 1 354 ? -4.272 7.902 22.117 1.00 84.00 354 GLN A N 1
ATOM 2922 C CA . GLN A 1 354 ? -3.997 9.278 21.702 1.00 84.00 354 GLN A CA 1
ATOM 2923 C C . GLN A 1 354 ? -3.021 9.315 20.519 1.00 84.00 354 GLN A C 1
ATOM 2925 O O . GLN A 1 354 ? -1.972 8.677 20.546 1.00 84.00 354 GLN A O 1
ATOM 2930 N N . LEU A 1 355 ? -3.357 10.111 19.504 1.00 83.56 355 LEU A N 1
ATOM 2931 C CA . LEU A 1 355 ? -2.521 10.375 18.337 1.00 83.56 355 LEU A CA 1
ATOM 2932 C C . LEU A 1 355 ? -2.540 11.875 18.049 1.00 83.56 355 LEU A C 1
ATOM 2934 O O . LEU A 1 355 ? -3.608 12.494 18.042 1.00 83.56 355 LEU A O 1
ATOM 2938 N N . THR A 1 356 ? -1.375 12.480 17.815 1.00 86.56 356 THR A N 1
ATOM 2939 C CA . THR A 1 356 ? -1.319 13.920 17.548 1.00 86.56 356 THR A CA 1
ATOM 2940 C C . THR A 1 356 ? -1.536 14.231 16.065 1.00 86.56 356 THR A C 1
ATOM 2942 O O . THR A 1 356 ? -1.068 13.531 15.161 1.00 86.56 356 THR A O 1
ATOM 2945 N N . GLU A 1 357 ? -2.215 15.350 15.788 1.00 88.56 357 GLU A N 1
ATOM 2946 C CA . GLU A 1 357 ? -2.380 15.853 14.417 1.00 88.56 357 GLU A CA 1
ATOM 2947 C C . GLU A 1 357 ? -1.018 16.203 13.782 1.00 88.56 357 GLU A C 1
ATOM 2949 O O . GLU A 1 357 ? -0.851 16.068 12.571 1.00 88.56 357 GLU A O 1
ATOM 2954 N N . LYS A 1 358 ? -0.028 16.617 14.591 1.00 90.62 358 LYS A N 1
ATOM 2955 C CA . LYS A 1 358 ? 1.326 16.957 14.127 1.00 90.62 358 LYS A CA 1
ATOM 2956 C C . LYS A 1 358 ? 2.049 15.737 13.553 1.00 90.62 358 LYS A C 1
ATOM 2958 O O . LYS A 1 358 ? 2.461 15.788 12.398 1.00 90.62 358 LYS A O 1
ATOM 2963 N N . GLU A 1 359 ? 2.158 14.654 14.326 1.00 87.38 359 GLU A N 1
ATOM 2964 C CA . GLU A 1 359 ? 2.828 13.419 13.886 1.00 87.38 359 GLU A CA 1
ATOM 2965 C C . GLU A 1 359 ? 2.174 12.867 12.614 1.00 87.38 359 GLU A C 1
ATOM 2967 O O . GLU A 1 359 ? 2.853 12.520 11.650 1.00 87.38 359 GLU A O 1
ATOM 2972 N N . THR A 1 360 ? 0.840 12.869 12.569 1.00 91.12 360 THR A N 1
ATOM 2973 C CA . THR A 1 360 ? 0.091 12.358 11.416 1.00 91.12 360 THR A CA 1
ATOM 2974 C C . THR A 1 360 ? 0.334 13.198 10.156 1.00 91.12 360 THR A C 1
ATOM 2976 O O . THR A 1 360 ? 0.541 12.653 9.070 1.00 91.12 360 THR A O 1
ATOM 2979 N N . LYS A 1 361 ? 0.373 14.533 10.280 1.00 93.50 361 LYS A N 1
ATOM 2980 C CA . LYS A 1 361 ? 0.695 15.430 9.158 1.00 93.50 361 LYS A CA 1
ATOM 2981 C C . LYS A 1 361 ? 2.106 15.215 8.626 1.00 93.50 361 LYS A C 1
ATOM 2983 O O . LYS A 1 361 ? 2.283 15.242 7.411 1.00 93.50 361 LYS A O 1
ATOM 2988 N N . GLU A 1 362 ? 3.089 15.017 9.501 1.00 94.44 362 GLU A N 1
ATOM 2989 C CA . GLU A 1 362 ? 4.476 14.754 9.094 1.00 94.44 362 GLU A CA 1
ATOM 2990 C C . GLU A 1 362 ? 4.562 13.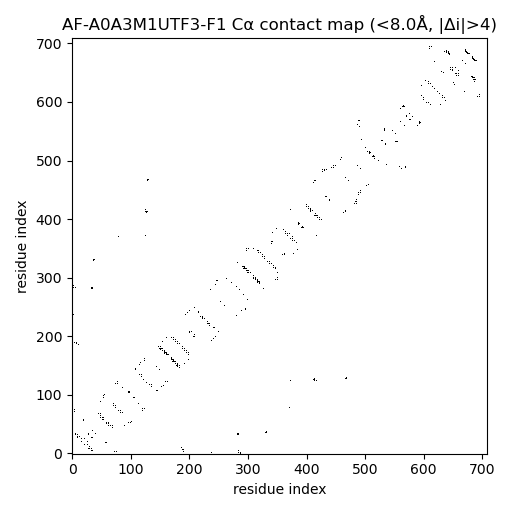495 8.219 1.00 94.44 362 GLU A C 1
ATOM 2992 O O . GLU A 1 362 ? 5.113 13.554 7.120 1.00 94.44 362 GLU A O 1
ATOM 2997 N N . VAL A 1 363 ? 3.916 12.403 8.643 1.00 95.44 363 VAL A N 1
ATOM 2998 C CA . VAL A 1 363 ? 3.857 11.140 7.886 1.00 95.44 363 VAL A CA 1
ATOM 2999 C C . VAL A 1 363 ? 3.165 11.326 6.529 1.00 95.44 363 VAL A C 1
ATOM 3001 O O . VAL A 1 363 ? 3.676 10.887 5.497 1.00 95.44 363 VAL A O 1
ATOM 3004 N N . VAL A 1 364 ? 2.027 12.031 6.497 1.00 95.62 364 VAL A N 1
ATOM 3005 C CA . VAL A 1 364 ? 1.300 12.332 5.251 1.00 95.62 364 VAL A CA 1
ATOM 3006 C C . VAL A 1 364 ? 2.168 13.139 4.280 1.00 95.62 364 VAL A C 1
ATOM 3008 O O . VAL A 1 364 ? 2.211 12.820 3.091 1.00 95.62 364 VAL A O 1
ATOM 3011 N N . GLN A 1 365 ? 2.869 14.174 4.756 1.00 95.31 365 GLN A N 1
ATOM 3012 C CA . GLN A 1 365 ? 3.730 15.000 3.900 1.00 95.31 365 GLN A CA 1
ATOM 3013 C C . GLN A 1 365 ? 4.947 14.231 3.392 1.00 95.31 365 GLN A C 1
ATOM 3015 O O . GLN A 1 365 ? 5.304 14.379 2.222 1.00 95.31 365 GLN A O 1
ATOM 3020 N N . PHE A 1 366 ? 5.546 13.386 4.232 1.00 94.69 366 PHE A N 1
ATOM 3021 C CA . PHE A 1 366 ? 6.661 12.537 3.834 1.00 94.69 366 PHE A CA 1
ATOM 3022 C C . PHE A 1 366 ? 6.267 11.621 2.671 1.00 94.69 366 PHE A C 1
ATOM 3024 O O . PHE A 1 366 ? 6.872 11.691 1.597 1.00 94.69 366 PHE A O 1
ATOM 3031 N N . PHE A 1 367 ? 5.191 10.838 2.822 1.00 94.06 367 PHE A N 1
ATOM 3032 C CA . PHE A 1 367 ? 4.787 9.909 1.765 1.00 94.06 367 PHE A CA 1
ATOM 3033 C C . PHE A 1 367 ? 4.241 10.618 0.522 1.00 94.06 367 PHE A C 1
ATOM 3035 O O . PHE A 1 367 ? 4.493 10.168 -0.597 1.00 94.06 367 PHE A O 1
ATOM 3042 N N . LYS A 1 368 ? 3.610 11.789 0.680 1.00 93.88 368 LYS A N 1
ATOM 3043 C CA . LYS A 1 368 ? 3.243 12.655 -0.449 1.00 93.88 368 LYS A CA 1
ATOM 3044 C C . LYS A 1 368 ? 4.466 13.104 -1.254 1.00 93.88 368 LYS A C 1
ATOM 3046 O O . LYS A 1 368 ? 4.412 13.085 -2.484 1.00 93.88 368 LYS A O 1
ATOM 3051 N N . LYS A 1 369 ? 5.552 13.512 -0.581 1.00 92.00 369 LYS A N 1
ATOM 3052 C CA . LYS A 1 369 ? 6.804 13.939 -1.227 1.00 92.00 369 LYS A CA 1
ATOM 3053 C C . LYS A 1 369 ? 7.499 12.765 -1.918 1.00 92.00 369 LYS A C 1
ATOM 3055 O O . LYS A 1 369 ? 7.876 12.908 -3.074 1.00 92.00 369 LYS A O 1
ATOM 3060 N N . SER A 1 370 ? 7.571 11.607 -1.256 1.00 87.44 370 SER A N 1
ATOM 3061 C CA . SER A 1 370 ? 8.178 10.380 -1.807 1.00 87.44 370 SER A CA 1
ATOM 3062 C C . SER A 1 370 ? 7.459 9.819 -3.042 1.00 87.44 370 SER A C 1
ATOM 3064 O O . SER A 1 370 ? 7.980 8.935 -3.709 1.00 87.44 370 SER A O 1
ATOM 3066 N N . ALA A 1 371 ? 6.242 10.300 -3.331 1.00 89.88 371 ALA A N 1
ATOM 3067 C CA . ALA A 1 371 ? 5.375 9.804 -4.398 1.00 89.88 371 ALA A CA 1
ATOM 3068 C C . ALA A 1 371 ? 5.008 8.305 -4.298 1.00 89.88 371 ALA A C 1
ATOM 3070 O O . ALA A 1 371 ? 4.523 7.739 -5.276 1.00 89.88 371 ALA A O 1
ATOM 3071 N N . SER A 1 372 ? 5.156 7.685 -3.120 1.00 91.25 372 SER A N 1
ATOM 3072 C CA . SER A 1 372 ? 4.635 6.347 -2.822 1.00 91.25 372 SER A CA 1
ATOM 3073 C C . SER A 1 372 ? 3.132 6.417 -2.555 1.00 91.25 372 SER A C 1
ATOM 3075 O O . SER A 1 372 ? 2.683 6.668 -1.433 1.00 91.25 372 SER A O 1
ATOM 3077 N N . TYR A 1 373 ? 2.326 6.238 -3.606 1.00 94.62 373 TYR A N 1
ATOM 3078 C CA . TYR A 1 373 ? 0.872 6.370 -3.502 1.00 94.62 373 TYR A CA 1
ATOM 3079 C C . TYR A 1 373 ? 0.222 5.377 -2.529 1.00 94.62 373 TYR A C 1
ATOM 3081 O O . TYR A 1 373 ? -0.651 5.817 -1.778 1.00 94.62 373 TYR A O 1
ATOM 3089 N N . PRO A 1 374 ? 0.631 4.093 -2.448 1.00 93.62 374 PRO A N 1
ATOM 3090 C CA . PRO A 1 374 ? 0.069 3.173 -1.458 1.00 93.62 374 PRO A CA 1
ATOM 3091 C C . PRO A 1 374 ? 0.286 3.639 -0.011 1.00 93.62 374 PRO A C 1
ATOM 3093 O O . PRO A 1 374 ? -0.656 3.664 0.783 1.00 93.62 374 PRO A O 1
ATOM 3096 N N . LEU A 1 375 ? 1.506 4.070 0.333 1.00 94.12 375 LEU A N 1
ATOM 3097 C CA . LEU A 1 375 ? 1.830 4.544 1.685 1.00 94.12 375 LEU A CA 1
ATOM 3098 C C . LEU A 1 375 ? 1.171 5.892 1.991 1.00 94.12 375 LEU A C 1
ATOM 3100 O O . LEU A 1 375 ? 0.686 6.105 3.102 1.00 94.12 375 LEU A O 1
ATOM 3104 N N . TYR A 1 376 ? 1.079 6.775 0.994 1.00 96.00 376 TYR A N 1
ATOM 3105 C CA . TYR A 1 376 ? 0.355 8.036 1.119 1.00 96.00 376 TYR A CA 1
ATOM 3106 C C . TYR A 1 376 ? -1.130 7.808 1.429 1.00 96.00 376 TYR A C 1
ATOM 3108 O O . TYR A 1 376 ? -1.649 8.413 2.363 1.00 96.00 376 TYR A O 1
ATOM 3116 N N . ILE A 1 377 ? -1.807 6.898 0.722 1.00 95.94 377 ILE A N 1
ATOM 3117 C CA . ILE A 1 377 ? -3.218 6.571 0.983 1.00 95.94 377 ILE A CA 1
ATOM 3118 C C . ILE A 1 377 ? -3.416 5.976 2.384 1.00 95.94 377 ILE A C 1
ATOM 3120 O O . ILE A 1 377 ? -4.349 6.379 3.080 1.00 95.94 377 ILE A O 1
ATOM 3124 N N . ARG A 1 378 ? -2.526 5.083 2.842 1.00 94.81 378 ARG A N 1
ATOM 3125 C CA . ARG A 1 378 ? -2.558 4.567 4.226 1.00 94.81 378 ARG A CA 1
ATOM 3126 C C . ARG A 1 378 ? -2.440 5.693 5.256 1.00 94.81 378 ARG A C 1
ATOM 3128 O O . ARG A 1 378 ? -3.230 5.752 6.196 1.00 94.81 378 ARG A O 1
ATOM 3135 N N . ALA A 1 379 ? -1.507 6.625 5.049 1.00 95.75 379 ALA A N 1
ATOM 3136 C CA . ALA A 1 379 ? -1.330 7.781 5.926 1.00 95.75 379 ALA A CA 1
ATOM 3137 C C . ALA A 1 379 ? -2.567 8.695 5.944 1.00 95.75 379 ALA A C 1
ATOM 3139 O O . ALA A 1 379 ? -2.983 9.154 7.010 1.00 95.75 379 ALA A O 1
ATOM 3140 N N . ILE A 1 380 ? -3.187 8.924 4.781 1.00 96.12 380 ILE A N 1
ATOM 3141 C CA . ILE A 1 380 ? -4.434 9.690 4.669 1.00 96.12 380 ILE A CA 1
ATOM 3142 C C . ILE A 1 380 ? -5.564 9.008 5.442 1.00 96.12 380 ILE A C 1
ATOM 3144 O O . ILE A 1 380 ? -6.252 9.684 6.199 1.00 96.12 380 ILE A O 1
ATOM 3148 N N . ASN A 1 381 ? -5.730 7.690 5.309 1.00 94.06 381 ASN A N 1
ATOM 3149 C CA . ASN A 1 381 ? -6.766 6.944 6.024 1.00 94.06 381 ASN A CA 1
ATOM 3150 C C . ASN A 1 381 ? -6.639 7.101 7.550 1.00 94.06 381 ASN A C 1
ATOM 3152 O O . ASN A 1 381 ? -7.616 7.410 8.230 1.00 94.06 381 ASN A O 1
ATOM 3156 N N . ASN A 1 382 ? -5.424 6.979 8.094 1.00 92.00 382 ASN A N 1
ATOM 3157 C CA . ASN A 1 382 ? -5.186 7.207 9.524 1.00 92.00 382 ASN A CA 1
ATOM 3158 C C . ASN A 1 382 ? -5.544 8.629 9.948 1.00 92.00 382 ASN A C 1
ATOM 3160 O O . ASN A 1 382 ? -6.123 8.835 11.015 1.00 92.00 382 ASN A O 1
ATOM 3164 N N . TYR A 1 383 ? -5.226 9.611 9.103 1.00 93.69 383 TYR A N 1
ATOM 3165 C CA . TYR A 1 383 ? -5.550 10.995 9.399 1.00 93.69 383 TYR A CA 1
ATOM 3166 C C . TYR A 1 383 ? -7.060 11.254 9.363 1.00 93.69 383 TYR A C 1
ATOM 3168 O O . TYR A 1 383 ? -7.578 11.906 10.265 1.00 93.69 383 TYR A O 1
ATOM 3176 N N . ILE A 1 384 ? -7.782 10.686 8.394 1.00 91.56 384 ILE A N 1
ATOM 3177 C CA . ILE A 1 384 ? -9.250 10.737 8.343 1.00 91.56 384 ILE A CA 1
ATOM 3178 C C . ILE A 1 384 ? -9.847 10.176 9.636 1.00 91.56 384 ILE A C 1
ATOM 3180 O O . ILE A 1 384 ? -10.638 10.860 10.283 1.00 91.56 384 ILE A O 1
ATOM 3184 N N . LYS A 1 385 ? -9.405 8.990 10.068 1.00 88.94 385 LYS A N 1
ATOM 3185 C CA . LYS A 1 385 ? -9.903 8.352 11.296 1.00 88.94 385 LYS A CA 1
ATOM 3186 C C . LYS A 1 385 ? -9.609 9.181 12.551 1.00 88.94 385 LYS A C 1
ATOM 3188 O O . LYS A 1 385 ? -10.453 9.276 13.440 1.00 88.94 385 LYS A O 1
ATOM 3193 N N . LEU A 1 386 ? -8.450 9.841 12.620 1.00 88.81 386 LEU A N 1
ATOM 3194 C CA . LEU A 1 386 ? -8.144 10.798 13.689 1.00 88.81 386 LEU A CA 1
ATOM 3195 C C . LEU A 1 386 ? -9.079 12.021 13.660 1.00 88.81 386 LEU A C 1
ATOM 3197 O O . LEU A 1 386 ? -9.525 12.482 14.707 1.00 88.81 386 LEU A O 1
ATOM 3201 N N . LEU A 1 387 ? -9.367 12.567 12.478 1.00 87.00 387 LEU A N 1
ATOM 3202 C CA . LEU A 1 387 ? -10.234 13.739 12.322 1.00 87.00 387 LEU A CA 1
ATOM 3203 C C . LEU A 1 387 ? -11.700 13.431 12.649 1.00 87.00 387 LEU A C 1
ATOM 3205 O O . LEU A 1 387 ? -12.368 14.286 13.238 1.00 87.00 387 LEU A O 1
ATOM 3209 N N . GLN A 1 388 ? -12.171 12.225 12.315 1.00 82.00 388 GLN A N 1
ATOM 3210 C CA . GLN A 1 388 ? -13.504 11.730 12.670 1.00 82.00 388 GLN A CA 1
ATOM 3211 C C . GLN A 1 388 ? -13.681 11.632 14.192 1.00 82.00 388 GLN A C 1
ATOM 3213 O O . GLN A 1 388 ? -14.689 12.098 14.703 1.00 82.00 388 GLN A O 1
ATOM 3218 N N . ARG A 1 389 ? -12.673 11.148 14.936 1.00 81.25 389 ARG A N 1
ATOM 3219 C CA . ARG A 1 389 ? -12.702 11.127 16.418 1.00 81.25 389 ARG A CA 1
ATOM 3220 C C . ARG A 1 389 ? -12.837 12.501 17.063 1.00 81.25 389 ARG A C 1
ATOM 3222 O O . ARG A 1 389 ? -13.326 12.609 18.179 1.00 81.25 389 ARG A O 1
ATOM 3229 N N . ASN A 1 390 ? -12.340 13.529 16.384 1.00 78.56 390 ASN A N 1
ATOM 3230 C CA . ASN A 1 390 ? -12.341 14.902 16.875 1.00 78.56 390 ASN A CA 1
ATOM 3231 C C . ASN A 1 390 ? -13.544 15.712 16.352 1.00 78.56 390 ASN A C 1
ATOM 3233 O O . ASN A 1 390 ? -13.528 16.936 16.469 1.00 78.56 390 ASN A O 1
ATOM 3237 N N . ASP A 1 391 ? -14.535 15.066 15.722 1.00 70.12 391 ASP A N 1
ATOM 3238 C CA . ASP A 1 391 ? -15.719 15.693 15.112 1.00 70.12 391 ASP A CA 1
ATOM 3239 C C . ASP A 1 391 ? -15.388 16.818 14.106 1.00 70.12 391 ASP A C 1
ATOM 3241 O O . ASP A 1 391 ? -16.091 17.822 13.975 1.00 70.12 391 ASP A O 1
ATOM 3245 N N . THR A 1 392 ? -14.297 16.663 13.345 1.00 77.06 392 THR A N 1
ATOM 3246 C CA . THR A 1 392 ? -13.819 17.676 12.379 1.00 77.06 392 THR A CA 1
ATOM 3247 C C . THR A 1 392 ? -14.129 17.325 10.919 1.00 77.06 392 THR A C 1
ATOM 3249 O O . THR A 1 392 ? -13.239 17.302 10.067 1.00 77.06 392 THR A O 1
ATOM 3252 N N . ALA A 1 393 ? -15.409 17.114 10.597 1.00 70.56 393 ALA A N 1
ATOM 3253 C CA . ALA A 1 393 ? -15.866 16.659 9.275 1.00 70.56 393 ALA A CA 1
ATOM 3254 C C . ALA A 1 393 ? -15.356 17.502 8.080 1.00 70.56 393 ALA A C 1
ATOM 3256 O O . ALA A 1 393 ? -14.957 16.954 7.052 1.00 70.56 393 ALA A O 1
ATOM 3257 N N . ASN A 1 394 ? -15.273 18.831 8.225 1.00 75.88 394 ASN A N 1
ATOM 3258 C CA . ASN A 1 394 ? -14.755 19.714 7.168 1.00 75.88 394 ASN A CA 1
ATOM 3259 C C . ASN A 1 394 ? -13.287 19.415 6.810 1.00 75.88 394 ASN A C 1
ATOM 3261 O O . ASN A 1 394 ? -12.929 19.409 5.635 1.00 75.88 394 ASN A O 1
ATOM 3265 N N . LYS A 1 395 ? -12.442 19.107 7.806 1.00 84.56 395 LYS A N 1
ATOM 3266 C CA . LYS A 1 395 ? -11.028 18.773 7.567 1.00 84.56 395 LYS A CA 1
ATOM 3267 C C . LYS A 1 395 ? -10.883 17.433 6.843 1.00 84.56 395 LYS A C 1
ATOM 3269 O O . LYS A 1 395 ? -9.999 17.290 6.001 1.00 84.56 395 LYS A O 1
ATOM 3274 N N . THR A 1 396 ? -11.749 16.465 7.149 1.00 85.00 396 THR A N 1
ATOM 3275 C CA . THR A 1 396 ? -11.800 15.178 6.440 1.00 85.00 396 THR A CA 1
ATOM 3276 C C . THR A 1 396 ? -12.097 15.391 4.959 1.00 85.00 396 THR A C 1
ATOM 3278 O O . THR A 1 396 ? -11.403 14.846 4.099 1.00 85.00 396 THR A O 1
ATOM 3281 N N . TYR A 1 397 ? -13.074 16.245 4.648 1.00 82.94 397 TYR A N 1
ATOM 3282 C CA . TYR A 1 397 ? -13.411 16.584 3.269 1.00 82.94 397 TYR A CA 1
ATOM 3283 C C . TYR A 1 397 ? -12.276 17.306 2.527 1.00 82.94 397 TYR A C 1
ATOM 3285 O O . TYR A 1 397 ? -11.993 16.985 1.368 1.00 82.94 397 TYR A O 1
ATOM 3293 N N . ASP A 1 398 ? -11.607 18.257 3.182 1.00 86.69 398 ASP A N 1
ATOM 3294 C CA . ASP A 1 398 ? -10.453 18.953 2.603 1.00 86.69 398 ASP A CA 1
ATOM 3295 C C . ASP A 1 398 ? -9.341 17.964 2.235 1.00 86.69 398 ASP A C 1
ATOM 3297 O O . ASP A 1 398 ? -8.760 18.041 1.148 1.00 86.69 398 ASP A O 1
ATOM 3301 N N . LEU A 1 399 ? -9.102 16.977 3.101 1.00 90.06 399 LEU A N 1
ATOM 3302 C CA . LEU A 1 399 ? -8.096 15.947 2.884 1.00 90.06 399 LEU A CA 1
ATOM 3303 C C . LEU A 1 399 ? -8.446 15.028 1.704 1.00 90.06 399 LEU A C 1
ATOM 3305 O O . LEU A 1 399 ? -7.600 14.797 0.839 1.00 90.06 399 LEU A O 1
ATOM 3309 N N . LEU A 1 400 ? -9.696 14.557 1.621 1.00 90.19 400 LEU A N 1
ATOM 3310 C CA . LEU A 1 400 ? -10.193 13.791 0.469 1.00 90.19 400 LEU A CA 1
ATOM 3311 C C . LEU A 1 400 ? -10.057 14.605 -0.824 1.00 90.19 400 LEU A C 1
ATOM 3313 O O . LEU A 1 400 ? -9.538 14.123 -1.831 1.00 90.19 400 LEU A O 1
ATOM 3317 N N . THR A 1 401 ? -10.446 15.878 -0.784 1.00 88.31 401 THR A N 1
ATOM 3318 C CA . THR A 1 401 ? -10.317 16.795 -1.918 1.00 88.31 401 THR A CA 1
ATOM 3319 C C . THR A 1 401 ? -8.864 16.936 -2.379 1.00 88.31 401 THR A C 1
ATOM 3321 O O . THR A 1 401 ? -8.599 16.991 -3.585 1.00 88.31 401 THR A O 1
ATOM 3324 N N . ASP A 1 402 ? -7.912 16.989 -1.451 1.00 91.06 402 ASP A N 1
ATOM 3325 C CA . ASP A 1 402 ? -6.490 17.084 -1.769 1.00 91.06 402 ASP A CA 1
ATOM 3326 C C . ASP A 1 402 ? -5.944 15.817 -2.434 1.00 91.06 402 ASP A C 1
ATOM 3328 O O . ASP A 1 402 ? -5.156 15.936 -3.379 1.00 91.06 402 ASP A O 1
ATOM 3332 N N . VAL A 1 403 ? -6.410 14.628 -2.033 1.00 94.12 403 VAL A N 1
ATOM 3333 C CA . VAL A 1 403 ? -6.088 13.362 -2.717 1.00 94.12 403 VAL A CA 1
ATOM 3334 C C . VAL A 1 403 ? -6.572 13.397 -4.168 1.00 94.12 403 VAL A C 1
ATOM 3336 O O . VAL A 1 403 ? -5.786 13.149 -5.084 1.00 94.12 403 VAL A O 1
ATOM 3339 N N . PHE A 1 404 ? -7.825 13.799 -4.405 1.00 91.06 404 PHE A N 1
ATOM 3340 C CA . PHE A 1 404 ? -8.384 13.911 -5.759 1.00 91.06 404 PHE A CA 1
ATOM 3341 C C . PHE A 1 404 ? -7.655 14.945 -6.619 1.00 91.06 404 PHE A C 1
ATOM 3343 O O . PHE A 1 404 ? -7.375 14.696 -7.794 1.00 91.06 404 PHE A O 1
ATOM 3350 N N . LYS A 1 405 ? -7.324 16.113 -6.051 1.00 91.12 405 LYS A N 1
ATOM 3351 C CA . LYS A 1 405 ? -6.545 17.149 -6.747 1.00 91.12 405 LYS A CA 1
ATOM 3352 C C . LYS A 1 405 ? -5.155 16.641 -7.119 1.00 91.12 405 LYS A C 1
ATOM 3354 O O . LYS A 1 405 ? -4.691 16.937 -8.218 1.00 91.12 405 LYS A O 1
ATOM 3359 N N . LEU A 1 406 ? -4.487 15.921 -6.217 1.00 93.31 406 LEU A N 1
ATOM 3360 C CA . LEU A 1 406 ? -3.170 15.349 -6.483 1.00 93.31 406 LEU A CA 1
ATOM 3361 C C . LEU A 1 406 ? -3.250 14.294 -7.589 1.00 93.31 406 LEU A C 1
ATOM 3363 O O . LEU A 1 406 ? -2.483 14.379 -8.544 1.00 93.31 406 LEU A O 1
ATOM 3367 N N . GLY A 1 407 ? -4.211 13.371 -7.496 1.00 92.81 407 GLY A N 1
ATOM 3368 C CA . GLY A 1 407 ? -4.441 12.345 -8.510 1.00 92.81 407 GLY A CA 1
ATOM 3369 C C . GLY A 1 407 ? -4.730 12.937 -9.889 1.00 92.81 407 GLY A C 1
ATOM 3370 O O . GLY A 1 407 ? -4.059 12.593 -10.856 1.00 92.81 407 GLY A O 1
ATOM 3371 N N . SER A 1 408 ? -5.624 13.929 -9.964 1.00 90.19 408 SER A N 1
ATOM 3372 C CA . SER A 1 408 ? -5.966 14.610 -11.225 1.00 90.19 408 SER A CA 1
ATOM 3373 C C . SER A 1 408 ? -4.766 15.332 -11.849 1.00 90.19 408 SER A C 1
ATOM 3375 O O . SER A 1 408 ? -4.600 15.328 -13.063 1.00 90.19 408 SER A O 1
ATOM 3377 N N . LYS A 1 409 ? -3.897 15.947 -11.032 1.00 91.56 409 LYS A N 1
ATOM 3378 C CA . LYS A 1 409 ? -2.671 16.612 -11.514 1.00 91.56 409 LYS A CA 1
ATOM 3379 C C . LYS A 1 409 ? -1.604 15.633 -12.001 1.00 91.56 409 LYS A C 1
ATOM 3381 O O . LYS A 1 409 ? -0.707 16.045 -12.727 1.00 91.56 409 LYS A O 1
ATOM 3386 N N . ARG A 1 410 ? -1.664 14.375 -11.562 1.00 91.12 410 ARG A N 1
ATOM 3387 C CA . ARG A 1 410 ? -0.655 13.343 -11.824 1.00 91.12 410 ARG A CA 1
ATOM 3388 C C . ARG A 1 410 ? -1.216 12.169 -12.622 1.00 91.12 410 ARG A C 1
ATOM 3390 O O . ARG A 1 410 ? -0.704 11.064 -12.498 1.00 91.12 410 ARG A O 1
ATOM 3397 N N . MET A 1 411 ? -2.243 12.385 -13.448 1.00 88.06 411 MET A N 1
ATOM 3398 C CA . MET A 1 411 ? -2.857 11.323 -14.261 1.00 88.06 411 MET A CA 1
ATOM 3399 C C . MET A 1 411 ? -1.832 10.552 -15.103 1.00 88.06 411 MET A C 1
ATOM 3401 O O . MET A 1 411 ? -1.896 9.329 -15.173 1.00 88.06 411 MET A O 1
ATOM 3405 N N . GLU A 1 412 ? -0.834 11.242 -15.661 1.00 85.62 412 GLU A N 1
ATOM 3406 C CA . GLU A 1 412 ? 0.247 10.613 -16.436 1.00 85.62 412 GLU A CA 1
ATOM 3407 C C . GLU A 1 412 ? 1.243 9.803 -15.594 1.00 85.62 412 GLU A C 1
ATOM 3409 O O . GLU A 1 412 ? 1.965 8.975 -16.133 1.00 85.62 412 GLU A O 1
ATOM 3414 N N . GLN A 1 413 ? 1.273 10.030 -14.282 1.00 89.00 413 GLN A N 1
ATOM 3415 C CA . GLN A 1 413 ? 2.162 9.379 -13.317 1.00 89.00 413 GLN A CA 1
ATOM 3416 C C . GLN A 1 413 ? 1.353 8.466 -12.386 1.00 89.00 413 GLN A C 1
ATOM 3418 O O . GLN A 1 413 ? 1.578 8.462 -11.178 1.00 89.00 413 GLN A O 1
ATOM 3423 N N . GLY A 1 414 ? 0.331 7.785 -12.916 1.00 88.62 414 GLY A N 1
ATOM 3424 C CA . GLY A 1 414 ? -0.524 6.844 -12.180 1.00 88.62 414 GLY A CA 1
ATOM 3425 C C . GLY A 1 414 ? -1.459 7.468 -11.138 1.00 88.62 414 GLY A C 1
ATOM 3426 O O . GLY A 1 414 ? -2.001 6.771 -10.281 1.00 88.62 414 GLY A O 1
ATOM 3427 N N . GLY A 1 415 ? -1.703 8.779 -11.205 1.00 92.75 415 GLY A N 1
ATOM 3428 C CA . GLY A 1 415 ? -2.574 9.507 -10.277 1.00 92.75 415 GLY A CA 1
ATOM 3429 C C . GLY A 1 415 ? -4.016 8.988 -10.212 1.00 92.75 415 GLY A C 1
ATOM 3430 O O . GLY A 1 415 ? -4.709 9.242 -9.228 1.00 92.75 415 GLY A O 1
ATOM 3431 N N . PHE A 1 416 ? -4.457 8.193 -11.191 1.00 92.62 416 PHE A N 1
ATOM 3432 C CA . PHE A 1 416 ? -5.746 7.505 -11.137 1.00 92.62 416 PHE A CA 1
ATOM 3433 C C . PHE A 1 416 ? -5.851 6.511 -9.967 1.00 92.62 416 PHE A C 1
ATOM 3435 O O . PHE A 1 416 ? -6.932 6.354 -9.405 1.00 92.62 416 PHE A O 1
ATOM 3442 N N . TYR A 1 417 ? -4.737 5.923 -9.514 1.00 93.75 417 TYR A N 1
ATOM 3443 C CA . TYR A 1 417 ? -4.717 5.107 -8.296 1.00 93.75 417 TYR A CA 1
ATOM 3444 C C . TYR A 1 417 ? -5.169 5.919 -7.074 1.00 93.75 417 TYR A C 1
ATOM 3446 O O . TYR A 1 417 ? -6.028 5.480 -6.312 1.00 93.75 417 TYR A O 1
ATOM 3454 N N . LEU A 1 418 ? -4.664 7.152 -6.932 1.00 95.19 418 LEU A N 1
ATOM 3455 C CA . LEU A 1 418 ? -5.072 8.061 -5.858 1.00 95.19 418 LEU A CA 1
ATOM 3456 C C . LEU A 1 418 ? -6.554 8.424 -5.950 1.00 95.19 418 LEU A C 1
ATOM 3458 O O . LEU A 1 418 ? -7.216 8.522 -4.924 1.00 95.19 418 LEU A O 1
ATOM 3462 N N . ILE A 1 419 ? -7.075 8.614 -7.162 1.00 93.94 419 ILE A N 1
ATOM 3463 C CA . ILE A 1 419 ? -8.494 8.915 -7.382 1.00 93.94 419 ILE A CA 1
ATOM 3464 C C . ILE A 1 419 ? -9.366 7.725 -6.967 1.00 93.94 419 ILE A C 1
ATOM 3466 O O . ILE A 1 419 ? -10.345 7.908 -6.249 1.00 93.94 419 ILE A O 1
ATOM 3470 N N . CYS A 1 420 ? -8.986 6.509 -7.363 1.00 93.44 420 CYS A N 1
ATOM 3471 C CA . CYS A 1 420 ? -9.692 5.284 -7.003 1.00 93.44 420 CYS A CA 1
ATOM 3472 C C . CYS A 1 420 ? -9.706 5.054 -5.487 1.00 93.44 420 CYS A C 1
ATOM 3474 O O . CYS A 1 420 ? -10.768 4.865 -4.895 1.00 93.44 420 CYS A O 1
ATOM 3476 N N . CYS A 1 421 ? -8.546 5.134 -4.834 1.00 93.56 421 CYS A N 1
ATOM 3477 C CA . CYS A 1 421 ? -8.465 5.009 -3.381 1.00 93.56 421 CYS A CA 1
ATOM 3478 C C . CYS A 1 421 ? -9.169 6.165 -2.660 1.00 93.56 421 CYS A C 1
ATOM 3480 O O . CYS A 1 421 ? -9.806 5.950 -1.636 1.00 93.56 421 CYS A O 1
ATOM 3482 N N . GLY A 1 422 ? -9.089 7.384 -3.196 1.00 93.50 422 GLY A N 1
ATOM 3483 C CA . GLY A 1 422 ? -9.813 8.539 -2.678 1.00 93.50 422 GLY A CA 1
ATOM 3484 C C . GLY A 1 422 ? -11.327 8.334 -2.721 1.00 93.50 422 GLY A C 1
ATOM 3485 O O . GLY A 1 422 ? -12.005 8.695 -1.765 1.00 93.50 422 GLY A O 1
ATOM 3486 N N . LEU A 1 423 ? -11.856 7.727 -3.790 1.00 92.69 423 LEU A N 1
ATOM 3487 C CA . LEU A 1 423 ? -13.273 7.375 -3.897 1.00 92.69 423 LEU A CA 1
ATOM 3488 C C . LEU A 1 423 ? -13.670 6.314 -2.868 1.00 92.69 423 LEU A C 1
ATOM 3490 O O . LEU A 1 423 ? -14.690 6.480 -2.207 1.00 92.69 423 LEU A O 1
ATOM 3494 N N . ARG A 1 424 ? -12.844 5.278 -2.673 1.00 93.12 424 ARG A N 1
ATOM 3495 C CA . ARG A 1 424 ? -13.052 4.271 -1.619 1.00 93.12 424 ARG A CA 1
ATOM 3496 C C . ARG A 1 424 ? -13.124 4.914 -0.231 1.00 93.12 424 ARG A C 1
ATOM 3498 O O . ARG A 1 424 ? -14.082 4.688 0.498 1.00 93.12 424 ARG A O 1
ATOM 3505 N N . LEU A 1 425 ? -12.156 5.768 0.107 1.00 92.31 425 LEU A N 1
ATOM 3506 C CA . LEU A 1 425 ? -12.140 6.482 1.389 1.00 92.31 425 LEU A CA 1
ATOM 3507 C C . LEU A 1 425 ? -13.348 7.418 1.537 1.00 92.31 425 LEU A C 1
ATOM 3509 O O . LEU A 1 425 ? -13.917 7.530 2.617 1.00 92.31 425 LEU A O 1
ATOM 3513 N N . ALA A 1 426 ? -13.758 8.081 0.454 1.00 89.62 426 ALA A N 1
ATOM 3514 C CA . ALA A 1 426 ? -14.952 8.915 0.452 1.00 89.62 426 ALA A CA 1
ATOM 3515 C C . ALA A 1 426 ? -16.227 8.087 0.667 1.00 89.62 426 ALA A C 1
ATOM 3517 O O . ALA A 1 426 ? -17.084 8.516 1.430 1.00 89.62 426 ALA A O 1
ATOM 3518 N N . ASN A 1 427 ? -16.343 6.902 0.055 1.00 88.25 427 ASN A N 1
ATOM 3519 C CA . ASN A 1 427 ? -17.436 5.964 0.322 1.00 88.25 427 ASN A CA 1
ATOM 3520 C C . ASN A 1 427 ? -17.487 5.586 1.801 1.00 88.25 427 ASN A C 1
ATOM 3522 O O . ASN A 1 427 ? -18.554 5.672 2.398 1.00 88.25 427 ASN A O 1
ATOM 3526 N N . ASP A 1 428 ? -16.351 5.199 2.386 1.00 87.38 428 ASP A N 1
ATOM 3527 C CA . ASP A 1 428 ? -16.273 4.798 3.794 1.00 87.38 428 ASP A CA 1
ATOM 3528 C C . ASP A 1 428 ? -16.769 5.921 4.723 1.00 87.38 428 ASP A C 1
ATOM 3530 O O . ASP A 1 428 ? -17.562 5.665 5.624 1.00 87.38 428 ASP A O 1
ATOM 3534 N N . VAL A 1 429 ? -16.372 7.172 4.456 1.00 85.38 429 VAL A N 1
ATOM 3535 C CA . VAL A 1 429 ? -16.797 8.341 5.244 1.00 85.38 429 VAL A CA 1
ATOM 3536 C C . VAL A 1 429 ? -18.262 8.698 4.991 1.00 85.38 429 VAL A C 1
ATOM 3538 O O . VAL A 1 429 ? -19.030 8.867 5.932 1.00 85.38 429 VAL A O 1
ATOM 3541 N N . PHE A 1 430 ? -18.666 8.858 3.731 1.00 80.75 430 PHE A N 1
ATOM 3542 C CA . PHE A 1 430 ? -20.004 9.350 3.416 1.00 80.75 430 PHE A CA 1
ATOM 3543 C C . PHE A 1 430 ? -21.085 8.334 3.769 1.00 80.75 430 PHE A C 1
ATOM 3545 O O . PHE A 1 430 ? -22.113 8.742 4.295 1.00 80.75 430 PHE A O 1
ATOM 3552 N N . LEU A 1 431 ? -20.869 7.034 3.542 1.00 77.62 431 LEU A N 1
ATOM 3553 C CA . LEU A 1 431 ? -21.850 6.009 3.913 1.00 77.62 431 LEU A CA 1
ATOM 3554 C C . LEU A 1 431 ? -22.117 6.010 5.426 1.00 77.62 431 LEU A C 1
ATOM 3556 O O . LEU A 1 431 ? -23.273 5.971 5.835 1.00 77.62 431 LEU A O 1
ATOM 3560 N N . GLU A 1 432 ? -21.082 6.144 6.256 1.00 76.56 432 GLU A N 1
ATOM 3561 C CA . GLU A 1 432 ? -21.249 6.242 7.712 1.00 76.56 432 GLU A CA 1
ATOM 3562 C C . GLU A 1 432 ? -22.041 7.500 8.122 1.00 76.56 432 GLU A C 1
ATOM 3564 O O . GLU A 1 432 ? -22.896 7.457 9.006 1.00 76.56 432 GLU A O 1
ATOM 3569 N N . GLU A 1 433 ? -21.800 8.632 7.456 1.00 68.62 433 GLU A N 1
ATOM 3570 C CA . GLU A 1 433 ? -22.537 9.873 7.714 1.00 68.62 433 GLU A CA 1
ATOM 3571 C C . GLU A 1 433 ? -23.993 9.805 7.232 1.00 68.62 433 GLU A C 1
ATOM 3573 O O . GLU A 1 433 ? -24.869 10.383 7.872 1.00 68.62 433 GLU A O 1
ATOM 3578 N N . THR A 1 434 ? -24.288 9.078 6.147 1.00 62.00 434 THR A N 1
ATOM 3579 C CA . THR A 1 434 ? -25.658 8.957 5.616 1.00 62.00 434 THR A CA 1
ATOM 3580 C C . THR A 1 434 ? -26.645 8.314 6.594 1.00 62.00 434 THR A C 1
ATOM 3582 O O . THR A 1 434 ? -27.844 8.569 6.513 1.00 62.00 434 THR A O 1
ATOM 3585 N N . GLU A 1 435 ? -26.171 7.525 7.557 1.00 55.94 435 GLU A N 1
ATOM 3586 C CA . GLU A 1 435 ? -27.028 6.901 8.572 1.00 55.94 435 GLU A CA 1
ATOM 3587 C C . GLU A 1 435 ? -27.379 7.850 9.734 1.00 55.94 435 GLU A C 1
ATOM 3589 O O . GLU A 1 435 ? -28.279 7.562 10.530 1.00 55.94 435 GLU A O 1
ATOM 3594 N N . LYS A 1 436 ? -26.707 9.006 9.839 1.00 54.06 436 LYS A N 1
ATOM 3595 C CA . LYS A 1 436 ? -26.897 9.957 10.941 1.00 54.06 436 LYS A CA 1
ATOM 3596 C C . LYS A 1 436 ? -28.078 10.905 10.648 1.00 54.06 436 LYS A C 1
ATOM 3598 O O . LYS A 1 436 ? -28.208 11.429 9.542 1.00 54.06 436 LYS A O 1
ATOM 3603 N N . PRO A 1 437 ? -28.963 11.184 11.623 1.00 41.47 437 PRO A N 1
ATOM 3604 C CA . PRO A 1 437 ? -30.079 12.109 11.423 1.00 41.47 437 PRO A CA 1
ATOM 3605 C C . PRO A 1 437 ? -29.607 13.575 11.314 1.00 41.47 437 PRO A C 1
ATOM 3607 O O . PRO A 1 437 ? -28.836 14.044 12.147 1.00 41.47 437 PRO A O 1
ATOM 3610 N N . GLY A 1 438 ? -30.131 14.333 10.337 1.00 43.34 438 GLY A N 1
ATOM 3611 C CA . GLY A 1 438 ? -29.933 15.794 10.232 1.00 43.34 438 GLY A CA 1
ATOM 3612 C C . GLY A 1 438 ? -28.705 16.272 9.437 1.00 43.34 438 GLY A C 1
ATOM 3613 O O . GLY A 1 438 ? -28.220 17.381 9.663 1.00 43.34 438 GLY A O 1
ATOM 3614 N N . VAL A 1 439 ? -28.192 15.469 8.503 1.00 49.81 439 VAL A N 1
ATOM 3615 C CA . VAL A 1 439 ? -26.926 15.710 7.782 1.00 49.81 439 VAL A CA 1
ATOM 3616 C C . VAL A 1 439 ? -27.125 16.623 6.556 1.00 49.81 439 VAL A C 1
ATOM 3618 O O . VAL A 1 439 ? -26.980 16.215 5.407 1.00 49.81 439 VAL A O 1
ATOM 3621 N N . SER A 1 440 ? -27.464 17.898 6.779 1.00 47.12 440 SER A N 1
ATOM 3622 C CA . SER A 1 440 ? -27.622 18.885 5.688 1.00 47.12 440 SER A CA 1
ATOM 3623 C C . SER A 1 440 ? -26.291 19.431 5.148 1.00 47.12 440 SER A C 1
ATOM 3625 O O . SER A 1 440 ? -26.204 19.850 3.995 1.00 47.12 440 SER A O 1
ATOM 3627 N N . TRP A 1 441 ? -25.218 19.392 5.948 1.00 57.75 441 TRP A N 1
ATOM 3628 C CA . TRP A 1 441 ? -23.901 19.925 5.569 1.00 57.75 441 TRP A CA 1
ATOM 3629 C C . TRP A 1 441 ? -23.226 19.127 4.439 1.00 57.75 441 TRP A C 1
ATOM 3631 O O . TRP A 1 441 ? -22.477 19.693 3.641 1.00 57.75 441 TRP A O 1
ATOM 3641 N N . MET A 1 442 ? -23.523 17.829 4.333 1.00 63.38 442 MET A N 1
ATOM 3642 C CA . MET A 1 442 ? -22.910 16.923 3.359 1.00 63.38 442 MET A CA 1
ATOM 3643 C C . MET A 1 442 ? -23.334 17.230 1.917 1.00 63.38 442 MET A C 1
ATOM 3645 O O . MET A 1 442 ? -22.576 16.983 0.989 1.00 63.38 442 MET A O 1
ATOM 3649 N N . ILE A 1 443 ? -24.500 17.839 1.704 1.00 62.44 443 ILE A N 1
ATOM 3650 C CA . ILE A 1 443 ? -25.075 18.086 0.373 1.00 62.44 443 ILE A CA 1
ATOM 3651 C C . ILE A 1 443 ? -24.147 18.936 -0.505 1.00 62.44 443 ILE A C 1
ATOM 3653 O O . ILE A 1 443 ? -23.891 18.589 -1.660 1.00 62.44 443 ILE A O 1
ATOM 3657 N N . HIS A 1 444 ? -23.639 20.052 0.027 1.00 67.00 444 HIS A N 1
ATOM 3658 C CA . HIS A 1 444 ? -22.750 20.948 -0.720 1.00 67.00 444 HIS A CA 1
ATOM 3659 C C . HIS A 1 444 ? -21.382 20.309 -0.986 1.00 67.00 444 HIS A C 1
ATOM 3661 O O . HIS A 1 444 ? -20.760 20.559 -2.021 1.00 67.00 444 HIS A O 1
ATOM 3667 N N . LEU A 1 445 ? -20.927 19.462 -0.062 1.00 73.44 445 LEU A N 1
ATOM 3668 C CA . LEU A 1 445 ? -19.689 18.708 -0.212 1.00 73.44 445 LEU A CA 1
ATOM 3669 C C . LEU A 1 445 ? -19.831 17.616 -1.272 1.00 73.44 445 LEU A C 1
ATOM 3671 O O . LEU A 1 445 ? -18.933 17.459 -2.094 1.00 73.44 445 LEU A O 1
ATOM 3675 N N . LEU A 1 446 ? -20.973 16.926 -1.317 1.00 71.69 446 LEU A N 1
ATOM 3676 C CA . LEU A 1 446 ? -21.280 15.919 -2.329 1.00 71.69 446 LEU A CA 1
ATOM 3677 C C . LEU A 1 446 ? -21.339 16.517 -3.729 1.00 71.69 446 LEU A C 1
ATOM 3679 O O . LEU A 1 446 ? -20.774 15.931 -4.644 1.00 71.69 446 LEU A O 1
ATOM 3683 N N . ASP A 1 447 ? -21.958 17.685 -3.909 1.00 73.56 447 ASP A N 1
ATOM 3684 C CA . ASP A 1 447 ? -21.992 18.347 -5.220 1.00 73.56 447 ASP A CA 1
ATOM 3685 C C . ASP A 1 447 ? -20.565 18.685 -5.697 1.00 73.56 447 ASP A C 1
ATOM 3687 O O . ASP A 1 447 ? -20.151 18.292 -6.786 1.00 73.56 447 ASP A O 1
ATOM 3691 N N . SER A 1 448 ? -19.756 19.312 -4.836 1.00 79.12 448 SER A N 1
ATOM 3692 C CA . SER A 1 448 ? -18.361 19.674 -5.140 1.00 79.12 448 SER A CA 1
ATOM 3693 C C . SER A 1 448 ? -17.460 18.456 -5.389 1.00 79.12 448 SER A C 1
ATOM 3695 O O . SER A 1 448 ? -16.629 18.469 -6.303 1.00 79.12 448 SER A O 1
ATOM 3697 N N . PHE A 1 449 ? -17.639 17.386 -4.614 1.00 82.25 449 PHE A N 1
ATOM 3698 C CA . PHE A 1 449 ? -16.954 16.112 -4.808 1.00 82.25 449 PHE A CA 1
ATOM 3699 C C . PHE A 1 449 ? -17.334 15.473 -6.142 1.00 82.25 449 PHE A C 1
ATOM 3701 O O . PHE A 1 449 ? -16.466 15.073 -6.921 1.00 82.25 449 PHE A O 1
ATOM 3708 N N . PHE A 1 450 ? -18.631 15.439 -6.442 1.00 80.12 450 PHE A N 1
ATOM 3709 C CA . PHE A 1 450 ? -19.138 14.814 -7.649 1.00 80.12 450 PHE A CA 1
ATOM 3710 C C . PHE A 1 450 ? -18.704 15.576 -8.904 1.00 80.12 450 PHE A C 1
ATOM 3712 O O . PHE A 1 450 ? -18.283 14.954 -9.872 1.00 80.12 450 PHE A O 1
ATOM 3719 N N . GLU A 1 451 ? -18.665 16.914 -8.884 1.00 82.75 451 GLU A N 1
ATOM 3720 C CA . GLU A 1 451 ? -18.082 17.700 -9.986 1.00 82.75 451 GLU A CA 1
ATOM 3721 C C . GLU A 1 451 ? -16.611 17.350 -10.273 1.00 82.75 451 GLU A C 1
ATOM 3723 O O . GLU A 1 451 ? -16.157 17.454 -11.415 1.00 82.75 451 GLU A O 1
ATOM 3728 N N . ARG A 1 452 ? -15.837 16.915 -9.268 1.00 84.56 452 ARG A N 1
ATOM 3729 C CA . ARG A 1 452 ? -14.466 16.424 -9.493 1.00 84.56 452 ARG A CA 1
ATOM 3730 C C . ARG A 1 452 ? -14.471 15.048 -10.140 1.00 84.56 452 ARG A C 1
ATOM 3732 O O . ARG A 1 452 ? -13.748 14.860 -11.114 1.00 84.56 452 ARG A O 1
ATOM 3739 N N . LEU A 1 453 ? -15.287 14.122 -9.633 1.00 86.12 453 LEU A N 1
ATOM 3740 C CA . LEU A 1 453 ? -15.438 12.780 -10.208 1.00 86.12 453 LEU A CA 1
ATOM 3741 C C . LEU A 1 453 ? -15.834 12.835 -11.683 1.00 86.12 453 LEU A C 1
ATOM 3743 O O . LEU A 1 453 ? -15.247 12.134 -12.502 1.00 86.12 453 LEU A O 1
ATOM 3747 N N . LYS A 1 454 ? -16.764 13.725 -12.032 1.00 86.69 454 LYS A N 1
ATOM 3748 C CA . LYS A 1 454 ? -17.188 13.945 -13.415 1.00 86.69 454 LYS A CA 1
ATOM 3749 C C . LYS A 1 454 ? -16.031 14.270 -14.349 1.00 86.69 454 LYS A C 1
ATOM 3751 O O . LYS A 1 454 ? -15.852 13.604 -15.359 1.00 86.69 454 LYS A O 1
ATOM 3756 N N . LYS A 1 455 ? -15.205 15.253 -13.976 1.00 86.19 455 LYS A N 1
ATOM 3757 C CA . LYS A 1 455 ? -14.034 15.659 -14.771 1.00 86.19 455 LYS A CA 1
ATOM 3758 C C . LYS A 1 455 ? -13.055 14.510 -14.983 1.00 86.19 455 LYS A C 1
ATOM 3760 O O . LYS A 1 455 ? -12.443 14.418 -16.043 1.00 86.19 455 LYS A O 1
ATOM 3765 N N . VAL A 1 456 ? -12.906 13.643 -13.982 1.00 86.31 456 VAL A N 1
ATOM 3766 C CA . VAL A 1 456 ? -12.091 12.436 -14.124 1.00 86.31 456 VAL A CA 1
ATOM 3767 C C . VAL A 1 456 ? -12.716 11.522 -15.171 1.00 86.31 456 VAL A C 1
ATOM 3769 O O . VAL A 1 456 ? -12.055 11.233 -16.158 1.00 86.31 456 VAL A O 1
ATOM 3772 N N . ILE A 1 457 ? -13.979 11.124 -15.004 1.00 89.06 457 ILE A N 1
ATOM 3773 C CA . ILE A 1 457 ? -14.649 10.175 -15.907 1.00 89.06 457 ILE A CA 1
ATOM 3774 C C . ILE A 1 457 ? -14.702 10.705 -17.348 1.00 89.06 457 ILE A C 1
ATOM 3776 O O . ILE A 1 457 ? -14.432 9.957 -18.280 1.00 89.06 457 ILE A O 1
ATOM 3780 N N . ASP A 1 458 ? -14.963 11.998 -17.539 1.00 87.69 458 ASP A N 1
ATOM 3781 C CA . ASP A 1 458 ? -14.978 12.629 -18.865 1.00 87.69 458 ASP A CA 1
ATOM 3782 C C . ASP A 1 458 ? -13.619 12.597 -19.570 1.00 87.69 458 ASP A C 1
ATOM 3784 O O . ASP A 1 458 ? -13.566 12.547 -20.795 1.00 87.69 458 ASP A O 1
ATOM 3788 N N . SER A 1 459 ? -12.524 12.618 -18.808 1.00 85.12 459 SER A N 1
ATOM 3789 C CA . SER A 1 459 ? -11.168 12.535 -19.358 1.00 85.12 459 SER A CA 1
ATOM 3790 C C . SER A 1 459 ? -10.633 11.104 -19.438 1.00 85.12 459 SER A C 1
ATOM 3792 O O . SER A 1 459 ? -9.579 10.890 -20.030 1.00 85.12 459 SER A O 1
ATOM 3794 N N . MET A 1 460 ? -11.336 10.102 -18.887 1.00 84.12 460 MET A N 1
ATOM 3795 C CA . MET A 1 460 ? -10.821 8.729 -18.795 1.00 84.12 460 MET A CA 1
ATOM 3796 C C . MET A 1 460 ? -10.492 8.115 -20.154 1.00 84.12 460 MET A C 1
ATOM 3798 O O . MET A 1 460 ? -9.506 7.386 -20.232 1.00 84.12 460 MET A O 1
ATOM 3802 N N . ASP A 1 461 ? -11.249 8.433 -21.208 1.00 81.69 461 ASP A N 1
ATOM 3803 C CA . ASP A 1 461 ? -11.005 7.938 -22.571 1.00 81.69 461 ASP A CA 1
ATOM 3804 C C . ASP A 1 461 ? -9.548 8.153 -23.025 1.00 81.69 461 ASP A C 1
ATOM 3806 O O . ASP A 1 461 ? -8.962 7.276 -23.659 1.00 81.69 461 ASP A O 1
ATOM 3810 N N . GLU A 1 462 ? -8.942 9.289 -22.656 1.00 83.75 462 GLU A N 1
ATOM 3811 C CA . GLU A 1 462 ? -7.561 9.651 -23.009 1.00 83.75 462 GLU A CA 1
ATOM 3812 C C . GLU A 1 462 ? -6.518 8.826 -22.238 1.00 83.75 462 GLU A C 1
ATOM 3814 O O . GLU A 1 462 ? -5.396 8.623 -22.707 1.00 83.75 462 GLU A O 1
ATOM 3819 N N . TYR A 1 463 ? -6.883 8.331 -21.053 1.00 83.56 463 TYR A N 1
ATOM 3820 C CA . TYR A 1 463 ? -5.969 7.672 -20.120 1.00 83.56 463 TYR A CA 1
ATOM 3821 C C . TYR A 1 463 ? -6.162 6.155 -20.030 1.00 83.56 463 TYR A C 1
ATOM 3823 O O . TYR A 1 463 ? -5.330 5.500 -19.399 1.00 83.56 463 TYR A O 1
ATOM 3831 N N . ILE A 1 464 ? -7.185 5.577 -20.677 1.00 81.50 464 ILE A N 1
ATOM 3832 C CA . ILE A 1 464 ? -7.472 4.128 -20.674 1.00 81.50 464 ILE A CA 1
ATOM 3833 C C . ILE A 1 464 ? -6.202 3.266 -20.853 1.00 81.50 464 ILE A C 1
ATOM 3835 O O . ILE A 1 464 ? -5.963 2.408 -19.997 1.00 81.50 464 ILE A O 1
ATOM 3839 N N . PRO A 1 465 ? -5.336 3.498 -21.869 1.00 77.06 465 PRO A N 1
ATOM 3840 C CA . PRO A 1 465 ? -4.151 2.660 -22.080 1.00 77.06 465 PRO A CA 1
ATOM 3841 C C . PRO A 1 465 ? -3.132 2.720 -20.934 1.00 77.06 465 PRO A C 1
ATOM 3843 O O . PRO A 1 465 ? -2.361 1.785 -20.745 1.00 77.06 465 PRO A O 1
ATOM 3846 N N . ARG A 1 466 ? -3.108 3.823 -20.176 1.00 78.62 466 ARG A N 1
ATOM 3847 C CA . ARG A 1 466 ? -2.143 4.069 -19.093 1.00 78.62 466 ARG A CA 1
ATOM 3848 C C . ARG A 1 466 ? -2.651 3.600 -17.733 1.00 78.62 466 ARG A C 1
ATOM 3850 O O . ARG A 1 466 ? -1.857 3.174 -16.901 1.00 78.62 466 ARG A O 1
ATOM 3857 N N . VAL A 1 467 ? -3.958 3.699 -17.497 1.00 84.62 467 VAL A N 1
ATOM 3858 C CA . VAL A 1 467 ? -4.582 3.333 -16.217 1.00 84.62 467 VAL A CA 1
ATOM 3859 C C . VAL A 1 467 ? -4.627 1.816 -16.032 1.00 84.62 467 VAL A C 1
ATOM 3861 O O . VAL A 1 467 ? -4.378 1.328 -14.930 1.00 84.62 467 VAL A O 1
ATOM 3864 N N . GLY A 1 468 ? -4.895 1.077 -17.110 1.00 82.81 468 GLY A N 1
ATOM 3865 C CA . GLY A 1 468 ? -5.070 -0.371 -17.059 1.00 82.81 468 GLY A CA 1
ATOM 3866 C C . GLY A 1 468 ? -6.488 -0.790 -16.678 1.00 82.81 468 GLY A C 1
ATOM 3867 O O . GLY A 1 468 ? -7.270 -0.033 -16.098 1.00 82.81 468 GLY A O 1
ATOM 3868 N N . LYS A 1 469 ? -6.833 -2.023 -17.035 1.00 86.88 469 LYS A N 1
ATOM 3869 C CA . LYS A 1 469 ? -8.180 -2.576 -16.910 1.00 86.88 469 LYS A CA 1
ATOM 3870 C C . LYS A 1 469 ? -8.525 -2.865 -15.451 1.00 86.88 469 LYS A C 1
ATOM 3872 O O . LYS A 1 469 ? -9.609 -2.489 -15.010 1.00 86.88 469 LYS A O 1
ATOM 3877 N N . SER A 1 470 ? -7.606 -3.484 -14.707 1.00 85.69 470 SER A N 1
ATOM 3878 C CA . SER A 1 470 ? -7.795 -3.834 -13.286 1.00 85.69 470 SER A CA 1
ATOM 3879 C C . SER A 1 470 ? -8.196 -2.611 -12.447 1.00 85.69 470 SER A C 1
ATOM 3881 O O . SER A 1 470 ? -9.185 -2.629 -11.705 1.00 85.69 470 SER A O 1
ATOM 3883 N N . LEU A 1 471 ? -7.495 -1.489 -12.633 1.00 88.38 471 LEU A N 1
ATOM 3884 C CA . LEU A 1 471 ? -7.746 -0.285 -11.849 1.00 88.38 471 LEU A CA 1
ATOM 3885 C C . LEU A 1 471 ? -9.054 0.419 -12.250 1.00 88.38 471 LEU A C 1
ATOM 3887 O O . LEU A 1 471 ? -9.731 0.977 -11.387 1.00 88.38 471 LEU A O 1
ATOM 3891 N N . ILE A 1 472 ? -9.449 0.360 -13.528 1.00 89.56 472 ILE A N 1
ATOM 3892 C CA . ILE A 1 472 ? -10.746 0.892 -13.980 1.00 89.56 472 ILE A CA 1
ATOM 3893 C C . ILE A 1 472 ? -11.905 0.057 -13.431 1.00 89.56 472 ILE A C 1
ATOM 3895 O O . ILE A 1 472 ? -12.908 0.625 -13.004 1.00 89.56 472 ILE A O 1
ATOM 3899 N N . GLU A 1 473 ? -11.774 -1.268 -13.391 1.00 88.12 473 GLU A N 1
ATOM 3900 C CA . GLU A 1 473 ? -12.782 -2.144 -12.782 1.00 88.12 473 GLU A CA 1
ATOM 3901 C C . GLU A 1 473 ? -12.919 -1.891 -11.278 1.00 88.12 473 GLU A C 1
ATOM 3903 O O . GLU A 1 473 ? -14.035 -1.766 -10.770 1.00 88.12 473 GLU A O 1
ATOM 3908 N N . THR A 1 474 ? -11.795 -1.705 -10.580 1.00 88.62 474 THR A N 1
ATOM 3909 C CA . THR A 1 474 ? -11.801 -1.312 -9.164 1.00 88.62 474 THR A CA 1
ATOM 3910 C C . THR A 1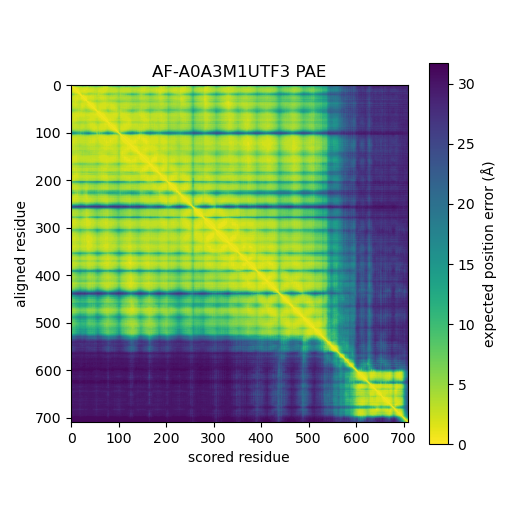 474 ? -12.517 0.025 -8.974 1.00 88.62 474 THR A C 1
ATOM 3912 O O . THR A 1 474 ? -13.418 0.133 -8.141 1.00 88.62 474 THR A O 1
ATOM 3915 N N . PHE A 1 475 ? -12.189 1.033 -9.790 1.00 91.94 475 PHE A N 1
ATOM 3916 C CA . PHE A 1 475 ? -12.864 2.330 -9.751 1.00 91.94 475 PHE A CA 1
ATOM 3917 C C . PHE A 1 475 ? -14.364 2.201 -10.038 1.00 91.94 475 PHE A C 1
ATOM 3919 O O . PHE A 1 475 ? -15.166 2.809 -9.336 1.00 91.94 475 PHE A O 1
ATOM 3926 N N . ARG A 1 476 ? -14.765 1.382 -11.020 1.00 90.62 476 ARG A N 1
ATOM 3927 C CA . ARG A 1 476 ? -16.178 1.124 -11.334 1.00 90.62 476 ARG A CA 1
ATOM 3928 C C . ARG A 1 476 ? -16.905 0.493 -10.149 1.00 90.62 476 ARG A C 1
ATOM 3930 O O . ARG A 1 476 ? -18.016 0.909 -9.846 1.00 90.62 476 ARG A O 1
ATOM 3937 N N . SER A 1 477 ? -16.288 -0.472 -9.469 1.00 90.56 477 SER A N 1
ATOM 3938 C CA . SER A 1 477 ? -16.861 -1.099 -8.273 1.00 90.56 477 SER A CA 1
ATOM 3939 C C . SER A 1 477 ? -17.071 -0.086 -7.145 1.00 90.56 477 SER A C 1
ATOM 3941 O O . SER A 1 477 ? -18.142 -0.047 -6.540 1.00 90.56 477 SER A O 1
ATOM 3943 N N . GLU A 1 478 ? -16.085 0.775 -6.883 1.00 91.12 478 GLU A N 1
ATOM 3944 C CA . GLU A 1 478 ? -16.217 1.840 -5.878 1.00 91.12 478 GLU A CA 1
ATOM 3945 C C . GLU A 1 478 ? -17.236 2.907 -6.302 1.00 91.12 478 GLU A C 1
ATOM 3947 O O . GLU A 1 478 ? -17.978 3.426 -5.472 1.00 91.12 478 GLU A O 1
ATOM 3952 N N . PHE A 1 479 ? -17.332 3.207 -7.596 1.00 90.62 479 PHE A N 1
ATOM 3953 C CA . PHE A 1 479 ? -18.357 4.100 -8.125 1.00 90.62 479 PHE A CA 1
ATOM 3954 C C . PHE A 1 479 ? -19.759 3.506 -7.939 1.00 90.62 479 PHE A C 1
ATOM 3956 O O . PHE A 1 479 ? -20.662 4.205 -7.499 1.00 90.62 479 PHE A O 1
ATOM 3963 N N . ILE A 1 480 ? -19.953 2.206 -8.171 1.00 88.31 480 ILE A N 1
ATOM 3964 C CA . ILE A 1 480 ? -21.226 1.525 -7.877 1.00 88.31 480 ILE A CA 1
ATOM 3965 C C . ILE A 1 480 ? -21.556 1.604 -6.381 1.00 88.31 480 ILE A C 1
ATOM 3967 O O . ILE A 1 480 ? -22.667 1.964 -6.003 1.00 88.31 480 ILE A O 1
ATOM 3971 N N . ARG A 1 481 ? -20.568 1.372 -5.511 1.00 88.50 481 ARG A N 1
ATOM 3972 C CA . ARG A 1 481 ? -20.728 1.487 -4.053 1.00 88.50 481 ARG A CA 1
ATOM 3973 C C . ARG A 1 481 ? -21.125 2.899 -3.584 1.00 88.50 481 ARG A C 1
ATOM 3975 O O . ARG A 1 481 ? -21.710 3.021 -2.511 1.00 88.50 481 ARG A O 1
ATOM 3982 N N . PHE A 1 482 ? -20.865 3.939 -4.379 1.00 84.81 482 PHE A N 1
ATOM 3983 C CA . PHE A 1 482 ? -21.276 5.321 -4.099 1.00 84.81 482 PHE A CA 1
ATOM 3984 C C . PHE A 1 482 ? -22.774 5.582 -4.360 1.00 84.81 482 PHE A C 1
ATOM 3986 O O . PHE A 1 482 ? -23.299 6.606 -3.918 1.00 84.81 482 PHE A O 1
ATOM 3993 N N . GLU A 1 483 ? -23.496 4.676 -5.037 1.00 80.81 483 GLU A N 1
ATOM 3994 C CA . GLU A 1 483 ? -24.922 4.849 -5.363 1.00 80.81 483 GLU A CA 1
ATOM 3995 C C . GLU A 1 483 ? -25.776 5.275 -4.149 1.00 80.81 483 GLU A C 1
ATOM 3997 O O . GLU A 1 483 ? -26.494 6.274 -4.269 1.00 80.81 483 GLU A O 1
ATOM 4002 N N . PRO A 1 484 ? -25.687 4.637 -2.959 1.00 73.75 484 PRO A N 1
ATOM 4003 C CA . PRO A 1 484 ? -26.513 5.020 -1.814 1.00 73.75 484 PRO A CA 1
ATOM 4004 C C . PRO A 1 484 ? -26.264 6.461 -1.357 1.00 73.75 484 PRO A C 1
ATOM 4006 O O . PRO A 1 484 ? -27.216 7.173 -1.045 1.00 73.75 484 PRO A O 1
ATOM 4009 N N . VAL A 1 485 ? -25.005 6.911 -1.384 1.00 73.88 485 VAL A N 1
ATOM 4010 C CA . VAL A 1 485 ? -24.612 8.281 -1.025 1.00 73.88 485 VAL A CA 1
ATOM 4011 C C . VAL A 1 485 ? -25.196 9.284 -2.015 1.00 73.88 485 VAL A C 1
ATOM 4013 O O . VAL A 1 485 ? -25.659 10.357 -1.627 1.00 73.88 485 VAL A O 1
ATOM 4016 N N . SER A 1 486 ? -25.228 8.929 -3.302 1.00 71.31 486 SER A N 1
ATOM 4017 C CA . SER A 1 486 ? -25.763 9.807 -4.342 1.00 71.31 486 SER A CA 1
ATOM 4018 C C . SER A 1 486 ? -27.248 10.145 -4.137 1.00 71.31 486 SER A C 1
ATOM 4020 O O . SER A 1 486 ? -27.668 11.234 -4.520 1.00 71.31 486 SER A O 1
ATOM 4022 N N . HIS A 1 487 ? -28.030 9.287 -3.464 1.00 65.25 487 HIS A N 1
ATOM 4023 C CA . HIS A 1 487 ? -29.452 9.529 -3.181 1.00 65.25 487 HIS A CA 1
ATOM 4024 C C . HIS A 1 487 ? -29.718 10.708 -2.234 1.00 65.25 487 HIS A C 1
ATOM 4026 O O . HIS A 1 487 ? -30.828 11.241 -2.240 1.00 65.25 487 HIS A O 1
ATOM 4032 N N . PHE A 1 488 ? -28.722 11.147 -1.458 1.00 62.59 488 PHE A N 1
ATOM 4033 C CA . PHE A 1 488 ? -28.864 12.275 -0.525 1.00 62.59 488 PHE A CA 1
ATOM 4034 C C . PHE A 1 488 ? -28.989 13.623 -1.229 1.00 62.59 488 PHE A C 1
ATOM 4036 O O . PHE A 1 488 ? -29.491 14.586 -0.655 1.00 62.59 488 PHE A O 1
ATOM 4043 N N . ASN A 1 489 ? -28.541 13.703 -2.481 1.00 62.22 489 ASN A N 1
ATOM 4044 C CA . ASN A 1 489 ? -28.656 14.895 -3.296 1.00 62.22 489 ASN A CA 1
ATOM 4045 C C . ASN A 1 489 ? -29.198 14.495 -4.666 1.00 62.22 489 ASN A C 1
ATOM 4047 O O . ASN A 1 489 ? -28.540 13.821 -5.451 1.00 62.22 489 ASN A O 1
ATOM 4051 N N . ILE A 1 490 ? -30.408 14.956 -4.975 1.00 59.97 490 ILE A N 1
ATOM 4052 C CA . ILE A 1 490 ? -31.090 14.589 -6.214 1.00 59.97 490 ILE A CA 1
ATOM 4053 C C . ILE A 1 490 ? -30.288 14.960 -7.459 1.00 59.97 490 ILE A C 1
ATOM 4055 O O . ILE A 1 490 ? -30.234 14.189 -8.414 1.00 59.97 490 ILE A O 1
ATOM 4059 N N . LYS A 1 491 ? -29.596 16.104 -7.424 1.00 65.88 491 LYS A N 1
ATOM 4060 C CA . LYS A 1 491 ? -28.696 16.511 -8.492 1.00 65.88 491 LYS A CA 1
ATOM 4061 C C . LYS A 1 491 ? -27.553 15.515 -8.624 1.00 65.88 491 LYS A C 1
ATOM 4063 O O . LYS A 1 491 ? -27.355 14.975 -9.710 1.00 65.88 491 LYS A O 1
ATOM 4068 N N . THR A 1 492 ? -26.881 15.190 -7.526 1.00 68.62 492 THR A N 1
ATOM 4069 C CA . THR A 1 492 ? -25.831 14.165 -7.494 1.00 68.62 492 THR A CA 1
ATOM 4070 C C . THR A 1 492 ? -26.321 12.819 -8.031 1.00 68.62 492 THR A C 1
ATOM 4072 O O . THR A 1 492 ? -25.634 12.255 -8.873 1.00 68.62 492 THR A O 1
ATOM 4075 N N . TYR A 1 493 ? -27.508 12.336 -7.647 1.00 69.75 493 TYR A N 1
ATOM 4076 C CA . TYR A 1 493 ? -28.058 11.061 -8.128 1.00 69.75 493 TYR A CA 1
ATOM 4077 C C . TYR A 1 493 ? -28.266 11.016 -9.645 1.00 69.75 493 TYR A C 1
ATOM 4079 O O . TYR A 1 493 ? -27.866 10.071 -10.321 1.00 69.75 493 TYR A O 1
ATOM 4087 N N . PHE A 1 494 ? -28.908 12.029 -10.223 1.00 68.62 494 PHE A N 1
ATOM 4088 C CA . PHE A 1 494 ? -29.152 12.000 -11.663 1.00 68.62 494 PHE A CA 1
ATOM 4089 C C . PHE A 1 494 ? -27.862 12.122 -12.461 1.00 68.62 494 PHE A C 1
ATOM 4091 O O . PHE A 1 494 ? -27.718 11.481 -13.501 1.00 68.62 494 PHE A O 1
ATOM 4098 N N . ILE A 1 495 ? -26.900 12.903 -11.969 1.00 74.25 495 ILE A N 1
ATOM 4099 C CA . ILE A 1 495 ? -25.607 12.961 -12.636 1.00 74.25 495 ILE A CA 1
ATOM 4100 C C . ILE A 1 495 ? -24.852 11.648 -12.428 1.00 74.25 495 ILE A C 1
ATOM 4102 O O . ILE A 1 495 ? -24.203 11.173 -13.350 1.00 74.25 495 ILE A O 1
ATOM 4106 N N . TYR A 1 496 ? -24.993 11.012 -11.271 1.00 80.56 496 TYR A N 1
ATOM 4107 C CA . TYR A 1 496 ? -24.502 9.663 -11.038 1.00 80.56 496 TYR A CA 1
ATOM 4108 C C . TYR A 1 496 ? -25.005 8.680 -12.094 1.00 80.56 496 TYR A C 1
ATOM 4110 O O . TYR A 1 496 ? -24.184 8.032 -12.731 1.00 80.56 496 TYR A O 1
ATOM 4118 N N . GLN A 1 497 ? -26.305 8.670 -12.390 1.00 76.38 497 GLN A N 1
ATOM 4119 C CA . GLN A 1 497 ? -26.896 7.816 -13.428 1.00 76.38 497 GLN A CA 1
ATOM 4120 C C . GLN A 1 497 ? -26.318 8.075 -14.833 1.00 76.38 497 GLN A C 1
ATOM 4122 O O . GLN A 1 497 ? -26.034 7.138 -15.578 1.00 76.38 497 GLN A O 1
ATOM 4127 N N . LEU A 1 498 ? -26.082 9.340 -15.208 1.00 82.50 498 LEU A N 1
ATOM 4128 C CA . LEU A 1 498 ? -25.399 9.655 -16.473 1.00 82.50 498 LEU A CA 1
ATOM 4129 C C . LEU A 1 498 ? -23.978 9.078 -16.494 1.00 82.50 498 LEU A C 1
ATOM 4131 O O . LEU A 1 498 ? -23.544 8.493 -17.487 1.00 82.50 498 LEU A O 1
ATOM 4135 N N . TYR A 1 499 ? -23.241 9.265 -15.403 1.00 88.44 499 TYR A N 1
ATOM 4136 C CA . TYR A 1 499 ? -21.847 8.853 -15.315 1.00 88.44 499 TYR A CA 1
ATOM 4137 C C . TYR A 1 499 ? -21.685 7.347 -15.113 1.00 88.44 499 TYR A C 1
ATOM 4139 O O . TYR A 1 499 ? -20.679 6.797 -15.543 1.00 88.44 499 TYR A O 1
ATOM 4147 N N . GLU A 1 500 ? -22.694 6.656 -14.593 1.00 86.56 500 GLU A N 1
ATOM 4148 C CA . GLU A 1 500 ? -22.795 5.198 -14.614 1.00 86.56 500 GLU A CA 1
ATOM 4149 C C . GLU A 1 500 ? -22.832 4.680 -16.060 1.00 86.56 500 GLU A C 1
ATOM 4151 O O . GLU A 1 500 ? -22.088 3.765 -16.414 1.00 86.56 500 GLU A O 1
ATOM 4156 N N . ILE A 1 501 ? -23.598 5.329 -16.944 1.00 86.56 501 ILE A N 1
ATOM 4157 C CA . ILE A 1 501 ? -23.638 4.977 -18.372 1.00 86.56 501 ILE A CA 1
ATOM 4158 C C . ILE A 1 501 ? -22.315 5.335 -19.068 1.00 86.56 501 ILE A C 1
ATOM 4160 O O . ILE A 1 501 ? -21.837 4.574 -19.913 1.00 86.56 501 ILE A O 1
ATOM 4164 N N . LYS A 1 502 ? -21.662 6.446 -18.700 1.00 89.69 502 LYS A N 1
ATOM 4165 C CA . LYS A 1 502 ? -20.300 6.746 -19.188 1.00 89.69 502 LYS A CA 1
ATOM 4166 C C . LYS A 1 502 ? -19.282 5.705 -18.715 1.00 89.69 502 LYS A C 1
ATOM 4168 O O . LYS A 1 502 ? -18.447 5.275 -19.505 1.00 89.69 502 LYS A O 1
ATOM 4173 N N . MET A 1 503 ? -19.388 5.230 -17.477 1.00 90.06 503 MET A N 1
ATOM 4174 C CA . MET A 1 503 ? -18.565 4.131 -16.971 1.00 90.06 503 MET A CA 1
ATOM 4175 C C . MET A 1 503 ? -18.863 2.810 -17.691 1.00 90.06 503 MET A C 1
ATOM 4177 O O . MET A 1 503 ? -17.931 2.067 -17.995 1.00 90.06 503 MET A O 1
ATOM 4181 N N . MET A 1 504 ? -20.125 2.536 -18.044 1.00 87.75 504 MET A N 1
ATOM 4182 C CA . MET A 1 504 ? -20.495 1.411 -18.912 1.00 87.75 504 MET A CA 1
ATOM 4183 C C . MET A 1 504 ? -19.838 1.534 -20.292 1.00 87.75 504 MET A C 1
ATOM 4185 O O . MET A 1 504 ? -19.307 0.548 -20.799 1.00 87.75 504 MET A O 1
ATOM 4189 N N . ARG A 1 505 ? -19.820 2.735 -20.885 1.00 90.25 505 ARG A N 1
ATOM 4190 C CA . ARG A 1 505 ? -19.131 3.011 -22.155 1.00 90.25 505 ARG A CA 1
ATOM 4191 C C . ARG A 1 505 ? -17.629 2.737 -22.057 1.00 90.25 505 ARG A C 1
ATOM 4193 O O . ARG A 1 505 ? -17.100 2.027 -22.906 1.00 90.25 505 ARG A O 1
ATOM 4200 N N . ILE A 1 506 ? -16.963 3.254 -21.022 1.00 89.25 506 ILE A N 1
ATOM 4201 C CA . ILE A 1 506 ? -15.531 3.015 -20.766 1.00 89.25 506 ILE A CA 1
ATOM 4202 C C . ILE A 1 506 ? -15.263 1.515 -20.593 1.00 89.25 506 ILE A C 1
ATOM 4204 O O . ILE A 1 506 ? -14.333 0.980 -21.193 1.00 89.25 506 ILE A O 1
ATOM 4208 N N . GLY A 1 507 ? -16.114 0.817 -19.835 1.00 86.69 507 GLY A N 1
ATOM 4209 C CA . GLY A 1 507 ? -16.071 -0.638 -19.712 1.00 86.69 507 GLY A CA 1
ATOM 4210 C C . GLY A 1 507 ? -16.168 -1.320 -21.077 1.00 86.69 507 GLY A C 1
ATOM 4211 O O . GLY A 1 507 ? -15.290 -2.089 -21.444 1.00 86.69 507 GLY A O 1
ATOM 4212 N N . ALA A 1 508 ? -17.174 -0.987 -21.883 1.00 88.19 508 ALA A N 1
ATOM 4213 C CA . ALA A 1 508 ? -17.344 -1.559 -23.217 1.00 88.19 508 ALA A CA 1
ATOM 4214 C C . ALA A 1 508 ? -16.120 -1.327 -24.124 1.00 88.19 508 ALA A C 1
ATOM 4216 O O . ALA A 1 508 ? -15.704 -2.245 -24.831 1.00 88.19 508 ALA A O 1
ATOM 4217 N N . MET A 1 509 ? -15.501 -0.141 -24.058 1.00 87.44 509 MET A N 1
ATOM 4218 C CA . MET A 1 509 ? -14.256 0.163 -24.775 1.00 87.44 509 MET A CA 1
ATOM 4219 C C . MET A 1 509 ? -13.099 -0.738 -24.328 1.00 87.44 509 MET A C 1
ATOM 4221 O O . MET A 1 509 ? -12.381 -1.261 -25.176 1.00 87.44 509 MET A O 1
ATOM 4225 N N . LEU A 1 510 ? -12.946 -0.969 -23.020 1.00 85.44 510 LEU A N 1
ATOM 4226 C CA . LEU A 1 510 ? -11.895 -1.831 -22.466 1.00 85.44 510 LEU A CA 1
ATOM 4227 C C . LEU A 1 510 ? -11.997 -3.291 -22.921 1.00 85.44 510 LEU A C 1
ATOM 4229 O O . LEU A 1 510 ? -10.971 -3.933 -23.131 1.00 85.44 510 LEU A O 1
ATOM 4233 N N . TYR A 1 511 ? -13.212 -3.825 -23.058 1.00 84.62 511 TYR A N 1
ATOM 4234 C CA . TYR A 1 511 ? -13.431 -5.213 -23.488 1.00 84.62 511 TYR A CA 1
ATOM 4235 C C . TYR A 1 511 ? -13.625 -5.368 -25.001 1.00 84.62 511 TYR A C 1
ATOM 4237 O O . TYR A 1 511 ? -13.797 -6.491 -25.472 1.00 84.62 511 TYR A O 1
ATOM 4245 N N . GLY A 1 512 ? -13.632 -4.273 -25.768 1.00 86.44 512 GLY A N 1
ATOM 4246 C CA . GLY A 1 512 ? -13.980 -4.309 -27.190 1.00 86.44 512 GLY A CA 1
ATOM 4247 C C . GLY A 1 512 ? -15.425 -4.759 -27.455 1.00 86.44 512 GLY A C 1
ATOM 4248 O O . GLY A 1 512 ? -15.716 -5.302 -28.521 1.00 86.44 512 GLY A O 1
ATOM 4249 N N . ASP A 1 513 ? -16.338 -4.560 -26.497 1.00 90.69 513 ASP A N 1
ATOM 4250 C CA . ASP A 1 513 ? -17.753 -4.912 -26.638 1.00 90.69 513 ASP A CA 1
ATOM 4251 C C . ASP A 1 513 ? -18.494 -3.841 -27.448 1.00 90.69 513 ASP A C 1
ATOM 4253 O O . ASP A 1 513 ? -19.021 -2.852 -26.927 1.00 90.69 513 ASP A O 1
ATOM 4257 N N . GLN A 1 514 ? -18.564 -4.068 -28.758 1.00 92.94 514 GLN A N 1
ATOM 4258 C CA . GLN A 1 514 ? -19.193 -3.138 -29.689 1.00 92.94 514 GLN A CA 1
ATOM 4259 C C . GLN A 1 514 ? -20.703 -2.972 -29.460 1.00 92.94 514 GLN A C 1
ATOM 4261 O O . GLN A 1 514 ? -21.263 -1.914 -29.776 1.00 92.94 514 GLN A O 1
ATOM 4266 N N . HIS A 1 515 ? -21.377 -3.987 -28.912 1.00 91.19 515 HIS A N 1
ATOM 4267 C CA . HIS A 1 515 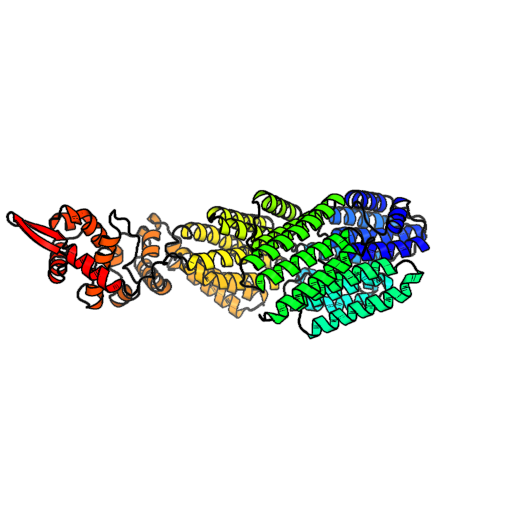? -22.810 -3.917 -28.644 1.00 91.19 515 HIS A CA 1
ATOM 4268 C C . HIS A 1 515 ? -23.087 -2.980 -27.468 1.00 91.19 515 HIS A C 1
ATOM 4270 O O . HIS A 1 515 ? -23.848 -2.018 -27.616 1.00 91.19 515 HIS A O 1
ATOM 4276 N N . SER A 1 516 ? -22.407 -3.203 -26.340 1.00 89.31 516 SER A N 1
ATOM 4277 C CA . SER A 1 516 ? -22.519 -2.339 -25.161 1.00 89.31 516 SER A CA 1
ATOM 4278 C C . SER A 1 516 ? -22.045 -0.917 -25.450 1.00 89.31 516 SER A C 1
ATOM 4280 O O . SER A 1 516 ? -22.666 0.034 -24.981 1.00 89.31 516 SER A O 1
ATOM 4282 N N . LEU A 1 517 ? -21.018 -0.746 -26.290 1.00 90.69 517 LEU A N 1
ATOM 4283 C CA . LEU A 1 517 ? -20.555 0.571 -26.726 1.00 90.69 517 LEU A CA 1
ATOM 4284 C C . LEU A 1 517 ? -21.638 1.323 -27.515 1.00 90.69 517 LEU A C 1
ATOM 4286 O O . LEU A 1 517 ? -21.903 2.497 -27.255 1.00 90.69 517 LEU A O 1
ATOM 4290 N N . THR A 1 518 ? -22.300 0.646 -28.457 1.00 91.94 518 THR A N 1
ATOM 4291 C CA . THR A 1 518 ? -23.392 1.234 -29.252 1.00 91.94 518 THR A CA 1
ATOM 4292 C C . THR A 1 518 ? -24.579 1.611 -28.365 1.00 91.94 518 THR A C 1
ATOM 4294 O O . THR A 1 518 ? -25.135 2.702 -28.506 1.00 91.94 518 THR A O 1
ATOM 4297 N N . LEU A 1 519 ? -24.946 0.732 -27.428 1.00 91.12 519 LEU A N 1
ATOM 4298 C CA . LEU A 1 519 ? -26.017 0.979 -26.468 1.00 91.12 519 LEU A CA 1
ATOM 4299 C C . LEU A 1 519 ? -25.694 2.171 -25.559 1.00 91.12 519 LEU A C 1
ATOM 4301 O O . LEU A 1 519 ? -26.515 3.077 -25.440 1.00 91.12 519 LEU A O 1
ATOM 4305 N N . ALA A 1 520 ? -24.495 2.210 -24.974 1.00 89.44 520 ALA A N 1
ATOM 4306 C CA . ALA A 1 520 ? -24.078 3.288 -24.086 1.00 89.44 520 ALA A CA 1
ATOM 4307 C C . ALA A 1 520 ? -24.023 4.638 -24.817 1.00 89.44 520 ALA A C 1
ATOM 4309 O O . ALA A 1 520 ? -24.554 5.621 -24.310 1.00 89.44 520 ALA A O 1
ATOM 4310 N N . ASN A 1 521 ? -23.486 4.690 -26.042 1.00 90.31 521 ASN A N 1
ATOM 4311 C CA . ASN A 1 521 ? -23.485 5.914 -26.855 1.00 90.31 521 ASN A CA 1
ATOM 4312 C C . ASN A 1 521 ? -24.907 6.408 -27.162 1.00 90.31 521 ASN A C 1
ATOM 4314 O O . ASN A 1 521 ? -25.167 7.610 -27.111 1.00 90.31 521 ASN A O 1
ATOM 4318 N N . LYS A 1 522 ? -25.840 5.493 -27.457 1.00 89.81 522 LYS A N 1
ATOM 4319 C CA . LYS A 1 522 ? -27.247 5.844 -27.680 1.00 89.81 522 LYS A CA 1
ATOM 4320 C C . LYS A 1 522 ? -27.890 6.407 -26.410 1.00 89.81 522 LYS A C 1
ATOM 4322 O O . LYS A 1 522 ? -28.542 7.443 -26.481 1.00 89.81 522 LYS A O 1
ATOM 4327 N N . LEU A 1 523 ? -27.679 5.757 -25.265 1.00 83.94 523 LEU A N 1
ATOM 4328 C CA . LEU A 1 523 ? -28.198 6.208 -23.971 1.00 83.94 523 LEU A CA 1
ATOM 4329 C C . LEU A 1 523 ? -27.619 7.570 -23.569 1.00 83.94 523 LEU A C 1
ATOM 4331 O O . LEU A 1 523 ? -28.370 8.439 -23.143 1.00 83.94 523 LEU A O 1
ATOM 4335 N N . ILE A 1 524 ? -26.315 7.788 -23.761 1.00 84.94 524 ILE A N 1
ATOM 4336 C CA . ILE A 1 524 ? -25.670 9.088 -23.522 1.00 84.94 524 ILE A CA 1
ATOM 4337 C C . ILE A 1 524 ? -26.305 10.159 -24.412 1.00 84.94 524 ILE A C 1
ATOM 4339 O O . ILE A 1 524 ? -26.737 11.182 -23.898 1.00 84.94 524 ILE A O 1
ATOM 4343 N N . ALA A 1 525 ? -26.471 9.905 -25.714 1.00 84.81 525 ALA A N 1
ATOM 4344 C CA . ALA A 1 525 ? -27.112 10.858 -26.624 1.00 84.81 525 ALA A CA 1
ATOM 4345 C C . ALA A 1 525 ? -28.582 11.159 -26.255 1.00 84.81 525 ALA A C 1
ATOM 4347 O O . ALA A 1 525 ? -29.061 12.277 -26.448 1.00 84.81 525 ALA A O 1
ATOM 4348 N N . GLU A 1 526 ? -29.312 10.178 -25.718 1.00 79.38 526 GLU A N 1
ATOM 4349 C CA . GLU A 1 526 ? -30.667 10.374 -25.190 1.00 79.38 526 GLU A CA 1
ATOM 4350 C C . GLU A 1 526 ? -30.676 11.204 -23.895 1.00 79.38 526 GLU A C 1
ATOM 4352 O O . GLU A 1 526 ? -31.597 12.003 -23.686 1.00 79.38 526 GLU A O 1
ATOM 4357 N N . LEU A 1 527 ? -29.671 11.033 -23.031 1.00 70.62 527 LEU A N 1
ATOM 4358 C CA . LEU A 1 527 ? -29.513 11.778 -21.778 1.00 70.62 527 LEU A CA 1
ATOM 4359 C C . LEU A 1 527 ? -29.005 13.209 -21.977 1.00 70.62 527 LEU A C 1
ATOM 4361 O O . LEU A 1 527 ? -29.493 14.110 -21.298 1.00 70.62 527 LEU A O 1
ATOM 4365 N N . ASP A 1 528 ? -28.127 13.424 -22.952 1.00 70.12 528 ASP A N 1
ATOM 4366 C CA . ASP A 1 528 ? -27.608 14.735 -23.356 1.00 70.12 528 ASP A CA 1
ATOM 4367 C C . ASP A 1 528 ? -28.613 15.530 -24.214 1.00 70.12 528 ASP A C 1
ATOM 4369 O O . ASP A 1 528 ? -28.357 16.662 -24.623 1.00 70.12 528 ASP A O 1
ATOM 4373 N N . ASN A 1 529 ? -29.790 14.966 -24.511 1.00 71.69 529 ASN A N 1
ATOM 4374 C CA . ASN A 1 529 ? -30.843 15.683 -25.222 1.00 71.69 529 ASN A CA 1
ATOM 4375 C C . ASN A 1 529 ? -31.334 16.876 -24.375 1.00 71.69 529 ASN A C 1
ATOM 4377 O O . ASN A 1 529 ? -31.742 16.663 -23.234 1.00 71.69 529 ASN A O 1
ATOM 4381 N N . PRO A 1 530 ? -31.431 18.106 -24.919 1.00 64.69 530 PRO A N 1
ATOM 4382 C CA . PRO A 1 530 ? -31.923 19.283 -24.188 1.00 64.69 530 PRO A CA 1
ATOM 4383 C C . PRO A 1 530 ? -33.311 19.122 -23.546 1.00 64.69 530 PRO A C 1
ATOM 4385 O O . PRO A 1 530 ? -33.657 19.839 -22.611 1.00 64.69 530 PRO A O 1
ATOM 4388 N N . ASN A 1 531 ? -34.125 18.187 -24.047 1.00 61.53 531 ASN A N 1
ATOM 4389 C CA . ASN A 1 531 ? -35.445 17.864 -23.502 1.00 61.53 531 ASN A CA 1
ATOM 4390 C C . ASN A 1 531 ? -35.416 16.754 -22.434 1.00 61.53 531 ASN A C 1
ATOM 4392 O O . ASN A 1 531 ? -36.472 16.341 -21.947 1.00 61.53 531 ASN A O 1
ATOM 4396 N N . ASN A 1 532 ? -34.238 16.236 -22.087 1.00 63.88 532 ASN A N 1
ATOM 4397 C CA . ASN A 1 532 ? -34.072 15.225 -21.058 1.00 63.88 532 ASN A CA 1
ATOM 4398 C C . ASN A 1 532 ? -34.197 15.849 -19.654 1.00 63.88 532 ASN A C 1
ATOM 4400 O O . ASN A 1 532 ? -33.638 16.918 -19.405 1.00 63.88 532 ASN A O 1
ATOM 4404 N N . PRO A 1 533 ? -34.866 15.171 -18.703 1.00 52.44 533 PRO A N 1
ATOM 4405 C CA . PRO A 1 533 ? -34.865 15.555 -17.293 1.00 52.44 533 PRO A CA 1
ATOM 4406 C C . PRO A 1 533 ? -33.486 15.827 -16.676 1.00 52.44 533 PRO A C 1
ATOM 4408 O O . PRO A 1 533 ? -33.387 16.616 -15.748 1.00 52.44 533 PRO A O 1
ATOM 4411 N N . LEU A 1 534 ? -32.409 15.216 -17.175 1.00 58.81 534 LEU A N 1
ATOM 4412 C CA . LEU A 1 534 ? -31.053 15.455 -16.673 1.00 58.81 534 LEU A CA 1
ATOM 4413 C C . LEU A 1 534 ? -30.582 16.894 -16.938 1.00 58.81 534 LEU A C 1
ATOM 4415 O O . LEU A 1 534 ? -30.002 17.527 -16.060 1.00 58.81 534 LEU A O 1
ATOM 4419 N N . HIS A 1 535 ? -30.934 17.463 -18.094 1.00 57.47 535 HIS A N 1
ATOM 4420 C CA . HIS A 1 535 ? -30.629 18.854 -18.441 1.00 57.47 535 HIS A CA 1
ATOM 4421 C C . HIS A 1 535 ? -31.318 19.870 -17.515 1.00 57.47 535 HIS A C 1
ATOM 4423 O O . HIS A 1 535 ? -30.796 20.958 -17.290 1.00 57.47 535 HIS A O 1
ATOM 4429 N N . PHE A 1 536 ? -32.462 19.500 -16.934 1.00 54.91 536 PHE A N 1
ATOM 4430 C CA . PHE A 1 536 ? -33.202 20.305 -15.957 1.00 54.91 536 PHE A CA 1
ATOM 4431 C C . PHE A 1 536 ? -32.494 20.392 -14.595 1.00 54.91 536 PHE A C 1
ATOM 4433 O O . PHE A 1 536 ? -32.697 21.349 -13.860 1.00 54.91 536 PHE A O 1
ATOM 4440 N N . ILE A 1 537 ? -31.662 19.407 -14.261 1.00 51.06 537 ILE A N 1
ATOM 4441 C CA . ILE A 1 537 ? -30.974 19.282 -12.965 1.00 51.06 537 ILE A CA 1
ATOM 4442 C C . ILE A 1 537 ? -29.648 20.054 -12.955 1.00 51.06 537 ILE A C 1
ATOM 4444 O O . ILE A 1 537 ? -29.123 20.415 -11.902 1.00 51.06 537 ILE A O 1
ATOM 4448 N N . HIS A 1 538 ? -29.126 20.337 -14.147 1.00 50.16 538 HIS A N 1
ATOM 4449 C CA . HIS A 1 538 ? -27.989 21.223 -14.366 1.00 50.16 538 HIS A CA 1
ATOM 4450 C C . HIS A 1 538 ? -28.369 22.710 -14.408 1.00 50.16 538 HIS A C 1
ATOM 4452 O O . HIS A 1 538 ? -27.467 23.540 -14.341 1.00 50.16 538 HIS A O 1
ATOM 4458 N N . ALA A 1 539 ? -29.661 23.036 -14.520 1.00 47.81 539 ALA A N 1
ATOM 4459 C CA . ALA A 1 539 ? -30.146 24.399 -14.691 1.00 47.81 539 ALA A CA 1
ATOM 4460 C C . ALA A 1 539 ? -30.232 25.158 -13.358 1.00 47.81 539 ALA A C 1
ATOM 4462 O O . ALA A 1 539 ? -30.732 24.623 -12.365 1.00 47.81 539 ALA A O 1
ATOM 4463 N N . ASP A 1 540 ? -29.808 26.422 -13.342 1.00 47.97 540 ASP A N 1
ATOM 4464 C CA . ASP A 1 540 ? -30.114 27.324 -12.226 1.00 47.97 540 ASP A CA 1
ATOM 4465 C C . ASP A 1 540 ? -31.589 27.796 -12.253 1.00 47.97 540 ASP A C 1
ATOM 4467 O O . ASP A 1 540 ? -32.355 27.506 -13.179 1.00 47.97 540 ASP A O 1
ATOM 4471 N N . TRP A 1 541 ? -32.042 28.523 -11.225 1.00 42.53 541 TRP A N 1
ATOM 4472 C CA . TRP A 1 541 ? -33.441 28.975 -11.135 1.00 42.53 541 TRP A CA 1
ATOM 4473 C C . TRP A 1 541 ? -33.872 29.923 -12.274 1.00 42.53 541 TRP A C 1
ATOM 4475 O O . TRP A 1 541 ? -35.047 29.956 -12.663 1.00 42.53 541 TRP A O 1
ATOM 4485 N N . GLU A 1 542 ? -32.950 30.702 -12.840 1.00 45.81 542 GLU A N 1
ATOM 4486 C CA . GLU A 1 542 ? -33.256 31.613 -13.948 1.00 45.81 542 GLU A CA 1
ATOM 4487 C C . GLU A 1 542 ? -33.320 30.879 -15.295 1.00 45.81 542 GLU A C 1
ATOM 4489 O O . GLU A 1 542 ? -34.084 31.262 -16.192 1.00 45.81 542 GLU A O 1
ATOM 4494 N N . GLU A 1 543 ? -32.593 29.775 -15.418 1.00 47.34 543 GLU A N 1
ATOM 4495 C CA . GLU A 1 543 ? -32.688 28.822 -16.519 1.00 47.34 543 GLU A CA 1
ATOM 4496 C C . GLU A 1 543 ? -33.968 27.971 -16.415 1.00 47.34 543 GLU A C 1
ATOM 4498 O O . GLU A 1 543 ? -34.675 27.792 -17.413 1.00 47.34 543 GLU A O 1
ATOM 4503 N N . PHE A 1 544 ? -34.364 27.567 -15.201 1.00 45.78 544 PHE A N 1
ATOM 4504 C CA . PHE A 1 544 ? -35.563 26.770 -14.901 1.00 45.78 544 PHE A CA 1
ATOM 4505 C C . PHE A 1 544 ? -36.867 27.375 -15.452 1.00 45.78 544 PHE A C 1
ATOM 4507 O O . PHE A 1 544 ? -37.724 26.664 -15.993 1.00 45.78 544 PHE A O 1
ATOM 4514 N N . LYS A 1 545 ? -37.034 28.701 -15.365 1.00 46.22 545 LYS A N 1
ATOM 4515 C CA . LYS A 1 545 ? -38.248 29.403 -15.836 1.00 46.22 545 LYS A CA 1
ATOM 4516 C C . LYS A 1 545 ? -38.478 29.263 -17.343 1.00 46.22 545 LYS A C 1
ATOM 4518 O O . LYS A 1 545 ? -39.617 29.391 -17.798 1.00 46.22 545 LYS A O 1
ATOM 4523 N N . LYS A 1 546 ? -37.416 29.015 -18.112 1.00 50.28 546 LYS A N 1
ATOM 4524 C CA . LYS A 1 546 ? -37.427 28.996 -19.581 1.00 50.28 546 LYS A CA 1
ATOM 4525 C C . LYS A 1 546 ? -37.656 27.590 -20.156 1.00 50.28 546 LYS A C 1
ATOM 4527 O O . LYS A 1 546 ? -37.906 27.462 -21.351 1.00 50.28 546 LYS A O 1
ATOM 4532 N N . VAL A 1 547 ? -37.629 26.547 -19.319 1.00 50.34 547 VAL A N 1
ATOM 4533 C CA . VAL A 1 547 ? -37.756 25.136 -19.730 1.00 50.34 547 VAL A CA 1
ATOM 4534 C C . VAL A 1 547 ? -39.223 24.758 -20.020 1.00 50.34 547 VAL A C 1
ATOM 4536 O O . VAL A 1 547 ? -40.122 25.190 -19.285 1.00 50.34 547 VAL A O 1
ATOM 4539 N N . PRO A 1 548 ? -39.518 23.918 -21.034 1.00 55.94 548 PRO A N 1
ATOM 4540 C CA . PRO A 1 548 ? -40.875 23.438 -21.312 1.00 55.94 548 PRO A CA 1
ATOM 4541 C C . PRO A 1 548 ? -41.528 22.714 -20.119 1.00 55.94 548 PRO A C 1
ATOM 4543 O O . PRO A 1 548 ? -40.912 21.868 -19.471 1.00 55.94 548 PRO A O 1
ATOM 4546 N N . ASN A 1 549 ? -42.808 23.000 -19.848 1.00 50.69 549 ASN A N 1
ATOM 4547 C CA . ASN A 1 549 ? -43.562 22.428 -18.714 1.00 50.69 549 ASN A CA 1
ATOM 4548 C C . ASN A 1 549 ? -43.577 20.887 -18.684 1.00 50.69 549 ASN A C 1
ATOM 4550 O O . ASN A 1 549 ? -43.603 20.288 -17.613 1.00 50.69 549 ASN A O 1
ATOM 4554 N N . THR A 1 550 ? -43.561 20.239 -19.848 1.00 51.72 550 THR A N 1
ATOM 4555 C CA . THR A 1 550 ? -43.548 18.774 -19.981 1.00 51.72 550 THR A CA 1
ATOM 4556 C C . THR A 1 550 ? -42.276 18.155 -19.405 1.00 51.72 550 THR A C 1
ATOM 4558 O O . THR A 1 550 ? -42.346 17.164 -18.681 1.00 51.72 550 THR A O 1
ATOM 4561 N N . VAL A 1 551 ? -41.124 18.780 -19.654 1.00 51.38 551 VAL A N 1
ATOM 4562 C CA . VAL A 1 551 ? -39.822 18.358 -19.120 1.00 51.38 551 VAL A CA 1
ATOM 4563 C C . VAL A 1 551 ? -39.773 18.588 -17.608 1.00 51.38 551 VAL A C 1
ATOM 4565 O O . VAL A 1 551 ? -39.352 17.700 -16.867 1.00 51.38 551 VAL A O 1
ATOM 4568 N N . ARG A 1 552 ? -40.305 19.721 -17.122 1.00 51.75 552 ARG A N 1
ATOM 4569 C CA . ARG A 1 552 ? -40.389 20.009 -15.676 1.00 51.75 552 ARG A CA 1
ATOM 4570 C C . ARG A 1 552 ? -41.218 18.967 -14.924 1.00 51.75 552 ARG A C 1
ATOM 4572 O O . ARG A 1 552 ? -40.758 18.432 -13.922 1.00 51.75 552 ARG A O 1
ATOM 4579 N N . ASN A 1 553 ? -42.404 18.633 -15.432 1.00 51.81 553 ASN A N 1
ATOM 4580 C CA . ASN A 1 553 ? -43.295 17.658 -14.796 1.00 51.81 553 ASN A CA 1
ATOM 4581 C C . ASN A 1 553 ? -42.709 16.239 -14.812 1.00 51.81 553 ASN A C 1
ATOM 4583 O O . ASN A 1 553 ? -42.787 15.533 -13.811 1.00 51.81 553 ASN A O 1
ATOM 4587 N N . ASN A 1 554 ? -42.071 15.831 -15.913 1.00 52.31 554 ASN A N 1
ATOM 4588 C CA . ASN A 1 554 ? -41.403 14.530 -15.993 1.00 52.31 554 ASN A CA 1
ATOM 4589 C C . ASN A 1 554 ? -40.216 14.425 -15.028 1.00 52.31 554 ASN A C 1
ATOM 4591 O O . ASN A 1 554 ? -40.000 13.364 -14.441 1.00 52.31 554 ASN A O 1
ATOM 4595 N N . THR A 1 555 ? -39.473 15.518 -14.841 1.00 50.38 555 THR A N 1
ATOM 4596 C CA . THR A 1 555 ? -38.354 15.553 -13.896 1.00 50.38 555 THR A CA 1
ATOM 4597 C C . THR A 1 555 ? -38.852 15.485 -12.461 1.00 50.38 555 THR A C 1
ATOM 4599 O O . THR A 1 555 ? -38.414 14.610 -11.728 1.00 50.38 555 THR A O 1
ATOM 4602 N N . LEU A 1 556 ? -39.848 16.298 -12.091 1.00 50.78 556 LEU A N 1
ATOM 4603 C CA . LEU A 1 556 ? -40.493 16.241 -10.773 1.00 50.78 556 LEU A CA 1
ATOM 4604 C C . LEU A 1 556 ? -41.031 14.838 -10.454 1.00 50.78 556 LEU A C 1
ATOM 4606 O O . LEU A 1 556 ? -40.784 14.325 -9.367 1.00 50.78 556 LEU A O 1
ATOM 4610 N N . ASN A 1 557 ? -41.686 14.178 -11.412 1.00 49.66 557 ASN A N 1
ATOM 4611 C CA . ASN A 1 557 ? -42.199 12.818 -11.230 1.00 49.66 557 ASN A CA 1
ATOM 4612 C C . ASN A 1 557 ? -41.079 11.782 -11.031 1.00 49.66 557 ASN A C 1
ATOM 4614 O O . ASN A 1 557 ? -41.199 10.910 -10.171 1.00 49.66 557 ASN A O 1
ATOM 4618 N N . LYS A 1 558 ? -39.967 11.881 -11.776 1.00 47.34 558 LYS A N 1
ATOM 4619 C CA . LYS A 1 558 ? -38.795 11.022 -11.538 1.00 47.34 558 LYS A CA 1
ATOM 4620 C C . LYS A 1 558 ? -38.151 11.321 -10.183 1.00 47.34 558 LYS A C 1
ATOM 4622 O O . LYS A 1 558 ? -37.855 10.383 -9.447 1.00 47.34 558 LYS A O 1
ATOM 4627 N N . CYS A 1 559 ? -38.018 12.592 -9.816 1.00 45.34 559 CYS A N 1
ATOM 4628 C CA . CYS A 1 559 ? -37.495 13.031 -8.526 1.00 45.34 559 CYS A CA 1
ATOM 4629 C C . CYS A 1 559 ? -38.282 12.447 -7.340 1.00 45.34 559 CYS A C 1
ATOM 4631 O O . CYS A 1 559 ? -37.689 11.945 -6.389 1.00 45.34 559 CYS A O 1
ATOM 4633 N N . ILE A 1 560 ? -39.615 12.447 -7.440 1.00 46.09 560 ILE A N 1
ATOM 4634 C CA . ILE A 1 560 ? -40.535 11.836 -6.466 1.00 46.09 560 ILE A CA 1
ATOM 4635 C C . ILE A 1 560 ? -40.360 10.305 -6.402 1.00 46.09 560 ILE A C 1
ATOM 4637 O O . ILE A 1 560 ? -40.531 9.705 -5.342 1.00 46.09 560 ILE A O 1
ATOM 4641 N N . SER A 1 561 ? -40.010 9.657 -7.520 1.00 40.69 561 SER A N 1
ATOM 4642 C CA . SER A 1 561 ? -39.847 8.197 -7.594 1.00 40.69 561 SER A CA 1
ATOM 4643 C C . SER A 1 561 ? -38.510 7.674 -7.050 1.00 40.69 561 SER A C 1
ATOM 4645 O O . SER A 1 561 ? -38.470 6.567 -6.513 1.00 40.69 561 SER A O 1
ATOM 4647 N N . ILE A 1 562 ? -37.438 8.465 -7.169 1.00 39.19 562 ILE A N 1
ATOM 4648 C CA . ILE A 1 562 ? -36.059 8.084 -6.825 1.00 39.19 562 ILE A CA 1
ATOM 4649 C C . ILE A 1 562 ? -35.791 8.202 -5.320 1.00 39.19 562 ILE A C 1
ATOM 4651 O O . ILE A 1 562 ? -35.187 7.308 -4.736 1.00 39.19 562 ILE A O 1
ATOM 4655 N N . SER A 1 563 ? -36.257 9.267 -4.660 1.00 37.84 563 SER A N 1
ATOM 4656 C CA . SER A 1 563 ? -35.762 9.633 -3.323 1.00 37.84 563 SER A CA 1
ATOM 4657 C C . SER A 1 563 ? -36.234 8.751 -2.164 1.00 37.84 563 SER A C 1
ATOM 4659 O O . SER A 1 563 ? -35.844 9.019 -1.035 1.00 37.84 563 SER A O 1
ATOM 4661 N N . LYS A 1 564 ? -37.084 7.733 -2.390 1.00 39.72 564 LYS A N 1
ATOM 4662 C CA . LYS A 1 564 ? -37.654 6.831 -1.357 1.00 39.72 564 LYS A CA 1
ATOM 4663 C C . LYS A 1 564 ? -38.072 7.507 -0.023 1.00 39.72 564 LYS A C 1
ATOM 4665 O O . LYS A 1 564 ? -38.256 6.790 0.953 1.00 39.72 564 LYS A O 1
ATOM 4670 N N . GLY A 1 565 ? -38.282 8.824 0.053 1.00 39.53 565 GLY A N 1
ATOM 4671 C CA . GLY A 1 565 ? -38.380 9.480 1.361 1.00 39.53 565 GLY A CA 1
ATOM 4672 C C . GLY A 1 565 ? -38.257 11.001 1.365 1.00 39.53 565 GLY A C 1
ATOM 4673 O O . GLY A 1 565 ? -39.096 11.641 1.988 1.00 39.53 565 GLY A O 1
ATOM 4674 N N . ASP A 1 566 ? -37.310 11.601 0.637 1.00 43.81 566 ASP A N 1
ATOM 4675 C CA . ASP A 1 566 ? -36.961 13.008 0.903 1.00 43.81 566 ASP A CA 1
ATOM 4676 C C . ASP A 1 566 ? -37.284 13.993 -0.225 1.00 43.81 566 ASP A C 1
ATOM 4678 O O . ASP A 1 566 ? -36.442 14.427 -1.011 1.00 43.81 566 ASP A O 1
ATOM 4682 N N . LEU A 1 567 ? -38.547 14.416 -0.264 1.00 40.56 567 LEU A N 1
ATOM 4683 C CA . LEU A 1 567 ? -38.955 15.630 -0.975 1.00 40.56 567 LEU A CA 1
ATOM 4684 C C . LEU A 1 567 ? -38.509 16.966 -0.332 1.00 40.56 567 LEU A C 1
ATOM 4686 O O . LEU A 1 567 ? -38.397 17.930 -1.091 1.00 40.56 567 LEU A O 1
ATOM 4690 N N . PRO A 1 568 ? -38.273 17.090 0.995 1.00 39.38 568 PRO A N 1
ATOM 4691 C CA . PRO A 1 568 ? -37.769 18.332 1.595 1.00 39.38 568 PRO A CA 1
ATOM 4692 C C . PRO A 1 568 ? -36.410 18.753 1.028 1.00 39.38 568 PRO A C 1
ATOM 4694 O O . PRO A 1 568 ? -36.248 19.906 0.638 1.00 39.38 568 PRO A O 1
ATOM 4697 N N . LEU A 1 569 ? -35.495 17.792 0.856 1.00 40.75 569 LEU A N 1
ATOM 4698 C CA . LEU A 1 569 ? -34.189 18.004 0.224 1.00 40.75 569 LEU A CA 1
ATOM 4699 C C . LEU A 1 569 ? -34.346 18.478 -1.229 1.00 40.75 569 LEU A C 1
ATOM 4701 O O . LEU A 1 569 ? -33.766 19.481 -1.633 1.00 40.75 569 LEU A O 1
ATOM 4705 N N . ALA A 1 570 ? -35.229 17.848 -2.010 1.00 41.41 570 ALA A N 1
ATOM 4706 C CA . ALA A 1 570 ? -35.519 18.300 -3.373 1.00 41.41 570 ALA A CA 1
ATOM 4707 C C . ALA A 1 570 ? -36.154 19.710 -3.432 1.00 41.41 570 ALA A C 1
ATOM 4709 O O . ALA A 1 570 ? -35.930 20.438 -4.398 1.00 41.41 570 ALA A O 1
ATOM 4710 N N . ALA A 1 571 ? -36.937 20.111 -2.424 1.00 42.78 571 ALA A N 1
ATOM 4711 C CA . ALA A 1 571 ? -37.579 21.425 -2.364 1.00 42.78 571 ALA A CA 1
ATOM 4712 C C . ALA A 1 571 ? -36.610 22.551 -1.955 1.00 42.78 571 ALA A C 1
ATOM 4714 O O . ALA A 1 571 ? -36.687 23.637 -2.533 1.00 42.78 571 ALA A O 1
ATOM 4715 N N . GLU A 1 572 ? -35.681 22.291 -1.025 1.00 41.56 572 GLU A N 1
ATOM 4716 C CA . GLU A 1 572 ? -34.596 23.221 -0.670 1.00 41.56 572 GLU A CA 1
ATOM 4717 C C . GLU A 1 572 ? -33.579 23.396 -1.812 1.00 41.56 572 GLU A C 1
ATOM 4719 O O . GLU A 1 572 ? -33.057 24.491 -2.005 1.00 41.56 572 GLU A O 1
ATOM 4724 N N . HIS A 1 573 ? -33.327 22.358 -2.618 1.00 39.88 573 HIS A N 1
ATOM 4725 C CA . HIS A 1 573 ? -32.360 22.413 -3.727 1.00 39.88 573 HIS A CA 1
ATOM 4726 C C . HIS A 1 573 ? -32.855 23.101 -5.002 1.00 39.88 573 HIS A C 1
ATOM 4728 O O . HIS A 1 573 ? -32.037 23.460 -5.845 1.00 39.88 573 HIS A O 1
ATOM 4734 N N . LEU A 1 574 ? -34.167 23.284 -5.167 1.00 40.97 574 LEU A N 1
ATOM 4735 C CA . LEU A 1 574 ? -34.760 23.823 -6.398 1.00 40.97 574 LEU A CA 1
ATOM 4736 C C . LEU A 1 574 ? -35.310 25.256 -6.250 1.00 40.97 574 LEU A C 1
ATOM 4738 O O . LEU A 1 574 ? -36.008 25.722 -7.149 1.00 40.97 574 LEU A O 1
ATOM 4742 N N . ASP A 1 575 ? -35.051 25.932 -5.122 1.00 40.69 575 ASP A N 1
ATOM 4743 C CA . ASP A 1 575 ? -35.638 27.242 -4.761 1.00 40.69 575 ASP A CA 1
ATOM 4744 C C . ASP A 1 575 ? -37.171 27.270 -4.986 1.00 40.69 575 ASP A C 1
ATOM 4746 O O . ASP A 1 575 ? -37.793 28.217 -5.484 1.00 40.69 575 ASP A O 1
ATOM 4750 N N . PHE A 1 576 ? -37.806 26.131 -4.694 1.00 39.38 576 PHE A N 1
ATOM 4751 C CA . PHE A 1 576 ? -39.163 25.829 -5.124 1.00 39.38 576 PHE A CA 1
ATOM 4752 C C . PHE A 1 576 ? -40.165 26.337 -4.089 1.00 39.38 576 PHE A C 1
ATOM 4754 O O . PHE A 1 576 ? -40.269 25.808 -2.984 1.00 39.38 576 PHE A O 1
ATOM 4761 N N . SER A 1 577 ? -40.995 27.327 -4.435 1.00 38.56 577 SER A N 1
ATOM 4762 C CA . SER A 1 577 ? -42.067 27.727 -3.513 1.00 38.56 577 SER A CA 1
ATOM 4763 C C . SER A 1 577 ? -43.067 26.573 -3.308 1.00 38.56 577 SER A C 1
ATOM 4765 O O . SER A 1 577 ? -43.597 26.009 -4.273 1.00 38.56 577 SER A O 1
ATOM 4767 N N . TYR A 1 578 ? -43.396 26.274 -2.045 1.00 39.34 578 TYR A N 1
ATOM 4768 C CA . TYR A 1 578 ? -44.392 25.275 -1.607 1.00 39.34 578 TYR A CA 1
ATOM 4769 C C . TYR A 1 578 ? -45.729 25.349 -2.375 1.00 39.34 578 TYR A C 1
ATOM 4771 O O . TYR A 1 578 ? -46.423 24.350 -2.572 1.00 39.34 578 TYR A O 1
ATOM 4779 N N . ARG A 1 579 ? -46.081 26.541 -2.876 1.00 39.34 579 ARG A N 1
ATOM 4780 C CA . ARG A 1 579 ? -47.283 26.797 -3.680 1.00 39.34 579 ARG A CA 1
ATOM 4781 C C . ARG A 1 579 ? -47.326 25.993 -4.984 1.00 39.34 579 ARG A C 1
ATOM 4783 O O . ARG A 1 579 ? -48.419 25.624 -5.402 1.00 39.34 579 ARG A O 1
ATOM 4790 N N . ASN A 1 580 ? -46.172 25.723 -5.595 1.00 39.94 580 ASN A N 1
ATOM 4791 C CA . ASN A 1 580 ? -46.069 25.069 -6.902 1.00 39.94 580 ASN A CA 1
ATOM 4792 C C . ASN A 1 580 ? -45.929 23.545 -6.787 1.00 39.94 580 ASN A C 1
ATOM 4794 O O . ASN A 1 580 ? -46.459 22.834 -7.634 1.00 39.94 580 ASN A O 1
ATOM 4798 N N . LEU A 1 581 ? -45.308 23.037 -5.715 1.00 43.59 581 LEU A N 1
ATOM 4799 C CA . LEU A 1 581 ? -45.255 21.600 -5.388 1.00 43.59 581 LEU A CA 1
ATOM 4800 C C . LEU A 1 581 ? -46.657 21.008 -5.138 1.00 43.59 581 LEU A C 1
ATOM 4802 O O . LEU A 1 581 ? -46.943 19.874 -5.513 1.00 43.59 581 LEU A O 1
ATOM 4806 N N . ARG A 1 582 ? -47.570 21.816 -4.579 1.00 39.66 582 ARG A N 1
ATOM 4807 C CA . ARG A 1 582 ? -48.947 21.434 -4.214 1.00 39.66 582 ARG A CA 1
ATOM 4808 C C . ARG A 1 582 ? -49.829 20.987 -5.391 1.00 39.66 582 ARG A C 1
ATOM 4810 O O . ARG A 1 582 ? -50.835 20.320 -5.175 1.00 39.66 582 ARG A O 1
ATOM 4817 N N . SER A 1 583 ? -49.479 21.363 -6.618 1.00 39.09 583 SER A N 1
ATOM 4818 C CA . SER A 1 583 ? -50.228 21.008 -7.835 1.00 39.09 583 SER A CA 1
ATOM 4819 C C . SER A 1 583 ? -49.891 19.624 -8.402 1.00 39.09 583 SER A C 1
ATOM 4821 O O . SER A 1 583 ? -50.591 19.185 -9.311 1.00 39.09 583 SER A O 1
ATOM 4823 N N . TYR A 1 584 ? -48.846 18.950 -7.900 1.00 38.47 584 TYR A N 1
ATOM 4824 C CA . TYR A 1 584 ? -48.222 17.821 -8.607 1.00 38.47 584 TYR A CA 1
ATOM 4825 C C . TYR A 1 584 ? -48.011 16.540 -7.776 1.00 38.47 584 TYR A C 1
ATOM 4827 O O . TYR A 1 584 ? -47.482 15.581 -8.321 1.00 38.47 584 TYR A O 1
ATOM 4835 N N . ILE A 1 585 ? -48.431 16.477 -6.503 1.00 40.66 585 ILE A N 1
ATOM 4836 C CA . ILE A 1 585 ? -48.228 15.296 -5.630 1.00 40.66 585 ILE A CA 1
ATOM 4837 C C . ILE A 1 585 ? -49.573 14.656 -5.248 1.00 40.66 585 ILE A C 1
ATOM 4839 O O . ILE A 1 585 ? -50.524 15.357 -4.897 1.00 40.66 585 ILE A O 1
ATOM 4843 N N . THR A 1 586 ? -49.655 13.322 -5.278 1.00 38.50 586 THR A N 1
ATOM 4844 C CA . THR A 1 586 ? -50.860 12.539 -4.956 1.00 38.50 586 THR A CA 1
ATOM 4845 C C . THR A 1 586 ? -50.899 12.020 -3.504 1.00 38.50 586 THR A C 1
ATOM 4847 O O . THR A 1 586 ? -49.891 11.917 -2.806 1.00 38.50 586 THR A O 1
ATOM 4850 N N . PHE A 1 587 ? -52.097 11.630 -3.043 1.00 34.5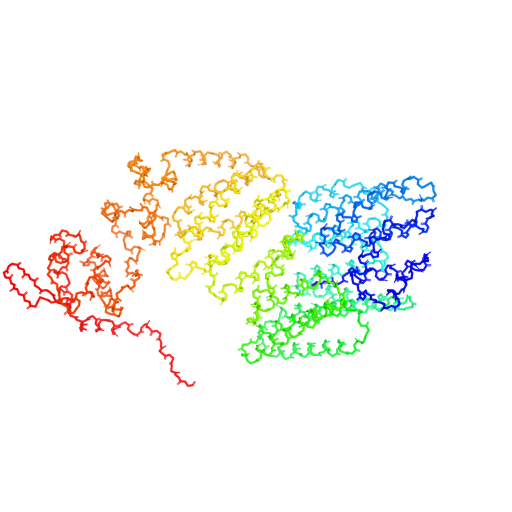6 587 PHE A N 1
ATOM 4851 C CA . PHE A 1 587 ? -52.400 11.093 -1.700 1.00 34.56 587 PHE A CA 1
ATOM 4852 C C . PHE A 1 587 ? -51.495 9.929 -1.246 1.00 34.56 587 PHE A C 1
ATOM 4854 O O . PHE A 1 587 ? -51.198 9.793 -0.060 1.00 34.56 587 PHE A O 1
ATOM 4861 N N . LYS A 1 588 ? -51.050 9.084 -2.181 1.00 37.28 588 LYS A N 1
ATOM 4862 C CA . LYS A 1 588 ? -50.229 7.901 -1.884 1.00 37.28 588 LYS A CA 1
ATOM 4863 C C . LYS A 1 588 ? -48.754 8.258 -1.653 1.00 37.28 588 LYS A C 1
ATOM 4865 O O . LYS A 1 588 ? -48.059 7.528 -0.954 1.00 37.28 588 LYS A O 1
ATOM 4870 N N . GLU A 1 589 ? -48.300 9.384 -2.202 1.00 38.06 589 GLU A N 1
ATOM 4871 C CA . GLU A 1 589 ? -46.907 9.843 -2.144 1.00 38.06 589 GLU A CA 1
ATOM 4872 C C . GLU A 1 589 ? -46.627 10.595 -0.839 1.00 38.06 589 GLU A C 1
ATOM 4874 O O . GLU A 1 589 ? -45.648 10.293 -0.169 1.00 38.06 589 GLU A O 1
ATOM 4879 N N . VAL A 1 590 ? -47.551 11.446 -0.376 1.00 38.59 590 VAL A N 1
ATOM 4880 C CA . VAL A 1 590 ? -47.462 12.103 0.950 1.00 38.59 590 VAL A CA 1
ATOM 4881 C C . VAL A 1 590 ? -47.396 11.082 2.101 1.00 38.59 590 VAL A C 1
ATOM 4883 O O . VAL A 1 590 ? -46.692 11.300 3.083 1.00 38.59 590 VAL A O 1
ATOM 4886 N N . ASN A 1 591 ? -48.085 9.943 1.962 1.00 34.34 591 ASN A N 1
ATOM 4887 C CA . ASN A 1 591 ? -48.140 8.855 2.950 1.00 34.34 591 ASN A CA 1
ATOM 4888 C C . ASN A 1 591 ? -46.800 8.092 3.083 1.00 34.34 591 ASN A C 1
ATOM 4890 O O . ASN A 1 591 ? -46.490 7.545 4.138 1.00 34.34 591 ASN A O 1
ATOM 4894 N N . ARG A 1 592 ? -45.982 8.077 2.020 1.00 35.47 592 ARG A N 1
ATOM 4895 C CA . ARG A 1 592 ? -44.705 7.345 1.961 1.00 35.47 592 ARG A CA 1
ATOM 4896 C C . ARG A 1 592 ? -43.504 8.167 2.461 1.00 35.47 592 ARG A C 1
ATOM 4898 O O . ARG A 1 592 ? -42.497 7.578 2.824 1.00 35.47 592 ARG A O 1
ATOM 4905 N N . LEU A 1 593 ? -43.626 9.496 2.498 1.00 37.34 593 LEU A N 1
ATOM 4906 C CA . LEU A 1 593 ? -42.529 10.460 2.698 1.00 37.34 593 LEU A CA 1
ATOM 4907 C C . LEU A 1 593 ? -42.391 10.996 4.142 1.00 37.34 593 LEU A C 1
ATOM 4909 O O . LEU A 1 593 ? -41.659 11.946 4.370 1.00 37.34 593 LEU A O 1
ATOM 4913 N N . GLY A 1 594 ? -43.110 10.445 5.129 1.00 37.88 594 GLY A N 1
ATOM 4914 C CA . GLY A 1 594 ? -42.797 10.662 6.555 1.00 37.88 594 GLY A CA 1
ATOM 4915 C C . GLY A 1 594 ? -42.656 12.121 7.033 1.00 37.88 594 GLY A C 1
ATOM 4916 O O . GLY A 1 594 ? -41.895 12.372 7.960 1.00 37.88 594 GLY A O 1
ATOM 4917 N N . PHE A 1 595 ? -43.391 13.071 6.443 1.00 42.59 595 PHE A N 1
ATOM 4918 C CA . PHE A 1 595 ? -43.243 14.537 6.576 1.00 42.59 595 PHE A CA 1
ATOM 4919 C C . PHE A 1 595 ? -43.420 15.169 7.986 1.00 42.59 595 PHE A C 1
ATOM 4921 O O . PHE A 1 595 ? -43.734 16.352 8.104 1.00 42.59 595 PHE A O 1
ATOM 4928 N N . PHE A 1 596 ? -43.250 14.435 9.086 1.00 39.78 596 PHE A N 1
ATOM 4929 C CA . PHE A 1 596 ? -43.590 14.914 10.432 1.00 39.78 596 PHE A CA 1
ATOM 4930 C C . PHE A 1 596 ? -42.412 15.335 11.325 1.00 39.78 596 PHE A C 1
ATOM 4932 O O . PHE A 1 596 ? -42.667 15.905 12.391 1.00 39.78 596 PHE A O 1
ATOM 4939 N N . LEU A 1 597 ? -41.151 15.123 10.933 1.00 41.72 597 LEU A N 1
ATOM 4940 C CA . LEU A 1 597 ? -40.023 15.207 11.876 1.00 41.72 597 LEU A CA 1
ATOM 4941 C C . LEU A 1 597 ? -38.826 16.033 11.386 1.00 41.72 597 LEU A C 1
ATOM 4943 O O . LEU A 1 597 ? -37.687 15.624 11.564 1.00 41.72 597 LEU A O 1
ATOM 4947 N N . ASP A 1 598 ? -39.081 17.227 10.849 1.00 43.47 598 ASP A N 1
ATOM 4948 C CA . ASP A 1 598 ? -38.028 18.237 10.688 1.00 43.47 598 ASP A CA 1
ATOM 4949 C C . ASP A 1 598 ? -37.879 19.147 11.927 1.00 43.47 598 ASP A C 1
ATOM 4951 O O . ASP A 1 598 ? -38.861 19.400 12.642 1.00 43.47 598 ASP A O 1
ATOM 4955 N N . LEU A 1 599 ? -36.638 19.606 12.154 1.00 46.53 599 LEU A N 1
ATOM 4956 C CA . LEU A 1 599 ? -36.052 20.300 13.321 1.00 46.53 599 LEU A CA 1
ATOM 4957 C C . LEU A 1 599 ? -37.025 21.026 14.283 1.00 46.53 599 LEU A C 1
ATOM 4959 O O . LEU A 1 599 ? -37.735 21.964 13.915 1.00 46.53 599 LEU A O 1
ATOM 4963 N N . GLN A 1 600 ? -36.950 20.684 15.578 1.00 49.06 600 GLN A N 1
ATOM 4964 C CA . GLN A 1 600 ? -37.584 21.442 16.668 1.00 49.06 600 GLN A CA 1
ATOM 4965 C C . GLN A 1 600 ? -36.846 22.771 16.899 1.00 49.06 600 GLN A C 1
ATOM 4967 O O . GLN A 1 600 ? -35.891 22.849 17.677 1.00 49.06 600 GLN A O 1
ATOM 4972 N N . GLN A 1 601 ? -37.280 23.824 16.210 1.00 49.94 601 GLN A N 1
ATOM 4973 C CA . GLN A 1 601 ? -36.677 25.162 16.284 1.00 49.94 601 GLN A CA 1
ATOM 4974 C C . GLN A 1 601 ? -37.425 26.119 17.224 1.00 49.94 601 GLN A C 1
ATOM 4976 O O . GLN A 1 601 ? -37.250 27.335 17.139 1.00 49.94 601 GLN A O 1
ATOM 4981 N N . THR A 1 602 ? -38.302 25.609 18.089 1.00 61.28 602 THR A N 1
ATOM 4982 C CA . THR A 1 602 ? -39.043 26.447 19.038 1.00 61.28 602 THR A CA 1
ATOM 4983 C C . THR A 1 602 ? -38.405 26.484 20.421 1.00 61.28 602 THR A C 1
ATOM 4985 O O . THR A 1 602 ? -37.714 25.566 20.861 1.00 61.28 602 THR A O 1
ATOM 4988 N N . ASP A 1 603 ? -38.743 27.534 21.161 1.00 63.00 603 ASP A N 1
ATOM 4989 C CA . ASP A 1 603 ? -38.385 27.756 22.560 1.00 63.00 603 ASP A CA 1
ATOM 4990 C C . ASP A 1 603 ? -39.039 26.739 23.526 1.00 63.00 603 ASP A C 1
ATOM 4992 O O . ASP A 1 603 ? -38.742 26.742 24.722 1.00 63.00 603 ASP A O 1
ATOM 4996 N N . ASN A 1 604 ? -39.922 25.847 23.047 1.00 73.81 604 ASN A N 1
ATOM 4997 C CA . ASN A 1 604 ? -40.489 24.760 23.850 1.00 73.81 604 ASN A CA 1
ATOM 4998 C C . ASN A 1 604 ? -40.636 23.456 23.046 1.00 73.81 604 ASN A C 1
ATOM 5000 O O . ASN A 1 604 ? -41.726 23.081 22.605 1.00 73.81 604 ASN A O 1
ATOM 5004 N N . LYS A 1 605 ? -39.507 22.752 22.936 1.00 70.25 605 LYS A N 1
ATOM 5005 C CA . LYS A 1 605 ? -39.327 21.478 22.228 1.00 70.25 605 LYS A CA 1
ATOM 5006 C C . LYS A 1 605 ? -40.322 20.379 22.627 1.00 70.25 605 LYS A C 1
ATOM 5008 O O . LYS A 1 605 ? -40.921 19.745 21.764 1.00 70.25 605 LYS A O 1
ATOM 5013 N N . GLN A 1 606 ? -40.558 20.183 23.927 1.00 70.69 606 GLN A N 1
ATOM 5014 C CA . GLN A 1 606 ? -41.488 19.156 24.424 1.00 70.69 606 GLN A CA 1
ATOM 5015 C C . GLN A 1 606 ? -42.938 19.444 24.017 1.00 70.69 606 GLN A C 1
ATOM 5017 O O . GLN A 1 606 ? -43.666 18.544 23.597 1.00 70.69 606 GLN A O 1
ATOM 5022 N N . LEU A 1 607 ? -43.353 20.710 24.106 1.00 75.62 607 LEU A N 1
ATOM 5023 C CA . LEU A 1 607 ? -44.691 21.120 23.696 1.00 75.62 607 LEU A CA 1
ATOM 5024 C C . LEU A 1 607 ? -44.874 20.976 22.183 1.00 75.62 607 LEU A C 1
ATOM 5026 O O . LEU A 1 607 ? -45.917 20.501 21.739 1.00 75.62 607 LEU A O 1
ATOM 5030 N N . GLU A 1 608 ? -43.859 21.350 21.403 1.00 73.19 608 GLU A N 1
ATOM 5031 C CA . GLU A 1 608 ? -43.848 21.158 19.953 1.00 73.19 608 GLU A CA 1
ATOM 5032 C C . GLU A 1 608 ? -44.019 19.681 19.582 1.00 73.19 608 GLU A C 1
ATOM 5034 O O . GLU A 1 608 ? -44.865 19.345 18.753 1.00 73.19 608 GLU A O 1
ATOM 5039 N N . GLN A 1 609 ? -43.279 18.794 20.253 1.00 66.50 609 GLN A N 1
ATOM 5040 C CA . GLN A 1 609 ? -43.351 17.354 20.026 1.00 66.50 609 GLN A CA 1
ATOM 5041 C C . GLN A 1 609 ? -44.731 16.780 20.357 1.00 66.50 609 GLN A C 1
ATOM 5043 O O . GLN A 1 609 ? -45.291 16.017 19.571 1.00 66.50 609 GLN A O 1
ATOM 5048 N N . GLY A 1 610 ? -45.324 17.175 21.485 1.00 69.19 610 GLY A N 1
ATOM 5049 C CA . GLY A 1 610 ? -46.670 16.729 21.843 1.00 69.19 610 GLY A CA 1
ATOM 5050 C C . GLY A 1 610 ? -47.725 17.189 20.828 1.00 69.19 610 GLY A C 1
ATOM 5051 O O . GLY A 1 610 ? -48.625 16.425 20.478 1.00 69.19 610 GLY A O 1
ATOM 5052 N N . ILE A 1 611 ? -47.603 18.419 20.314 1.00 73.44 611 ILE A N 1
ATOM 5053 C CA . ILE A 1 611 ? -48.483 18.934 19.255 1.00 73.44 611 ILE A CA 1
ATOM 5054 C C . ILE A 1 611 ? -48.323 18.089 17.986 1.00 73.44 611 ILE A C 1
ATOM 5056 O O . ILE A 1 611 ? -49.325 17.676 17.399 1.00 73.44 611 ILE A O 1
ATOM 5060 N N . ARG A 1 612 ? -47.081 17.787 17.588 1.00 67.75 612 ARG A N 1
ATOM 5061 C CA . ARG A 1 612 ? -46.778 16.933 16.428 1.00 67.75 612 ARG A CA 1
ATOM 5062 C C . ARG A 1 612 ? -47.411 15.547 16.566 1.00 67.75 612 ARG A C 1
ATOM 5064 O O . ARG A 1 612 ? -48.073 15.110 15.627 1.00 67.75 612 ARG A O 1
ATOM 5071 N N . TYR A 1 613 ? -47.327 14.906 17.735 1.00 67.06 613 TYR A N 1
ATOM 5072 C CA . TYR A 1 613 ? -47.987 13.614 17.973 1.00 67.06 613 TYR A CA 1
ATOM 5073 C C . TYR A 1 613 ? -49.513 13.680 17.851 1.00 67.06 613 TYR A C 1
ATOM 5075 O O . TYR A 1 613 ? -50.129 12.781 17.281 1.00 67.06 613 TYR A O 1
ATOM 5083 N N . MET A 1 614 ? -50.146 14.760 18.310 1.00 71.44 614 MET A N 1
ATOM 5084 C CA . MET A 1 614 ? -51.595 14.921 18.149 1.00 71.44 614 MET A CA 1
ATOM 5085 C C . MET A 1 614 ? -52.012 15.113 16.680 1.00 71.44 614 MET A C 1
ATOM 5087 O O . MET A 1 614 ? -53.040 14.579 16.258 1.00 71.44 614 MET A O 1
ATOM 5091 N N . PHE A 1 615 ? -51.222 15.833 15.877 1.00 67.62 615 PHE A N 1
ATOM 5092 C CA . PHE A 1 615 ? -51.450 15.915 14.427 1.00 67.62 615 PHE A CA 1
ATOM 5093 C C . PHE A 1 615 ? -51.180 14.582 13.718 1.00 67.62 615 PHE A C 1
ATOM 5095 O O . PHE A 1 615 ? -51.895 14.233 12.778 1.00 67.62 615 PHE A O 1
ATOM 5102 N N . TYR A 1 616 ? -50.209 13.809 14.198 1.00 59.66 616 TYR A N 1
ATOM 5103 C CA . TYR A 1 616 ? -49.931 12.467 13.697 1.00 59.66 616 TYR A CA 1
ATOM 5104 C C . TYR A 1 616 ? -51.090 11.486 13.957 1.00 59.66 616 TYR A C 1
ATOM 5106 O O . TYR A 1 616 ? -51.444 10.695 13.083 1.00 59.66 616 TYR A O 1
ATOM 5114 N N . ASP A 1 617 ? -51.761 11.570 15.109 1.00 63.19 617 ASP A N 1
ATOM 5115 C CA . ASP A 1 617 ? -52.949 10.750 15.386 1.00 63.19 617 ASP A CA 1
ATOM 5116 C C . ASP A 1 617 ? -54.117 11.082 14.440 1.00 63.19 617 ASP A C 1
ATOM 5118 O O . ASP A 1 617 ? -54.830 10.188 13.976 1.00 63.19 617 ASP A O 1
ATOM 5122 N N . LEU A 1 618 ? -54.313 12.368 14.132 1.00 62.28 618 LEU A N 1
ATOM 5123 C CA . LEU A 1 618 ? -55.299 12.822 13.146 1.00 62.28 618 LEU A CA 1
ATOM 5124 C C . LEU A 1 618 ? -54.997 12.311 11.739 1.00 62.28 618 LEU A C 1
ATOM 5126 O O . LEU A 1 618 ? -55.912 11.947 10.994 1.00 62.28 618 LEU A O 1
ATOM 5130 N N . TYR A 1 619 ? -53.714 12.283 11.398 1.00 54.81 619 TYR A N 1
ATOM 5131 C CA . TYR A 1 619 ? -53.205 11.708 10.166 1.00 54.81 619 TYR A CA 1
ATOM 5132 C C . TYR A 1 619 ? -53.483 10.198 10.094 1.00 54.81 619 TYR A C 1
ATOM 5134 O O . TYR A 1 619 ? -54.090 9.745 9.124 1.00 54.81 619 TYR A O 1
ATOM 5142 N N . LYS A 1 620 ? -53.170 9.425 11.149 1.00 52.19 620 LYS A N 1
ATOM 5143 C CA . LYS A 1 620 ? -53.459 7.975 11.211 1.00 52.19 620 LYS A CA 1
ATOM 5144 C C . LYS A 1 620 ? -54.940 7.644 11.019 1.00 52.19 620 LYS A C 1
ATOM 5146 O O . LYS A 1 620 ? -55.272 6.568 10.534 1.00 52.19 620 LYS A O 1
ATOM 5151 N N . ARG A 1 621 ? -55.834 8.562 11.393 1.00 57.66 621 ARG A N 1
ATOM 5152 C CA . ARG A 1 621 ? -57.292 8.416 11.252 1.00 57.66 621 ARG A CA 1
ATOM 5153 C C . ARG A 1 621 ? -57.840 8.954 9.925 1.00 57.66 621 ARG A C 1
ATOM 5155 O O . ARG A 1 621 ? -59.055 9.023 9.766 1.00 57.66 621 ARG A O 1
ATOM 5162 N N . GLY A 1 622 ? -56.981 9.399 9.003 1.00 52.12 622 GLY A N 1
ATOM 5163 C CA . GLY A 1 622 ? -57.382 9.969 7.711 1.00 52.12 622 GLY A CA 1
ATOM 5164 C C . GLY A 1 622 ? -58.220 11.248 7.821 1.00 52.12 622 GLY A C 1
ATOM 5165 O O . GLY A 1 622 ? -58.935 11.608 6.891 1.00 52.12 622 GLY A O 1
ATOM 5166 N N . THR A 1 623 ? -58.184 11.923 8.974 1.00 54.44 623 THR A N 1
ATOM 5167 C CA . THR A 1 623 ? -59.055 13.071 9.279 1.00 54.44 623 THR A CA 1
ATOM 5168 C C . THR A 1 623 ? -58.477 14.384 8.735 1.00 54.44 623 THR A C 1
ATOM 5170 O O . THR A 1 623 ? -59.214 15.337 8.475 1.00 54.44 623 THR A O 1
ATOM 5173 N N . ILE A 1 624 ? -57.159 14.434 8.509 1.00 51.94 624 ILE A N 1
ATOM 5174 C CA . ILE A 1 624 ? -56.461 15.558 7.875 1.00 51.94 624 ILE A CA 1
ATOM 5175 C C . ILE A 1 624 ? -55.511 15.077 6.782 1.00 51.94 624 ILE A C 1
ATOM 5177 O O . ILE A 1 624 ? -54.883 14.034 6.923 1.00 51.94 624 ILE A O 1
ATOM 5181 N N . PHE A 1 625 ? -55.384 15.876 5.721 1.00 45.44 625 PHE A N 1
ATOM 5182 C CA . PHE A 1 625 ? -54.509 15.601 4.571 1.00 45.44 625 PHE A CA 1
ATOM 5183 C C . PHE A 1 625 ? -53.391 16.641 4.403 1.00 45.44 625 PHE A C 1
ATOM 5185 O O . PHE A 1 625 ? -52.500 16.463 3.584 1.00 45.44 625 PHE A O 1
ATOM 5192 N N . GLU A 1 626 ? -53.448 17.745 5.152 1.00 48.06 626 GLU A N 1
ATOM 5193 C CA . GLU A 1 626 ? -52.566 18.901 5.001 1.00 48.06 626 GLU A CA 1
ATOM 5194 C C . GLU A 1 626 ? -52.265 19.444 6.406 1.00 48.06 626 GLU A C 1
ATOM 5196 O O . GLU A 1 626 ? -53.175 19.901 7.099 1.00 48.06 626 GLU A O 1
ATOM 5201 N N . VAL A 1 627 ? -51.015 19.385 6.857 1.00 50.28 627 VAL A N 1
ATOM 5202 C CA . VAL A 1 627 ? -50.556 20.160 8.018 1.00 50.28 627 VAL A CA 1
ATOM 5203 C C . VAL A 1 627 ? -49.415 21.021 7.520 1.00 50.28 627 VAL A C 1
ATOM 5205 O O . VAL A 1 627 ? -48.471 20.520 6.921 1.00 50.28 627 VAL A O 1
ATOM 5208 N N . VAL A 1 628 ? -49.537 22.333 7.706 1.00 52.47 628 VAL A N 1
ATOM 5209 C CA . VAL A 1 628 ? -48.453 23.265 7.382 1.00 52.47 628 VAL A CA 1
ATOM 5210 C C . VAL A 1 628 ? -47.288 22.935 8.315 1.00 52.47 628 VAL A C 1
ATOM 5212 O O . VAL A 1 628 ? -47.516 22.846 9.520 1.00 52.47 628 VAL A O 1
ATOM 5215 N N . PHE A 1 629 ? -46.073 22.755 7.790 1.00 52.31 629 PHE A N 1
ATOM 5216 C CA . PHE A 1 629 ? -44.873 22.444 8.589 1.00 52.31 629 PHE A CA 1
ATOM 5217 C C . PHE A 1 629 ? -44.682 23.411 9.765 1.00 52.31 629 PHE A C 1
ATOM 5219 O O . PHE A 1 629 ? -44.307 23.007 10.860 1.00 52.31 629 PHE A O 1
ATOM 5226 N N . ASP A 1 630 ? -45.064 24.672 9.571 1.00 61.28 630 ASP A N 1
ATOM 5227 C CA . ASP A 1 630 ? -45.007 25.717 10.588 1.00 61.28 630 ASP A CA 1
ATOM 5228 C C . ASP A 1 630 ? -46.174 25.699 11.591 1.00 61.28 630 ASP A C 1
ATOM 5230 O O . ASP A 1 630 ? -46.192 26.507 12.513 1.00 61.28 630 ASP A O 1
ATOM 5234 N N . MET A 1 631 ? -47.161 24.806 11.465 1.00 73.88 631 MET A N 1
ATOM 5235 C CA . MET A 1 631 ? -48.328 24.756 12.358 1.00 73.88 631 MET A CA 1
ATOM 5236 C C . MET A 1 631 ? -47.941 24.424 13.811 1.00 73.88 631 MET A C 1
ATOM 5238 O O . MET A 1 631 ? -48.370 25.158 14.704 1.00 73.88 631 MET A O 1
ATOM 5242 N N . PRO A 1 632 ? -47.114 23.397 14.111 1.00 72.81 632 PRO A N 1
ATOM 5243 C CA . PRO A 1 632 ? -46.629 23.169 15.473 1.00 72.81 632 PRO A CA 1
ATOM 5244 C C . PRO A 1 632 ? -45.833 24.363 16.006 1.00 72.81 632 PRO A C 1
ATOM 5246 O O . PRO A 1 632 ? -46.078 24.811 17.125 1.00 72.81 632 PRO A O 1
ATOM 5249 N N . LYS A 1 633 ? -44.957 24.947 15.178 1.00 72.44 633 LYS A N 1
ATOM 5250 C CA . LYS A 1 633 ? -44.152 26.128 15.521 1.00 72.44 633 LYS A CA 1
ATOM 5251 C C . LYS A 1 633 ? -45.018 27.339 15.863 1.00 72.44 633 LYS A C 1
ATOM 5253 O O . LYS A 1 633 ? -44.842 27.961 16.911 1.00 72.44 633 LYS A O 1
ATOM 5258 N N . PHE A 1 634 ? -46.000 27.631 15.016 1.00 82.31 634 PHE A N 1
ATOM 5259 C CA . PHE A 1 634 ? -47.016 28.652 15.235 1.00 82.31 634 PHE A CA 1
ATOM 5260 C C . PHE A 1 634 ? -47.734 28.410 16.567 1.00 82.31 634 PHE A C 1
ATOM 5262 O O . PHE A 1 634 ? -47.797 29.292 17.421 1.00 82.31 634 PHE A O 1
ATOM 5269 N N . LEU A 1 635 ? -48.218 27.193 16.806 1.00 83.75 635 LEU A N 1
ATOM 5270 C CA . LEU A 1 635 ? -48.956 26.866 18.024 1.00 83.75 635 LEU A CA 1
ATOM 5271 C C . LEU A 1 635 ? -48.103 26.982 19.294 1.00 83.75 635 LEU A C 1
ATOM 5273 O O . LEU A 1 635 ? -48.617 27.441 20.316 1.00 83.75 635 LEU A O 1
ATOM 5277 N N . VAL A 1 636 ? -46.813 26.640 19.238 1.00 82.31 636 VAL A N 1
ATOM 5278 C CA . VAL A 1 636 ? -45.873 26.847 20.351 1.00 82.31 636 VAL A CA 1
ATOM 5279 C C . VAL A 1 636 ? -45.642 28.335 20.604 1.00 82.31 636 VAL A C 1
ATOM 5281 O O . VAL A 1 636 ? -45.793 28.788 21.743 1.00 82.31 636 VAL A O 1
ATOM 5284 N N . LYS A 1 637 ? -45.379 29.120 19.552 1.00 83.25 637 LYS A N 1
ATOM 5285 C CA . LYS A 1 637 ? -45.212 30.581 19.632 1.00 83.25 637 LYS A CA 1
ATOM 5286 C C . LYS A 1 637 ? -46.429 31.254 20.276 1.00 83.25 637 LYS A C 1
ATOM 5288 O O . LYS A 1 637 ? -46.297 32.131 21.133 1.00 83.25 637 LYS A O 1
ATOM 5293 N N . TYR A 1 638 ? -47.628 30.792 19.930 1.00 85.88 638 TYR A N 1
ATOM 5294 C CA . TYR A 1 638 ? -48.888 31.308 20.465 1.00 85.88 638 TYR A CA 1
ATOM 5295 C C . TYR A 1 638 ? -49.385 30.577 21.722 1.00 85.88 638 TYR A C 1
ATOM 5297 O O . TYR A 1 638 ? -50.444 30.909 22.260 1.00 85.88 638 TYR A O 1
ATOM 5305 N N . ALA A 1 639 ? -48.609 29.646 22.286 1.00 81.94 639 ALA A N 1
ATOM 5306 C CA . ALA A 1 639 ? -49.067 28.800 23.385 1.00 81.94 639 ALA A CA 1
ATOM 5307 C C . ALA A 1 639 ? -49.369 29.568 24.683 1.00 81.94 639 ALA A C 1
ATOM 5309 O O . ALA A 1 639 ? -50.183 29.107 25.481 1.00 81.94 639 ALA A O 1
ATOM 5310 N N . LYS A 1 640 ? -48.693 30.700 24.944 1.00 76.62 640 LYS A N 1
ATOM 5311 C CA . LYS A 1 640 ? -48.954 31.550 26.129 1.00 76.62 640 LYS A CA 1
ATOM 5312 C C . LYS A 1 640 ? -50.036 32.601 25.853 1.00 76.62 640 LYS A C 1
ATOM 5314 O O . LYS A 1 640 ? -50.922 32.810 26.688 1.00 76.62 640 LYS A O 1
ATOM 5319 N N . LYS A 1 641 ? -49.948 33.244 24.683 1.00 81.75 641 LYS A N 1
ATOM 5320 C CA . LYS A 1 641 ? -50.705 34.448 24.311 1.00 81.75 641 LYS A CA 1
ATOM 5321 C C . LYS A 1 641 ? -51.967 34.188 23.489 1.00 81.75 641 LYS A C 1
ATOM 5323 O O . LYS A 1 641 ? -52.675 35.161 23.264 1.00 81.75 641 LYS A O 1
ATOM 5328 N N . GLY A 1 642 ? -52.249 32.945 23.074 1.00 86.69 642 GLY A N 1
ATOM 5329 C CA . GLY A 1 642 ? -53.369 32.570 22.190 1.00 86.69 642 GLY A CA 1
ATOM 5330 C C . GLY A 1 642 ? -53.330 33.273 20.827 1.00 86.69 642 GLY A C 1
ATOM 5331 O O . GLY A 1 642 ? -52.454 34.096 20.591 1.00 86.69 642 GLY A O 1
ATOM 5332 N N . PHE A 1 643 ? -54.248 32.950 19.918 1.00 90.25 643 PHE A N 1
ATOM 5333 C CA . PHE A 1 643 ? -54.247 33.497 18.554 1.00 90.25 643 PHE A CA 1
ATOM 5334 C C . PHE A 1 643 ? -55.661 33.666 17.984 1.00 90.25 643 PHE A C 1
ATOM 5336 O O . PHE A 1 643 ? -56.596 32.969 18.385 1.00 90.25 643 PHE A O 1
ATOM 5343 N N . TYR A 1 644 ? -55.820 34.575 17.022 1.00 88.56 644 TYR A N 1
ATOM 5344 C CA . TYR A 1 644 ? -57.019 34.685 16.189 1.00 88.56 644 TYR A CA 1
ATOM 5345 C C . TYR A 1 644 ? -56.841 33.921 14.874 1.00 88.56 644 TYR A C 1
ATOM 5347 O O . TYR A 1 644 ? -55.724 33.659 14.431 1.00 88.56 644 TYR A O 1
ATOM 5355 N N . SER A 1 645 ? -57.942 33.608 14.183 1.00 82.75 645 SER A N 1
ATOM 5356 C CA . SER A 1 645 ? -57.855 32.930 12.881 1.00 82.75 645 SER A CA 1
ATOM 5357 C C . SER A 1 645 ? -57.053 33.725 11.845 1.00 82.75 645 SER A C 1
ATOM 5359 O O . SER A 1 645 ? -56.360 33.125 11.033 1.00 82.75 645 SER A O 1
ATOM 5361 N N . GLN A 1 646 ? -57.092 35.061 11.900 1.00 84.38 646 GLN A N 1
ATOM 5362 C CA . GLN A 1 646 ? -56.315 35.916 10.998 1.00 84.38 646 GLN A CA 1
ATOM 5363 C C . GLN A 1 646 ? -54.804 35.848 11.258 1.00 84.38 646 GLN A C 1
ATOM 5365 O O . GLN A 1 646 ? -54.027 36.045 10.328 1.00 84.38 646 GLN A O 1
ATOM 5370 N N . ASP A 1 647 ? -54.379 35.554 12.491 1.00 85.19 647 ASP A N 1
ATOM 5371 C CA . ASP A 1 647 ? -52.958 35.355 12.798 1.00 85.19 647 ASP A CA 1
ATOM 5372 C C . ASP A 1 647 ? -52.446 34.088 12.111 1.00 85.19 647 ASP A C 1
ATOM 5374 O O . ASP A 1 647 ? -51.360 34.096 11.537 1.00 85.19 647 ASP A O 1
ATOM 5378 N N . LEU A 1 648 ? -53.277 33.039 12.090 1.00 80.19 648 LEU A N 1
ATOM 5379 C CA . LEU A 1 648 ? -52.998 31.799 11.371 1.00 80.19 648 LEU A CA 1
ATOM 5380 C C . LEU A 1 648 ? -52.937 32.025 9.853 1.00 80.19 648 LEU A C 1
ATOM 5382 O O . LEU A 1 648 ? -52.030 31.530 9.193 1.00 80.19 648 LEU A O 1
ATOM 5386 N N . GLU A 1 649 ? -53.876 32.798 9.299 1.00 80.00 649 GLU A N 1
ATOM 5387 C CA . GLU A 1 649 ? -53.889 33.167 7.875 1.00 80.00 649 GLU A CA 1
ATOM 5388 C C . GLU A 1 649 ? -52.624 33.930 7.471 1.00 80.00 649 GLU A C 1
ATOM 5390 O O . GLU A 1 649 ? -52.002 33.604 6.462 1.00 80.00 649 GLU A O 1
ATOM 5395 N N . ARG A 1 650 ? -52.233 34.924 8.276 1.00 79.25 650 ARG A N 1
ATOM 5396 C CA . ARG A 1 650 ? -51.094 35.800 7.996 1.00 79.25 650 ARG A CA 1
ATOM 5397 C C . ARG A 1 650 ? -49.757 35.089 8.163 1.00 79.25 650 ARG A C 1
ATOM 5399 O O . ARG A 1 650 ? -48.913 35.211 7.285 1.00 79.25 650 ARG A O 1
ATOM 5406 N N . GLU A 1 651 ? -49.542 34.389 9.276 1.00 74.19 651 GLU A N 1
ATOM 5407 C CA . GLU A 1 651 ? -48.234 33.780 9.557 1.00 74.19 651 GLU A CA 1
ATOM 5408 C C . GLU A 1 651 ? -47.963 32.540 8.716 1.00 74.19 651 GLU A C 1
ATOM 5410 O O . GLU A 1 651 ? -46.819 32.307 8.347 1.00 74.19 651 GLU A O 1
ATOM 5415 N N . LEU A 1 652 ? -49.001 31.776 8.373 1.00 66.44 652 LEU A N 1
ATOM 5416 C CA . LEU A 1 652 ? -48.853 30.592 7.526 1.00 66.44 652 LEU A CA 1
ATOM 5417 C C . LEU A 1 652 ? -49.117 30.882 6.043 1.00 66.44 652 LEU A C 1
ATOM 5419 O O . LEU A 1 652 ? -49.065 29.970 5.222 1.00 66.44 652 LEU A O 1
ATOM 5423 N N . ASN A 1 653 ? -49.434 32.136 5.698 1.00 65.50 653 ASN A N 1
ATOM 5424 C CA . ASN A 1 653 ? -49.789 32.576 4.349 1.00 65.50 653 ASN A CA 1
ATOM 5425 C C . ASN A 1 653 ? -50.867 31.684 3.686 1.00 65.50 653 ASN A C 1
ATOM 5427 O O . ASN A 1 653 ? -50.755 31.269 2.528 1.00 65.50 653 ASN A O 1
ATOM 5431 N N . ILE A 1 654 ? -51.924 31.357 4.441 1.00 65.50 654 ILE A N 1
ATOM 5432 C CA . ILE A 1 654 ? -53.035 30.499 3.995 1.00 65.50 654 ILE A CA 1
ATOM 5433 C C . ILE A 1 654 ? -54.340 31.287 3.846 1.00 65.50 654 ILE A C 1
ATOM 5435 O O . ILE A 1 654 ? -54.595 32.256 4.556 1.00 65.50 654 ILE A O 1
ATOM 5439 N N . LYS A 1 655 ? -55.224 30.839 2.941 1.00 73.19 655 LYS A N 1
ATOM 5440 C CA . LYS A 1 655 ? -56.560 31.439 2.767 1.00 73.19 655 LYS A CA 1
ATOM 5441 C C . LYS A 1 655 ? -57.430 31.214 4.011 1.00 73.19 655 LYS A C 1
ATOM 5443 O O . LYS A 1 655 ? -57.403 30.136 4.607 1.00 73.19 655 LYS A O 1
ATOM 5448 N N . GLY A 1 656 ? -58.308 32.168 4.324 1.00 72.00 656 GLY A N 1
ATOM 5449 C CA . GLY A 1 656 ? -59.196 32.081 5.491 1.00 72.00 656 GLY A CA 1
ATOM 5450 C C . GLY A 1 656 ? -60.163 30.893 5.514 1.00 72.00 656 GLY A C 1
ATOM 5451 O O . GLY A 1 656 ? -60.531 30.418 6.587 1.00 72.00 656 GLY A O 1
ATOM 5452 N N . THR A 1 657 ? -60.540 30.335 4.360 1.00 72.56 657 THR A N 1
ATOM 5453 C CA . THR A 1 657 ? -61.314 29.080 4.304 1.00 72.56 657 THR A CA 1
ATOM 5454 C C . THR A 1 657 ? -60.510 27.888 4.832 1.00 72.56 657 THR A C 1
ATOM 5456 O O . THR A 1 657 ? -61.042 27.068 5.579 1.00 72.56 657 THR A O 1
ATOM 5459 N N . THR A 1 658 ? -59.218 27.822 4.511 1.00 66.88 658 THR A N 1
ATOM 5460 C CA . THR A 1 658 ? -58.290 26.791 4.989 1.00 66.88 658 THR A CA 1
ATOM 5461 C C . THR A 1 658 ? -57.989 26.964 6.478 1.00 66.88 658 THR A C 1
ATOM 5463 O O . THR A 1 658 ? -58.062 25.995 7.231 1.00 66.88 658 THR A O 1
ATOM 5466 N N . ALA A 1 659 ? -57.756 28.199 6.935 1.00 74.69 659 ALA A N 1
ATOM 5467 C CA . ALA A 1 659 ? -57.539 28.492 8.353 1.00 74.69 659 ALA A CA 1
ATOM 5468 C C . ALA A 1 659 ? -58.726 28.051 9.229 1.00 74.69 659 ALA A C 1
ATOM 5470 O O . ALA A 1 659 ? -58.536 27.387 10.249 1.00 74.69 659 ALA A O 1
ATOM 5471 N N . LYS A 1 660 ? -59.965 28.334 8.800 1.00 79.75 660 LYS A N 1
ATOM 5472 C CA . LYS A 1 660 ? -61.185 27.884 9.498 1.00 79.75 660 LYS A CA 1
ATOM 5473 C C . LYS A 1 660 ? -61.296 26.361 9.573 1.00 79.75 660 LYS A C 1
ATOM 5475 O O . LYS A 1 660 ? -61.697 25.839 10.612 1.00 79.75 660 LYS A O 1
ATOM 5480 N N . LYS A 1 661 ? -60.929 25.650 8.500 1.00 77.94 661 LYS A N 1
ATOM 5481 C CA . LYS A 1 661 ? -60.918 24.180 8.472 1.00 77.94 661 LYS A CA 1
ATOM 5482 C C . LYS A 1 661 ? -59.952 23.622 9.521 1.00 77.94 661 LYS A C 1
ATOM 5484 O O . LYS A 1 661 ? -60.358 22.778 10.313 1.00 77.94 661 LYS A O 1
ATOM 5489 N N . TYR A 1 662 ? -58.718 24.129 9.577 1.00 77.44 662 TYR A N 1
ATOM 5490 C CA . TYR A 1 662 ? -57.731 23.678 10.564 1.00 77.44 662 TYR A CA 1
ATOM 5491 C C . TYR A 1 662 ? -58.150 23.973 11.996 1.00 77.44 662 TYR A C 1
ATOM 5493 O O . TYR A 1 662 ? -58.033 23.107 12.854 1.00 77.44 662 TYR A O 1
ATOM 5501 N N . ILE A 1 663 ? -58.692 25.161 12.255 1.00 84.31 663 ILE A N 1
ATOM 5502 C CA . ILE A 1 663 ? -59.199 25.522 13.580 1.00 84.31 663 ILE A CA 1
ATOM 5503 C C . ILE A 1 663 ? -60.295 24.559 14.035 1.00 84.31 663 ILE A C 1
ATOM 5505 O O . ILE A 1 663 ? -60.237 24.069 15.160 1.00 84.31 663 ILE A O 1
ATOM 5509 N N . LYS A 1 664 ? -61.252 24.241 13.155 1.00 81.94 664 LYS A N 1
ATOM 5510 C CA . LYS A 1 664 ? -62.317 23.280 13.457 1.00 81.94 664 LYS A CA 1
ATOM 5511 C C . LYS A 1 664 ? -61.742 21.919 13.857 1.00 81.94 664 LYS A C 1
ATOM 5513 O O . LYS A 1 664 ? -62.088 21.402 14.913 1.00 81.94 664 LYS A O 1
ATOM 5518 N N . ILE A 1 665 ? -60.807 21.394 13.069 1.00 80.00 665 ILE A N 1
ATOM 5519 C CA . ILE A 1 665 ? -60.153 20.113 13.356 1.00 80.00 665 ILE A CA 1
ATOM 5520 C C . ILE A 1 665 ? -59.391 20.155 14.689 1.00 80.00 665 ILE A C 1
ATOM 5522 O O . ILE A 1 665 ? -59.529 19.259 15.518 1.00 80.00 665 ILE A O 1
ATOM 5526 N N . MET A 1 666 ? -58.595 21.203 14.922 1.00 86.19 666 MET A N 1
ATOM 5527 C CA . MET A 1 666 ? -57.819 21.352 16.156 1.00 86.19 666 MET A CA 1
ATOM 5528 C C . MET A 1 666 ? -58.721 21.449 17.396 1.00 86.19 666 MET A C 1
ATOM 5530 O O . MET A 1 666 ? -58.333 20.999 18.474 1.00 86.19 666 MET A O 1
ATOM 5534 N N . MET A 1 667 ? -59.924 22.014 17.264 1.00 85.19 667 MET A N 1
ATOM 5535 C CA . MET A 1 667 ? -60.926 22.006 18.331 1.00 85.19 667 MET A CA 1
ATOM 5536 C C . MET A 1 667 ? -61.534 20.618 18.547 1.00 85.19 667 MET A C 1
ATOM 5538 O O . MET A 1 667 ? -61.704 20.208 19.694 1.00 85.19 667 MET A O 1
ATOM 5542 N N . GLU A 1 668 ? -61.823 19.877 17.475 1.00 80.94 668 GLU A N 1
ATOM 5543 C CA . GLU A 1 668 ? -62.390 18.521 17.543 1.00 80.94 668 GLU A CA 1
ATOM 5544 C C . GLU A 1 668 ? -61.463 17.546 18.284 1.00 80.94 668 GLU A C 1
ATOM 5546 O O . GLU A 1 668 ? -61.927 16.770 19.120 1.00 80.94 668 GLU A O 1
ATOM 5551 N N . ILE A 1 669 ? -60.145 17.646 18.078 1.00 76.88 669 ILE A N 1
ATOM 5552 C CA . ILE A 1 669 ? -59.159 16.858 18.845 1.00 76.88 669 ILE A CA 1
ATOM 5553 C C . ILE A 1 669 ? -58.776 17.458 20.189 1.00 76.88 669 ILE A C 1
ATOM 5555 O O . ILE A 1 669 ? -57.876 16.952 20.859 1.00 76.88 669 ILE A O 1
ATOM 5559 N N . LYS A 1 670 ? -59.445 18.539 20.594 1.00 86.25 670 LYS A N 1
ATOM 5560 C CA . LYS A 1 670 ? -59.171 19.246 21.846 1.00 86.25 670 LYS A CA 1
ATOM 5561 C C . LYS A 1 670 ? -57.702 19.689 21.962 1.00 86.25 670 LYS A C 1
ATOM 5563 O O . LYS A 1 670 ? -57.160 19.737 23.065 1.00 86.25 670 LYS A O 1
ATOM 5568 N N . LEU A 1 671 ? -57.057 20.012 20.837 1.00 84.12 671 LEU A N 1
ATOM 5569 C CA . LEU A 1 671 ? -55.717 20.609 20.796 1.00 84.12 671 LEU A CA 1
ATOM 5570 C C . LEU A 1 671 ? -55.780 22.095 21.156 1.00 84.12 671 LEU A C 1
ATOM 5572 O O . LEU A 1 671 ? -54.937 22.615 21.887 1.00 84.12 671 LEU A O 1
ATOM 5576 N N . ILE A 1 672 ? -56.817 22.774 20.665 1.00 88.62 672 ILE A N 1
ATOM 5577 C CA . ILE A 1 672 ? -57.135 24.160 21.004 1.00 88.62 672 ILE A CA 1
ATOM 5578 C C . ILE A 1 672 ? -58.569 24.254 21.525 1.00 88.62 672 ILE A C 1
ATOM 5580 O O . ILE A 1 672 ? -59.421 23.431 21.198 1.00 88.62 672 ILE A O 1
ATOM 5584 N N . ARG A 1 673 ? -58.853 25.291 22.308 1.00 88.50 673 ARG A N 1
ATOM 5585 C CA . ARG A 1 673 ? -60.210 25.703 22.678 1.00 88.50 673 ARG A CA 1
ATOM 5586 C C . ARG A 1 673 ? -60.447 27.147 22.280 1.00 88.50 673 ARG A C 1
ATOM 5588 O O . ARG A 1 673 ? -59.520 27.955 22.278 1.00 88.50 673 ARG A O 1
ATOM 5595 N N . GLN A 1 674 ? -61.695 27.475 21.994 1.00 89.62 674 GLN A N 1
ATOM 5596 C CA . GLN A 1 674 ? -62.124 28.859 21.864 1.00 89.62 674 GLN A CA 1
ATOM 5597 C C . GLN A 1 674 ? -62.319 29.448 23.268 1.00 89.62 674 GLN A C 1
ATOM 5599 O O . GLN A 1 674 ? -63.023 28.856 24.080 1.00 89.62 674 GLN A O 1
ATOM 5604 N N . ASP A 1 675 ? -61.664 30.572 23.565 1.00 80.00 675 ASP A N 1
ATOM 5605 C CA . ASP A 1 675 ? -61.649 31.178 24.910 1.00 80.00 675 ASP A CA 1
ATOM 5606 C C . ASP A 1 675 ? -62.570 32.412 24.970 1.00 80.00 675 ASP A C 1
ATOM 5608 O O . ASP A 1 675 ? -63.409 32.537 25.857 1.00 80.00 675 ASP A O 1
ATOM 5612 N N . LYS A 1 676 ? -62.472 33.320 23.984 1.00 77.00 676 LYS A N 1
ATOM 5613 C CA . LYS A 1 676 ? -63.290 34.547 23.910 1.00 77.00 676 LYS A CA 1
ATOM 5614 C C . LYS A 1 676 ? -63.723 34.853 22.476 1.00 77.00 676 LYS A C 1
ATOM 5616 O O . LYS A 1 676 ? -63.025 34.520 21.519 1.00 77.00 676 LYS A O 1
ATOM 5621 N N . THR A 1 677 ? -64.865 35.524 22.334 1.00 69.75 677 THR A N 1
ATOM 5622 C CA . THR A 1 677 ? -65.374 36.012 21.044 1.00 69.75 677 THR A CA 1
ATOM 5623 C C . THR A 1 677 ? -65.574 37.521 21.124 1.00 69.75 677 THR A C 1
ATOM 5625 O O . THR A 1 677 ? -66.288 37.999 22.002 1.00 69.75 677 THR A O 1
ATOM 5628 N N . THR A 1 678 ? -64.968 38.272 20.206 1.00 62.03 678 THR A N 1
ATOM 5629 C CA . THR A 1 678 ? -65.149 39.725 20.067 1.00 62.03 678 THR A CA 1
ATOM 5630 C C . THR A 1 678 ? -65.693 40.013 18.669 1.00 62.03 678 THR A C 1
ATOM 5632 O O . THR A 1 678 ? -64.967 40.025 17.672 1.00 62.03 678 THR A O 1
ATOM 5635 N N . GLY A 1 679 ? -67.013 40.194 18.574 1.00 65.25 679 GLY A N 1
ATOM 5636 C CA . GLY A 1 679 ? -67.713 40.335 17.294 1.00 65.25 679 GLY A CA 1
ATOM 5637 C C . GLY A 1 679 ? -67.631 39.057 16.448 1.00 65.25 679 GLY A C 1
ATOM 5638 O O . GLY A 1 679 ? -67.919 37.969 16.933 1.00 65.25 679 GLY A O 1
ATOM 5639 N N . ARG A 1 680 ? -67.223 39.171 15.176 1.00 61.28 680 ARG A N 1
ATOM 5640 C CA . ARG A 1 680 ? -67.028 38.020 14.263 1.00 61.28 680 ARG A CA 1
ATOM 5641 C C . ARG A 1 680 ? -65.642 37.361 14.377 1.00 61.28 680 ARG A C 1
ATOM 5643 O O . ARG A 1 680 ? -65.303 36.517 13.549 1.00 61.28 680 ARG A O 1
ATOM 5650 N N . LYS A 1 681 ? -64.812 37.774 15.344 1.00 73.56 681 LYS A N 1
ATOM 5651 C CA . LYS A 1 681 ? -63.468 37.225 15.564 1.00 73.56 681 LYS A CA 1
ATOM 5652 C C . LYS A 1 681 ? -63.470 36.317 16.790 1.00 73.56 681 LYS A C 1
ATOM 5654 O O . LYS A 1 681 ? -63.877 36.722 17.878 1.00 73.56 681 LYS A O 1
ATOM 5659 N N . HIS A 1 682 ? -62.993 35.095 16.594 1.00 81.06 682 HIS A N 1
ATOM 5660 C CA . HIS A 1 682 ? -62.860 34.085 17.637 1.00 81.06 682 HIS A CA 1
ATOM 5661 C C . HIS A 1 682 ? -61.394 33.974 18.047 1.00 81.06 682 HIS A C 1
ATOM 5663 O O . HIS A 1 682 ? -60.514 33.924 17.184 1.00 81.06 682 HIS A O 1
ATOM 5669 N N . TYR A 1 683 ? -61.155 33.952 19.354 1.00 86.06 683 TYR A N 1
ATOM 5670 C CA . TYR A 1 683 ? -59.830 33.828 19.940 1.00 86.06 683 TYR A CA 1
ATOM 5671 C C . TYR A 1 683 ? -59.632 32.420 20.504 1.00 86.06 683 TYR A C 1
ATOM 5673 O O . TYR A 1 683 ? -60.459 31.925 21.280 1.00 86.06 683 TYR A O 1
ATOM 5681 N N . TYR A 1 684 ? -58.526 31.789 20.115 1.00 90.50 684 TYR A N 1
ATOM 5682 C CA . TYR A 1 684 ? -58.216 30.396 20.407 1.00 90.50 684 TYR A CA 1
ATOM 5683 C C . TYR A 1 684 ? -56.986 30.271 21.296 1.00 90.50 684 TYR A C 1
ATOM 5685 O O . TYR A 1 684 ? -56.021 31.031 21.187 1.00 90.50 684 TYR A O 1
ATOM 5693 N N . ARG A 1 685 ? -57.008 29.266 22.170 1.00 89.00 685 ARG A N 1
ATOM 5694 C CA . ARG A 1 685 ? -55.909 28.953 23.077 1.00 89.00 685 ARG A CA 1
ATOM 5695 C C . ARG A 1 685 ? -55.587 27.471 23.048 1.00 89.00 685 ARG A C 1
ATOM 5697 O O . ARG A 1 685 ? -56.484 26.633 23.019 1.00 89.00 685 ARG A O 1
ATOM 5704 N N . LEU A 1 686 ? -54.299 27.167 23.094 1.00 88.25 686 LEU A N 1
ATOM 5705 C CA . LEU A 1 686 ? -53.785 25.807 23.170 1.00 88.25 686 LEU A CA 1
ATOM 5706 C C . LEU A 1 686 ? -54.183 25.142 24.500 1.00 88.25 686 LEU A C 1
ATOM 5708 O O . LEU A 1 686 ? -54.016 25.745 25.564 1.00 88.25 686 LEU A O 1
ATOM 5712 N N . ILE A 1 687 ? -54.656 23.895 24.460 1.00 87.62 687 ILE A N 1
ATOM 5713 C CA . ILE A 1 687 ? -54.942 23.097 25.660 1.00 87.62 687 ILE A CA 1
ATOM 5714 C C . ILE A 1 687 ? -53.692 22.283 26.012 1.00 87.62 687 ILE A C 1
ATOM 5716 O O . ILE A 1 687 ? -53.558 21.119 25.644 1.00 87.62 687 ILE A O 1
ATOM 5720 N N . ARG A 1 688 ? -52.747 22.923 26.713 1.00 81.25 688 ARG A N 1
ATOM 5721 C CA . ARG A 1 688 ? -51.433 22.336 27.047 1.00 81.25 688 ARG A CA 1
ATOM 5722 C C . ARG A 1 688 ? -51.525 20.991 27.763 1.00 81.25 688 ARG A C 1
ATOM 5724 O O . ARG A 1 688 ? -50.742 20.102 27.470 1.00 81.25 688 ARG A O 1
ATOM 5731 N N . GLU A 1 689 ? -52.487 20.838 28.664 1.00 81.06 689 GLU A N 1
ATOM 5732 C CA . GLU A 1 689 ? -52.681 19.609 29.437 1.00 81.06 689 GLU A CA 1
ATOM 5733 C C . GLU A 1 689 ? -52.960 18.395 28.539 1.00 81.06 689 GLU A C 1
ATOM 5735 O O . GLU A 1 689 ? -52.347 17.349 28.715 1.00 81.06 689 GLU A O 1
ATOM 5740 N N . ASN A 1 690 ? -53.793 18.545 27.502 1.00 83.56 690 ASN A N 1
ATOM 5741 C CA . ASN A 1 690 ? -54.084 17.457 26.562 1.00 83.56 690 ASN A CA 1
ATOM 5742 C C . ASN A 1 690 ? -52.851 17.052 25.749 1.00 83.56 690 ASN A C 1
ATOM 5744 O O . ASN A 1 690 ? -52.646 15.869 25.483 1.00 83.56 690 ASN A O 1
ATOM 5748 N N . ILE A 1 691 ? -52.025 18.034 25.392 1.00 81.12 691 ILE A N 1
ATOM 5749 C CA . ILE A 1 691 ? -50.779 17.819 24.657 1.00 81.12 691 ILE A CA 1
ATOM 5750 C C . ILE A 1 691 ? -49.773 17.063 25.525 1.00 81.12 691 ILE A C 1
ATOM 5752 O O . ILE A 1 691 ? -49.214 16.061 25.085 1.00 81.12 691 ILE A O 1
ATOM 5756 N N . MET A 1 692 ? -49.586 17.500 26.772 1.00 78.44 692 MET A N 1
ATOM 5757 C CA . MET A 1 692 ? -48.668 16.847 27.707 1.00 78.44 692 MET A CA 1
ATOM 5758 C C . MET A 1 692 ? -49.163 15.453 28.113 1.00 78.44 692 MET A C 1
ATOM 5760 O O . MET A 1 692 ? -48.363 14.527 28.178 1.00 78.44 692 MET A O 1
ATOM 5764 N N . ASN A 1 693 ? -50.473 15.256 28.285 1.00 77.25 693 ASN A N 1
ATOM 5765 C CA . ASN A 1 693 ? -51.061 13.938 28.546 1.00 77.25 693 ASN A CA 1
ATOM 5766 C C . ASN A 1 693 ? -50.876 12.974 27.367 1.00 77.25 693 ASN A C 1
ATOM 5768 O O . ASN A 1 693 ? -50.682 11.776 27.571 1.00 77.25 693 ASN A O 1
ATOM 5772 N N . ARG A 1 694 ? -50.935 13.469 26.123 1.00 68.25 694 ARG A N 1
ATOM 5773 C CA . ARG A 1 694 ? -50.660 12.647 24.939 1.00 68.25 694 ARG A CA 1
ATOM 5774 C C . ARG A 1 694 ? -49.177 12.299 24.818 1.00 68.25 694 ARG A C 1
ATOM 5776 O O . ARG A 1 694 ? -48.879 11.158 24.474 1.00 68.25 694 ARG A O 1
ATOM 5783 N N . LEU A 1 695 ? -48.288 13.245 25.129 1.00 68.19 695 LEU A N 1
ATOM 5784 C CA . LEU A 1 695 ? -46.841 13.022 25.200 1.00 68.19 695 LEU A CA 1
ATOM 5785 C C . LEU A 1 695 ? -46.494 11.979 26.282 1.00 68.19 695 LEU A C 1
ATOM 5787 O O . LEU A 1 695 ? -45.719 11.066 26.027 1.00 68.19 695 LEU A O 1
ATOM 5791 N N . GLY A 1 696 ? -47.154 12.053 27.445 1.00 61.44 696 GLY A N 1
ATOM 5792 C CA . GLY A 1 696 ? -47.049 11.096 28.554 1.00 61.44 696 GLY A CA 1
ATOM 5793 C C . GLY A 1 696 ? -47.408 9.650 28.204 1.00 61.44 696 GLY A C 1
ATOM 5794 O O . GLY A 1 696 ? -46.851 8.726 28.783 1.00 61.44 696 GLY A O 1
ATOM 5795 N N . LYS A 1 697 ? -48.309 9.433 27.238 1.00 59.41 697 LYS A N 1
ATOM 5796 C CA . LYS A 1 697 ? -48.728 8.087 26.808 1.00 59.41 697 LYS A CA 1
ATOM 5797 C C . LYS A 1 697 ? -47.707 7.361 25.921 1.00 59.41 697 LYS A C 1
ATOM 5799 O O . LYS A 1 697 ? -47.759 6.139 25.877 1.00 59.41 697 LYS A O 1
ATOM 5804 N N . ASP A 1 698 ? -46.794 8.083 25.265 1.00 52.31 698 ASP A N 1
ATOM 5805 C CA . ASP A 1 698 ? -45.717 7.506 24.433 1.00 52.31 698 ASP A CA 1
ATOM 5806 C C . ASP A 1 698 ? -44.365 7.407 25.176 1.00 52.31 698 ASP A C 1
ATOM 5808 O O . ASP A 1 698 ? -43.393 6.878 24.633 1.00 52.31 698 ASP A O 1
ATOM 5812 N N . LEU A 1 699 ? -44.289 7.858 26.437 1.00 44.12 699 LEU A N 1
ATOM 5813 C CA . LEU A 1 699 ? -43.089 7.747 27.283 1.00 44.12 699 LEU A CA 1
ATOM 5814 C C . LEU A 1 699 ? -42.735 6.297 27.680 1.00 44.12 699 LEU A C 1
ATOM 5816 O O . LEU A 1 699 ? -41.638 6.072 28.168 1.00 44.12 699 LEU A O 1
ATOM 5820 N N . ASN A 1 700 ? -43.586 5.306 27.384 1.00 39.94 700 ASN A N 1
ATOM 5821 C CA . ASN A 1 700 ? -43.248 3.875 27.495 1.00 39.94 700 ASN A CA 1
ATOM 5822 C C . ASN A 1 700 ? -42.396 3.345 26.318 1.00 39.94 700 ASN A C 1
ATOM 5824 O O . ASN A 1 700 ? -42.121 2.151 26.247 1.00 39.94 700 ASN A O 1
ATOM 5828 N N . THR A 1 701 ? -41.989 4.212 25.386 1.00 39.34 701 THR A N 1
ATOM 5829 C CA . THR A 1 701 ? -41.123 3.878 24.237 1.00 39.34 701 THR A CA 1
ATOM 5830 C C . THR A 1 701 ? -39.894 4.790 24.121 1.00 39.34 701 THR A C 1
ATOM 5832 O O . THR A 1 701 ? -39.243 4.829 23.081 1.00 39.34 701 THR A O 1
ATOM 5835 N N . LEU A 1 702 ? -39.546 5.514 25.190 1.00 35.84 702 LEU A N 1
ATOM 5836 C CA . LEU A 1 702 ? -38.312 6.294 25.288 1.00 35.84 702 LEU A CA 1
ATOM 5837 C C . LEU A 1 702 ? -37.423 5.695 26.384 1.00 35.84 702 LEU A C 1
ATOM 5839 O O . LEU A 1 702 ? -37.842 5.631 27.533 1.00 35.84 702 LEU A O 1
ATOM 5843 N N . ILE A 1 703 ? -36.239 5.244 25.957 1.00 33.94 703 ILE A N 1
ATOM 5844 C CA . ILE A 1 703 ? -34.974 5.024 26.681 1.00 33.94 703 ILE A CA 1
ATOM 5845 C C . ILE A 1 703 ? -35.080 5.214 28.205 1.00 33.94 703 ILE A C 1
ATOM 5847 O O . ILE A 1 703 ? -35.298 6.329 28.683 1.00 33.94 703 ILE A O 1
ATOM 5851 N N . GLU A 1 704 ? -34.876 4.123 28.950 1.00 26.50 704 GLU A N 1
ATOM 5852 C CA . GLU A 1 704 ? -34.697 4.149 30.403 1.00 26.50 704 GLU A CA 1
ATOM 5853 C C . GLU A 1 704 ? -33.656 5.212 30.800 1.00 26.50 704 GLU A C 1
ATOM 5855 O O . GLU A 1 704 ? -32.577 5.272 30.202 1.00 26.50 704 GLU A O 1
ATOM 5860 N N . PRO A 1 705 ? -33.934 6.057 31.806 1.00 30.12 705 PRO A N 1
ATOM 5861 C CA . PRO A 1 705 ? -32.893 6.878 32.392 1.00 30.12 705 PRO A CA 1
ATOM 5862 C C . PRO A 1 705 ? -31.901 5.949 33.094 1.00 30.12 705 PRO A C 1
ATOM 5864 O O . PRO A 1 705 ? -32.297 5.165 33.957 1.00 30.12 705 PRO A O 1
ATOM 5867 N N . GLN A 1 706 ? -30.621 6.055 32.727 1.00 30.25 706 GLN A N 1
ATOM 5868 C CA . GLN A 1 706 ? -29.515 5.490 33.496 1.00 30.25 706 GLN A CA 1
ATOM 5869 C C . GLN A 1 706 ? -29.711 5.866 34.969 1.00 30.25 706 GLN A C 1
ATOM 5871 O O . GLN A 1 706 ? -29.674 7.043 35.330 1.00 30.25 706 GLN A O 1
ATOM 5876 N N . GLN A 1 707 ? -29.982 4.865 35.804 1.00 28.06 707 GLN A N 1
ATOM 5877 C CA . GLN A 1 707 ? -29.879 5.012 37.244 1.00 28.06 707 GLN A CA 1
ATOM 5878 C C . GLN A 1 707 ? -28.398 4.935 37.603 1.00 28.06 707 GLN A C 1
ATOM 5880 O O . GLN A 1 707 ? -27.727 3.962 37.269 1.00 28.06 707 GLN A O 1
ATOM 5885 N N . GLU A 1 708 ? -27.912 5.990 38.250 1.00 31.09 708 GLU A N 1
ATOM 5886 C CA . GLU A 1 708 ? -26.639 6.013 38.961 1.00 31.09 708 GLU A CA 1
ATOM 5887 C C . GLU A 1 708 ? -26.554 4.818 39.924 1.00 31.09 708 GLU A C 1
ATOM 5889 O O . GLU A 1 708 ? -27.402 4.682 40.810 1.00 31.09 708 GLU A O 1
ATOM 5894 N N . TYR A 1 709 ? -25.512 4.002 39.761 1.00 32.44 709 TYR A N 1
ATOM 5895 C CA . TYR A 1 709 ? -24.843 3.268 40.834 1.00 32.44 709 TYR A CA 1
ATOM 5896 C C . TYR A 1 709 ? -23.341 3.256 40.586 1.00 32.44 709 TYR A C 1
ATOM 5898 O O . TYR A 1 709 ? -22.942 2.928 39.445 1.00 32.44 709 TYR A O 1
#

Foldseek 3Di:
DAPLQLLLLLLVLLVLVVLDVDDPVSVVCNVLVALQAVVVVLVVLLVCLQDQDLAAQSSVVVNVSSLLSQLVVCQVLLQPVSNVSSLVSNVVVLVVNVPHPHYPDLSVLVVLLSVLSVLLSLLQLLQFDPVVNVVSVVPDDPVSDDLQSLLSSLQSCLVSQCSDPDPVSVVVSLVSLVSSCVSDDPSSNSSSLSSNLSSLLVVPDPVSLVVLVVSLVVLVVVLVVCVVSVSSLSSVLSSLLSVLSSLLSVLVPDDADPVVLVVLVVVLVVNVVVLVPPPSRHLLSLLSSLQSSLSSLLSSLVNDPDPVSLVVSLVSSLVSLVVSLVSCVSNNPPSSNLVSLLSSLVSCLSSVHDDDLVSLVVSLVVCVVSSRLVSNLSSLLSNLSVCVVVVNVVVNLVSLVVLLVQLVVSLSRSSLLSVLSSLVSVLVVLVVVVVDPPPPVCQVSLVVNLVSVVVCLVCVVVRDVGNDDVSLVSSLVSLVSCQVSQLLALLSNLVSVLSNLSSQLSNCVNVVPPVSVVVSVVVNVVCPPCLALNVCSVDAQVRNVVHDPVSVLVNVVVNLVRNQADPVNVCVSRVHPPVVVVVRDDQVSLVRHPPQDDDPPAPDSLLLVLVSVLVVVCVVVVNDRDDQNCNSVLQRVCQVPWDKLVVVCVVSVHDSVVSVSVVVVCVVSQQKDFDDDDPPITTIHGPSVSSVVSSVVCVVPDDDPDDDD

Nearest PDB structures (foldseek):
  5a7d-assembly2_E  TM=4.693E-01  e=7.583E-02  Drosophila melanogaster
  8qai-assembly2_B  TM=2.647E-01  e=8.054E-01  synthetic construct
  8v3b-assembly1_a  TM=1.553E-01  e=5.502E-01  synthetic construct
  8fbn-assembly1_E  TM=2.676E-01  e=8.555E+00  synthetic construct

Solvent-accessible surface area (backbone atoms only — not comparable to full-atom values): 38744 Å² total; per-residue (Å²): 129,79,74,31,60,68,46,35,50,54,45,53,48,57,55,47,52,76,78,38,92,64,56,70,70,60,52,46,32,60,73,69,61,36,78,69,41,44,54,63,47,50,54,49,48,56,53,44,71,73,61,55,58,70,83,44,52,67,39,38,53,51,43,54,51,50,51,52,51,54,46,50,55,24,51,79,66,55,37,50,69,62,31,54,54,50,51,53,49,49,57,56,52,52,58,56,53,74,72,36,90,78,47,95,70,64,61,65,29,50,50,54,48,53,56,47,49,52,48,46,47,37,39,70,29,39,32,43,18,69,61,62,48,50,51,56,58,72,68,54,65,69,89,49,43,53,58,66,51,47,19,52,53,24,38,53,53,11,52,45,23,54,70,42,86,53,68,72,52,24,54,52,12,59,59,28,28,51,51,16,47,76,45,42,59,76,79,82,26,50,34,45,54,46,50,52,42,51,51,34,64,72,60,66,44,77,69,31,52,54,50,41,52,51,50,49,52,51,48,51,62,46,23,67,72,31,42,86,76,69,46,22,62,52,45,51,52,53,44,55,44,48,54,50,51,48,50,51,53,56,56,78,70,62,76,89,46,75,77,53,52,59,50,50,53,49,53,50,52,50,51,53,52,51,55,75,66,52,87,79,65,34,68,70,59,48,31,45,42,29,39,39,51,15,51,42,25,50,50,53,29,75,66,51,87,49,68,69,58,28,54,49,24,36,51,49,16,52,54,29,33,51,53,21,35,56,50,26,58,68,22,50,31,65,67,60,29,45,51,46,53,45,50,46,44,48,48,21,67,72,58,73,45,92,76,59,74,66,64,47,49,53,42,30,51,49,26,56,72,47,53,29,47,67,60,22,52,54,32,47,52,45,44,40,56,54,30,57,77,68,72,35,63,69,59,40,52,52,51,45,50,48,37,38,53,51,9,68,76,27,52,89,56,22,13,56,56,40,36,40,53,34,48,44,54,45,40,61,53,46,55,62,49,70,76,48,89,84,67,68,74,53,48,65,52,48,48,58,51,47,60,51,53,49,57,50,63,75,49,36,80,83,40,48,91,57,52,28,68,71,56,50,54,52,34,48,53,44,54,57,67,35,51,72,58,25,57,75,31,66,56,48,30,56,52,45,55,56,49,51,40,50,49,47,26,54,49,17,60,76,72,68,36,63,65,53,32,53,50,27,53,50,50,48,56,56,48,71,31,85,75,24,48,59,47,62,59,75,44,52,75,80,53,53,76,75,53,60,69,68,39,53,53,55,31,53,55,48,53,69,67,68,44,79,44,53,61,68,60,57,37,69,74,58,79,50,60,72,79,66,58,68,79,76,71,55,81,73,56,64,72,63,33,68,88,79,77,76,80,83,84,51,100,48,50,70,61,30,50,18,45,46,51,55,52,48,54,37,41,78,67,70,75,51,93,79,76,63,85,58,49,41,55,51,49,52,74,27,46,87,76,34,46,41,60,64,53,52,17,63,77,67,72,42,57,68,72,57,38,53,51,52,52,52,52,36,41,75,72,46,48,30,44,80,76,52,72,64,86,98,44,55,32,35,34,56,34,62,67,56,29,52,54,55,43,60,69,55,53,89,77,55,80,80,78,84,75,90,127

pLDDT: mean 80.51, std 17.07, range [26.5, 97.31]

Radius of gyration: 34.32 Å; Cα contacts (8 Å, |Δi|>4): 770; chains: 1; bounding box: 108×67×70 Å

Mean predicted aligned error: 13.98 Å